Protein AF-0000000071015110 (afdb_homodimer)

pLDDT: mean 88.14, std 10.3, range [38.91, 97.88]

Structure (mmCIF, N/CA/C/O backbone):
data_AF-0000000071015110-model_v1
#
loop_
_entity.id
_entity.type
_entity.pdbx_description
1 polymer 'GntR family transcriptional regulator'
#
loop_
_atom_site.group_PDB
_atom_site.id
_atom_site.type_symbol
_atom_site.label_atom_id
_atom_site.label_alt_id
_atom_site.label_comp_id
_atom_site.label_asym_id
_atom_site.label_entity_id
_atom_site.label_seq_id
_atom_site.pdbx_PDB_ins_code
_atom_site.Cartn_x
_atom_site.Cartn_y
_atom_site.Cartn_z
_atom_site.occupancy
_atom_site.B_iso_or_equiv
_atom_site.auth_seq_id
_atom_site.auth_comp_id
_atom_site.auth_asym_id
_atom_site.auth_atom_id
_atom_site.pdbx_PDB_model_num
ATOM 1 N N . MET A 1 1 ? 12.945 -28.469 11.852 1 38.91 1 MET A N 1
ATOM 2 C CA . MET A 1 1 ? 13.219 -27.75 10.617 1 38.91 1 MET A CA 1
ATOM 3 C C . MET A 1 1 ? 13.867 -28.656 9.578 1 38.91 1 MET A C 1
ATOM 5 O O . MET A 1 1 ? 15.047 -28.5 9.258 1 38.91 1 MET A O 1
ATOM 9 N N . ARG A 1 2 ? 13.562 -29.953 9.586 1 48.22 2 ARG A N 1
ATOM 10 C CA . ARG A 1 2 ? 14.289 -31.062 8.977 1 48.22 2 ARG A CA 1
ATOM 11 C C . ARG A 1 2 ? 14.516 -30.812 7.488 1 48.22 2 ARG A C 1
ATOM 13 O O . ARG A 1 2 ? 15.531 -30.234 7.094 1 48.22 2 ARG A O 1
ATOM 20 N N . ASP A 1 3 ? 13.656 -31.344 6.605 1 48.19 3 ASP A N 1
ATOM 21 C CA . ASP A 1 3 ? 13.914 -31.672 5.207 1 48.19 3 ASP A CA 1
ATOM 22 C C . ASP A 1 3 ? 13.5 -30.516 4.285 1 48.19 3 ASP A C 1
ATOM 24 O O . ASP A 1 3 ? 12.312 -30.328 4.004 1 48.19 3 ASP A O 1
ATOM 28 N N . ILE A 1 4 ? 14.242 -29.422 4.445 1 54.09 4 ILE A N 1
ATOM 29 C CA . ILE A 1 4 ? 14.047 -28.469 3.357 1 54.09 4 ILE A CA 1
ATOM 30 C C . ILE A 1 4 ? 14.453 -29.125 2.033 1 54.09 4 ILE A C 1
ATOM 32 O O . ILE A 1 4 ? 15.641 -29.25 1.738 1 54.09 4 ILE A O 1
ATOM 36 N N . ALA A 1 5 ? 13.727 -30.172 1.65 1 52.06 5 ALA A N 1
ATOM 37 C CA . ALA A 1 5 ? 14.031 -30.828 0.384 1 52.06 5 ALA A CA 1
ATOM 38 C C . ALA A 1 5 ? 13.945 -29.859 -0.782 1 52.06 5 ALA A C 1
ATOM 40 O O . ALA A 1 5 ? 12.93 -29.188 -0.969 1 52.06 5 ALA A O 1
ATOM 41 N N . LEU A 1 6 ? 15.133 -29.453 -1.247 1 57.75 6 LEU A N 1
ATOM 42 C CA . LEU A 1 6 ? 15.195 -28.672 -2.477 1 57.75 6 LEU A CA 1
ATOM 43 C C . LEU A 1 6 ? 14.461 -29.391 -3.609 1 57.75 6 LEU A C 1
ATOM 45 O O . LEU A 1 6 ? 14.781 -30.531 -3.938 1 57.75 6 LEU A O 1
ATOM 49 N N . THR A 1 7 ? 13.219 -29.234 -3.744 1 50.69 7 THR A N 1
ATOM 50 C CA . THR A 1 7 ? 12.594 -29.797 -4.934 1 50.69 7 THR A CA 1
ATOM 51 C C . THR A 1 7 ? 13.219 -29.219 -6.199 1 50.69 7 THR A C 1
ATOM 53 O O . THR A 1 7 ? 13.156 -28.016 -6.438 1 50.69 7 THR A O 1
ATOM 56 N N . ARG A 1 8 ? 14.258 -29.906 -6.691 1 52.59 8 ARG A N 1
ATOM 57 C CA . ARG A 1 8 ? 14.906 -29.547 -7.953 1 52.59 8 ARG A CA 1
ATOM 58 C C . ARG A 1 8 ? 13.891 -29.5 -9.094 1 52.59 8 ARG A C 1
ATOM 60 O O . ARG A 1 8 ? 13.219 -30.5 -9.375 1 52.59 8 ARG A O 1
ATOM 67 N N . SER A 1 9 ? 13.125 -28.453 -9.031 1 51.59 9 SER A N 1
ATOM 68 C CA . SER A 1 9 ? 12.273 -28.438 -10.211 1 51.59 9 SER A CA 1
ATOM 69 C C . SER A 1 9 ? 13.102 -28.453 -11.492 1 51.59 9 SER A C 1
ATOM 71 O O . SER A 1 9 ? 14.328 -28.516 -11.445 1 51.59 9 SER A O 1
ATOM 73 N N . GLY A 1 10 ? 12.539 -27.828 -12.672 1 49.78 10 GLY A N 1
ATOM 74 C CA . GLY A 1 10 ? 13 -27.969 -14.047 1 49.78 10 GLY A CA 1
ATOM 75 C C . GLY A 1 10 ? 14.414 -27.438 -14.25 1 49.78 10 GLY A C 1
ATOM 76 O O . GLY A 1 10 ? 14.898 -26.609 -13.477 1 49.78 10 GLY A O 1
ATOM 77 N N . GLU A 1 11 ? 15.344 -28.094 -15.016 1 55.84 11 GLU A N 1
ATOM 78 C CA . GLU A 1 11 ? 16.719 -28 -15.492 1 55.84 11 GLU A CA 1
ATOM 79 C C . GLU A 1 11 ? 17.109 -26.547 -15.766 1 55.84 11 GLU A C 1
ATOM 81 O O . GLU A 1 11 ? 18.297 -26.219 -15.766 1 55.84 11 GLU A O 1
ATOM 86 N N . GLY A 1 12 ? 16.094 -25.5 -15.57 1 65.88 12 GLY A N 1
ATOM 87 C CA . GLY A 1 12 ? 16.484 -24.172 -16.031 1 65.88 12 GLY A CA 1
ATOM 88 C C . GLY A 1 12 ? 16.359 -23.109 -14.969 1 65.88 12 GLY A C 1
ATOM 89 O O . GLY A 1 12 ? 16.781 -21.969 -15.18 1 65.88 12 GLY A O 1
ATOM 90 N N . THR A 1 13 ? 15.969 -23.422 -13.805 1 72.38 13 THR A N 1
ATOM 91 C CA . THR A 1 13 ? 15.82 -22.359 -12.812 1 72.38 13 THR A CA 1
ATOM 92 C C . THR A 1 13 ? 17.047 -22.297 -11.914 1 72.38 13 THR A C 1
ATOM 94 O O . THR A 1 13 ? 17.5 -23.312 -11.383 1 72.38 13 THR A O 1
ATOM 97 N N . PRO A 1 14 ? 17.578 -21.141 -11.82 1 81.5 14 PRO A N 1
ATOM 98 C CA . PRO A 1 14 ? 18.75 -20.984 -10.938 1 81.5 14 PRO A CA 1
ATOM 99 C C . PRO A 1 14 ? 18.516 -21.562 -9.547 1 81.5 14 PRO A C 1
ATOM 101 O O . PRO A 1 14 ? 17.391 -21.484 -9.023 1 81.5 14 PRO A O 1
ATOM 104 N N . LEU A 1 15 ? 19.484 -22.141 -8.992 1 86.81 15 LEU A N 1
ATOM 105 C CA . LEU A 1 15 ? 19.406 -22.875 -7.734 1 86.81 15 LEU A CA 1
ATOM 106 C C . LEU A 1 15 ? 18.938 -21.969 -6.605 1 86.81 15 LEU A C 1
ATOM 108 O O . LEU A 1 15 ? 18.203 -22.406 -5.719 1 86.81 15 LEU A O 1
ATOM 112 N N . TYR A 1 16 ? 19.422 -20.703 -6.59 1 88.25 16 TYR A N 1
ATOM 113 C CA . TYR A 1 16 ? 19.031 -19.812 -5.504 1 88.25 16 TYR A CA 1
ATOM 114 C C . TYR A 1 16 ? 17.547 -19.516 -5.543 1 88.25 16 TYR A C 1
ATOM 116 O O . TYR A 1 16 ? 16.906 -19.359 -4.496 1 88.25 16 TYR A O 1
ATOM 124 N N . LEU A 1 17 ? 16.969 -19.484 -6.652 1 84.62 17 LEU A N 1
ATOM 125 C CA . LEU A 1 17 ? 15.531 -19.281 -6.789 1 84.62 17 LEU A CA 1
ATOM 126 C C . LEU A 1 17 ? 14.758 -20.516 -6.324 1 84.62 17 LEU A C 1
ATOM 128 O O . LEU A 1 17 ? 13.68 -20.391 -5.738 1 84.62 17 LEU A O 1
ATOM 132 N N . GLN A 1 18 ? 15.336 -21.609 -6.625 1 83.81 18 GLN A N 1
ATOM 133 C CA . GLN A 1 18 ? 14.727 -22.859 -6.152 1 83.81 18 GLN A CA 1
ATOM 134 C C . GLN A 1 18 ? 14.727 -22.922 -4.625 1 83.81 18 GLN A C 1
ATOM 136 O O . GLN A 1 18 ? 13.727 -23.312 -4.016 1 83.81 18 GLN A O 1
ATOM 141 N N . LEU A 1 19 ? 15.859 -22.594 -4.113 1 88.19 19 LEU A N 1
ATOM 142 C CA . LEU A 1 19 ? 15.93 -22.531 -2.656 1 88.19 19 LEU A CA 1
ATOM 143 C C . LEU A 1 19 ? 14.898 -21.578 -2.092 1 88.19 19 LEU A C 1
ATOM 145 O O . LEU A 1 19 ? 14.203 -21.891 -1.128 1 88.19 19 LEU A O 1
ATOM 149 N N . ALA A 1 20 ? 14.844 -20.391 -2.678 1 88 20 ALA A N 1
ATOM 150 C CA . ALA A 1 20 ? 13.898 -19.375 -2.221 1 88 20 ALA A CA 1
ATOM 151 C C . ALA A 1 20 ? 12.469 -19.906 -2.252 1 88 20 ALA A C 1
ATOM 153 O O . ALA A 1 20 ? 11.695 -19.703 -1.308 1 88 20 ALA A O 1
ATOM 154 N N . ARG A 1 21 ? 12.203 -20.562 -3.281 1 80.94 21 ARG A N 1
ATOM 155 C CA . ARG A 1 21 ? 10.875 -21.141 -3.412 1 80.94 21 ARG A CA 1
ATOM 156 C C . ARG A 1 21 ? 10.617 -22.188 -2.33 1 80.94 21 ARG A C 1
ATOM 158 O O . ARG A 1 21 ? 9.555 -22.188 -1.702 1 80.94 21 ARG A O 1
ATOM 165 N N . SER A 1 22 ? 11.586 -23 -2.199 1 84.06 22 SER A N 1
ATOM 166 C CA . SER A 1 22 ? 11.453 -24.062 -1.196 1 84.06 22 SER A CA 1
ATOM 167 C C . SER A 1 22 ? 11.266 -23.469 0.199 1 84.06 22 SER A C 1
ATOM 169 O O . SER A 1 22 ? 10.398 -23.922 0.955 1 84.06 22 SER A O 1
ATOM 171 N N . LEU A 1 23 ? 12.016 -22.516 0.515 1 87.25 23 LEU A N 1
ATOM 172 C CA . LEU A 1 23 ? 11.922 -21.875 1.82 1 87.25 23 LEU A CA 1
ATOM 173 C C . LEU A 1 23 ? 10.57 -21.188 1.989 1 87.25 23 LEU A C 1
ATOM 175 O O . LEU A 1 23 ? 9.953 -21.281 3.053 1 87.25 23 LEU A O 1
ATOM 179 N N . ARG A 1 24 ? 10.188 -20.531 0.953 1 85 24 ARG A N 1
ATOM 180 C CA . ARG A 1 24 ? 8.883 -19.875 0.972 1 85 24 ARG A CA 1
ATOM 181 C C . ARG A 1 24 ? 7.773 -20.891 1.271 1 85 24 ARG A C 1
ATOM 183 O O . ARG A 1 24 ? 6.902 -20.625 2.102 1 85 24 ARG A O 1
ATOM 190 N N . ASP A 1 25 ? 7.883 -21.984 0.575 1 80.94 25 ASP A N 1
ATOM 191 C CA . ASP A 1 25 ? 6.891 -23.031 0.755 1 80.94 25 ASP A CA 1
ATOM 192 C C . ASP A 1 25 ? 6.902 -23.562 2.189 1 80.94 25 ASP A C 1
ATOM 194 O O . ASP A 1 25 ? 5.844 -23.781 2.785 1 80.94 25 ASP A O 1
ATOM 198 N N . HIS A 1 26 ? 8.07 -23.703 2.646 1 82 26 HIS A N 1
ATOM 199 C CA . HIS A 1 26 ? 8.219 -24.188 4.012 1 82 26 HIS A CA 1
ATOM 200 C C . HIS A 1 26 ? 7.645 -23.203 5.02 1 82 26 HIS A C 1
ATOM 202 O O . HIS A 1 26 ? 6.965 -23.609 5.969 1 82 26 HIS A O 1
ATOM 208 N N . ILE A 1 27 ? 7.855 -22.031 4.82 1 83.12 27 ILE A N 1
ATOM 209 C CA . ILE A 1 27 ? 7.371 -20.969 5.707 1 83.12 27 ILE A CA 1
ATOM 210 C C . ILE A 1 27 ? 5.848 -20.875 5.617 1 83.12 27 ILE A C 1
ATOM 212 O O . ILE A 1 27 ? 5.16 -20.844 6.641 1 83.12 27 ILE A O 1
ATOM 216 N N . SER A 1 28 ? 5.418 -20.922 4.418 1 75.44 28 SER A N 1
ATOM 217 C CA . SER A 1 28 ? 3.984 -20.797 4.184 1 75.44 28 SER A CA 1
ATOM 218 C C . SER A 1 28 ? 3.227 -22 4.715 1 75.44 28 SER A C 1
ATOM 220 O O . SER A 1 28 ? 2.072 -21.891 5.133 1 75.44 28 SER A O 1
ATOM 222 N N . GLY A 1 29 ? 3.887 -23.125 4.656 1 70.44 29 GLY A N 1
ATOM 223 C CA . GLY A 1 29 ? 3.289 -24.359 5.145 1 70.44 29 GLY A CA 1
ATOM 224 C C . GLY A 1 29 ? 3.348 -24.5 6.656 1 70.44 29 GLY A C 1
ATOM 225 O O . GLY A 1 29 ? 2.9 -25.5 7.215 1 70.44 29 GLY A O 1
ATOM 226 N N . GLY A 1 30 ? 3.926 -23.484 7.293 1 74.75 30 GLY A N 1
ATOM 227 C CA . GLY A 1 30 ? 3.959 -23.453 8.75 1 74.75 30 GLY A CA 1
ATOM 228 C C . GLY A 1 30 ? 5.203 -24.094 9.328 1 74.75 30 GLY A C 1
ATOM 229 O O . GLY A 1 30 ? 5.277 -24.328 10.539 1 74.75 30 GLY A O 1
ATOM 230 N N . GLY A 1 31 ? 6.047 -24.5 8.539 1 75.5 31 GLY A N 1
ATOM 231 C CA . GLY A 1 31 ? 7.277 -25.109 9.031 1 75.5 31 GLY A CA 1
ATOM 232 C C . GLY A 1 31 ? 8.062 -24.188 9.945 1 75.5 31 GLY A C 1
ATOM 233 O O . GLY A 1 31 ? 8.766 -24.641 10.852 1 75.5 31 GLY A O 1
ATOM 234 N N . ILE A 1 32 ? 8.031 -22.906 9.633 1 80.19 32 ILE A N 1
ATOM 235 C CA . ILE A 1 32 ? 8.594 -21.875 10.492 1 80.19 32 ILE A CA 1
ATOM 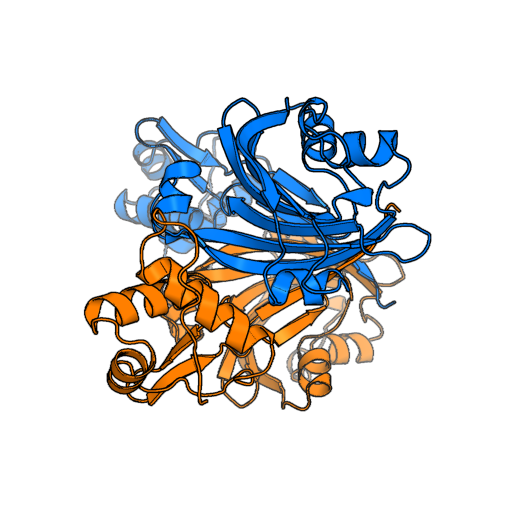236 C C . ILE A 1 32 ? 7.535 -20.797 10.758 1 80.19 32 ILE A C 1
ATOM 238 O O . ILE A 1 32 ? 6.941 -20.266 9.828 1 80.19 32 ILE A O 1
ATOM 242 N N . HIS A 1 33 ? 7.277 -20.594 11.961 1 80.25 33 HIS A N 1
ATOM 243 C CA . HIS A 1 33 ? 6.258 -19.609 12.305 1 80.25 33 HIS A CA 1
ATOM 244 C C . HIS A 1 33 ? 6.75 -18.188 12.062 1 80.25 33 HIS A C 1
ATOM 246 O O . HIS A 1 33 ? 7.957 -17.922 12.094 1 80.25 33 HIS A O 1
ATOM 252 N N . PRO A 1 34 ? 5.816 -17.266 11.797 1 78.12 34 PRO A N 1
ATOM 253 C CA . PRO A 1 34 ? 6.238 -15.859 11.703 1 78.12 34 PRO A CA 1
ATOM 254 C C . PRO A 1 34 ? 7.039 -15.398 12.914 1 78.12 34 PRO A C 1
ATOM 256 O O . PRO A 1 34 ? 6.68 -15.719 14.055 1 78.12 34 PRO A O 1
ATOM 259 N N . GLY A 1 35 ? 8.102 -14.797 12.625 1 79.56 35 GLY A N 1
ATOM 260 C CA . GLY A 1 35 ? 8.984 -14.383 13.703 1 79.56 35 GLY A CA 1
ATOM 261 C C . GLY A 1 35 ? 10.008 -15.438 14.078 1 79.56 35 GLY A C 1
ATOM 262 O O . GLY A 1 35 ? 10.961 -15.156 14.805 1 79.56 35 GLY A O 1
ATOM 263 N N . GLY A 1 36 ? 9.797 -16.562 13.531 1 84 36 GLY A N 1
ATOM 264 C CA . GLY A 1 36 ? 10.727 -17.656 13.812 1 84 36 GLY A CA 1
ATOM 265 C C . GLY A 1 36 ? 12.047 -17.5 13.086 1 84 36 GLY A C 1
ATOM 266 O O . GLY A 1 36 ? 12.117 -16.891 12.016 1 84 36 GLY A O 1
ATOM 267 N N . ALA A 1 37 ? 13.141 -18.062 13.68 1 88.75 37 ALA A N 1
ATOM 268 C CA . ALA A 1 37 ? 14.477 -17.969 13.102 1 88.75 37 ALA A CA 1
ATOM 269 C C . ALA A 1 37 ? 14.711 -19.078 12.07 1 88.75 37 ALA A C 1
ATOM 271 O O . ALA A 1 37 ? 14.281 -20.219 12.266 1 88.75 37 ALA A O 1
ATOM 272 N N . LEU A 1 38 ? 15.273 -18.656 11.008 1 90.25 38 LEU A N 1
ATOM 273 C CA . LEU A 1 38 ? 15.805 -19.656 10.086 1 90.25 38 LEU A CA 1
ATOM 274 C C . LEU A 1 38 ? 17.109 -20.234 10.609 1 90.25 38 LEU A C 1
ATOM 276 O O . LEU A 1 38 ? 17.828 -19.578 11.367 1 90.25 38 LEU A O 1
ATOM 280 N N . PRO A 1 39 ? 17.375 -21.469 10.148 1 88.38 39 PRO A N 1
ATOM 281 C CA . PRO A 1 39 ? 18.734 -21.953 10.391 1 88.38 39 PRO A CA 1
ATOM 282 C C . PRO A 1 39 ? 19.812 -21.031 9.812 1 88.38 39 PRO A C 1
ATOM 284 O O . PRO A 1 39 ? 19.516 -20.234 8.922 1 88.38 39 PRO A O 1
ATOM 287 N N . SER A 1 40 ? 21 -21.109 10.414 1 89.62 40 SER A N 1
ATOM 288 C CA . SER A 1 40 ? 22.094 -20.297 9.906 1 89.62 40 SER A CA 1
ATOM 289 C C . SER A 1 40 ? 22.359 -20.609 8.43 1 89.62 40 SER A C 1
ATOM 291 O O . SER A 1 40 ? 21.969 -21.672 7.934 1 89.62 40 SER A O 1
ATOM 293 N N . GLU A 1 41 ? 22.938 -19.594 7.777 1 90.81 41 GLU A N 1
ATOM 294 C CA . GLU A 1 41 ? 23.297 -19.812 6.379 1 90.81 41 GLU A CA 1
ATOM 295 C C . GLU A 1 41 ? 24.141 -21.078 6.215 1 90.81 41 GLU A C 1
ATOM 297 O O . GLU A 1 41 ? 23.984 -21.812 5.242 1 90.81 41 GLU A O 1
ATOM 302 N N . ARG A 1 42 ? 25.047 -21.328 7.172 1 90.38 42 ARG A N 1
ATOM 303 C CA . ARG A 1 42 ? 25.875 -22.531 7.16 1 90.38 42 ARG A CA 1
ATOM 304 C C . ARG A 1 42 ? 25.016 -23.781 7.258 1 90.38 42 ARG A C 1
ATOM 306 O O . ARG A 1 42 ? 25.172 -24.719 6.473 1 90.38 42 ARG A O 1
ATOM 313 N N . ASP A 1 43 ? 24.109 -23.781 8.188 1 92.5 43 ASP A N 1
ATOM 314 C CA . ASP A 1 43 ? 23.219 -24.938 8.383 1 92.5 43 ASP A CA 1
ATOM 315 C C . ASP A 1 43 ? 22.359 -25.172 7.148 1 92.5 43 ASP A C 1
ATOM 317 O O . ASP A 1 43 ? 22.172 -26.312 6.727 1 92.5 43 ASP A O 1
ATOM 321 N N . LEU A 1 44 ? 21.812 -24.078 6.59 1 91.75 44 LEU A N 1
ATOM 322 C CA . LEU A 1 44 ? 20.969 -24.203 5.402 1 91.75 44 LEU A CA 1
ATOM 323 C C . LEU A 1 44 ? 21.766 -24.766 4.227 1 91.75 44 LEU A C 1
ATOM 325 O O . LEU A 1 44 ? 21.234 -25.531 3.432 1 91.75 44 LEU A O 1
ATOM 329 N N . SER A 1 45 ? 23.016 -24.297 4.16 1 92.62 45 SER A N 1
ATOM 330 C CA . SER A 1 45 ? 23.906 -24.828 3.131 1 92.62 45 SER A CA 1
ATOM 331 C C . SER A 1 45 ? 24.062 -26.344 3.27 1 92.62 45 SER A C 1
ATOM 333 O O . SER A 1 45 ? 23.938 -27.078 2.289 1 92.62 45 SER A O 1
ATOM 335 N N . GLU A 1 46 ? 24.25 -26.797 4.418 1 91.44 46 GLU A N 1
ATOM 336 C CA . GLU A 1 46 ? 24.422 -28.219 4.691 1 91.44 46 GLU A CA 1
ATOM 337 C C . GLU A 1 46 ? 23.141 -29 4.434 1 91.44 46 GLU A C 1
ATOM 339 O O . GLU A 1 46 ? 23.156 -30.047 3.805 1 91.44 46 GLU A O 1
ATOM 344 N N . MET A 1 47 ? 22.078 -28.469 4.863 1 89.5 47 MET A N 1
ATOM 345 C CA . MET A 1 47 ? 20.781 -29.125 4.75 1 89.5 47 MET A CA 1
ATOM 346 C C . MET A 1 47 ? 20.344 -29.234 3.293 1 89.5 47 MET A C 1
ATOM 348 O O . MET A 1 47 ? 19.75 -30.234 2.887 1 89.5 47 MET A O 1
ATOM 352 N N . ALA A 1 48 ? 20.625 -28.172 2.523 1 88.06 48 ALA A N 1
ATOM 353 C CA . ALA A 1 48 ? 20.125 -28.109 1.15 1 88.06 48 ALA A CA 1
ATOM 354 C C . ALA A 1 48 ? 21.172 -28.625 0.165 1 88.06 48 ALA A C 1
ATOM 356 O O . ALA A 1 48 ? 20.859 -28.844 -1.01 1 88.06 48 ALA A O 1
ATOM 357 N N . GLY A 1 49 ? 22.391 -28.781 0.624 1 90.81 49 GLY A N 1
ATOM 358 C CA . GLY A 1 49 ? 23.469 -29.203 -0.266 1 90.81 49 GLY A CA 1
ATOM 359 C C . GLY A 1 49 ? 23.844 -28.125 -1.277 1 90.81 49 GLY A C 1
ATOM 360 O O . GLY A 1 49 ? 24.094 -28.438 -2.445 1 90.81 49 GLY A O 1
ATOM 361 N N . LEU A 1 50 ? 23.734 -26.938 -0.869 1 93 50 LEU A N 1
ATOM 362 C CA . LEU A 1 50 ? 24.047 -25.812 -1.732 1 93 50 LEU A CA 1
ATOM 363 C C . LEU A 1 50 ? 25.203 -25 -1.161 1 93 50 LEU A C 1
ATOM 365 O O . LEU A 1 50 ? 25.5 -25.094 0.03 1 93 50 LEU A O 1
ATOM 369 N N . SER A 1 51 ? 25.875 -24.25 -2.012 1 93.12 51 SER A N 1
ATOM 370 C CA . SER A 1 51 ? 26.938 -23.375 -1.538 1 93.12 51 SER A CA 1
ATOM 371 C C . SER A 1 51 ? 26.375 -22.25 -0.668 1 93.12 51 SER A C 1
ATOM 373 O O . SER A 1 51 ? 25.188 -21.906 -0.775 1 93.12 51 SER A O 1
ATOM 375 N N . ARG A 1 52 ? 27.234 -21.719 0.184 1 92.56 52 ARG A N 1
ATOM 376 C CA . ARG A 1 52 ? 26.828 -20.594 1.02 1 92.56 52 ARG A CA 1
ATOM 377 C C . ARG A 1 52 ? 26.453 -19.391 0.166 1 92.56 52 ARG A C 1
ATOM 379 O O . ARG A 1 52 ? 25.547 -18.641 0.523 1 92.56 52 ARG A O 1
ATOM 386 N N . VAL A 1 53 ? 27.109 -19.297 -0.915 1 93.25 53 VAL A N 1
ATOM 387 C CA . VAL A 1 53 ? 26.812 -18.188 -1.816 1 93.25 53 VAL A CA 1
ATOM 388 C C . VAL A 1 53 ? 25.391 -18.328 -2.371 1 93.25 53 VAL A C 1
ATOM 390 O O . VAL A 1 53 ? 24.641 -17.359 -2.42 1 93.25 53 VAL A O 1
ATOM 393 N N . THR A 1 54 ? 25.078 -19.5 -2.748 1 91.56 54 THR A N 1
ATOM 394 C CA . THR A 1 54 ? 23.75 -19.781 -3.283 1 91.56 54 THR A CA 1
ATOM 395 C C . THR A 1 54 ? 22.688 -19.562 -2.217 1 91.56 54 THR A C 1
ATOM 397 O O . THR A 1 54 ? 21.641 -18.969 -2.488 1 91.56 54 THR A O 1
ATOM 400 N N . VAL A 1 55 ? 22.922 -20 -1.012 1 93.31 55 VAL A N 1
ATOM 401 C CA . VAL A 1 55 ? 22 -19.859 0.1 1 93.31 55 VAL A CA 1
ATOM 402 C C . VAL A 1 55 ? 21.781 -18.375 0.401 1 93.31 55 VAL A C 1
ATOM 404 O O . VAL A 1 55 ? 20.641 -17.938 0.559 1 93.31 55 VAL A O 1
ATOM 407 N N . ARG A 1 56 ? 22.828 -17.641 0.382 1 91.88 56 ARG A N 1
ATOM 408 C CA . ARG A 1 56 ? 22.766 -16.219 0.662 1 91.88 56 ARG A CA 1
ATOM 409 C C . ARG A 1 56 ? 21.922 -15.492 -0.386 1 91.88 56 ARG A C 1
ATOM 411 O O . ARG A 1 56 ? 21.109 -14.625 -0.051 1 91.88 56 ARG A O 1
ATOM 418 N N . LYS A 1 57 ? 22.094 -15.906 -1.574 1 90.31 57 LYS A N 1
ATOM 419 C CA . LYS A 1 57 ? 21.312 -15.297 -2.65 1 90.31 57 LYS A CA 1
ATOM 420 C C . LYS A 1 57 ? 19.828 -15.625 -2.502 1 90.31 57 LYS A C 1
ATOM 422 O O . LYS A 1 57 ? 18.969 -14.758 -2.723 1 90.31 57 LYS A O 1
ATOM 427 N N . GLY A 1 58 ? 19.578 -16.844 -2.145 1 89.31 58 GLY A N 1
ATOM 428 C CA . GLY A 1 58 ? 18.203 -17.234 -1.917 1 89.31 58 GLY A CA 1
ATOM 429 C C . GLY A 1 58 ? 17.547 -16.5 -0.762 1 89.31 58 GLY A C 1
ATOM 430 O O . GLY A 1 58 ? 16.406 -16.062 -0.869 1 89.31 58 GLY A O 1
ATOM 431 N N . ILE A 1 59 ? 18.312 -16.391 0.274 1 89.69 59 ILE A N 1
ATOM 432 C CA . ILE A 1 59 ? 17.828 -15.672 1.452 1 89.69 59 ILE A CA 1
ATOM 433 C C . ILE A 1 59 ? 17.609 -14.203 1.113 1 89.69 59 ILE A C 1
ATOM 435 O O . ILE A 1 59 ? 16.594 -13.617 1.492 1 89.69 59 ILE A O 1
ATOM 439 N N . LYS A 1 60 ? 18.547 -13.641 0.399 1 86.69 60 LYS A N 1
ATOM 440 C CA . LYS A 1 60 ? 18.438 -12.242 -0.003 1 86.69 60 LYS A CA 1
ATOM 441 C C . LYS A 1 60 ? 17.172 -12.016 -0.825 1 86.69 60 LYS A C 1
ATOM 443 O O . LYS A 1 60 ? 16.484 -11.008 -0.641 1 86.69 60 LYS A O 1
ATOM 448 N N . GLN A 1 61 ? 16.938 -12.969 -1.687 1 82.31 61 GLN A N 1
ATOM 449 C CA . GLN A 1 61 ? 15.727 -12.875 -2.492 1 82.31 61 GLN A CA 1
ATOM 450 C C . GLN A 1 61 ? 14.484 -12.805 -1.61 1 82.31 61 GLN A C 1
ATOM 452 O O . GLN A 1 61 ? 13.586 -12 -1.851 1 82.31 61 GLN A O 1
ATOM 457 N N . LEU A 1 62 ? 14.406 -13.617 -0.62 1 86.31 62 LEU A N 1
ATOM 458 C CA . LEU A 1 62 ? 13.25 -13.688 0.267 1 86.31 62 LEU A CA 1
ATOM 459 C C . LEU A 1 62 ? 13.18 -12.453 1.165 1 86.31 62 LEU A C 1
ATOM 461 O O . LEU A 1 62 ? 12.094 -12.023 1.551 1 86.31 62 LEU A O 1
ATOM 465 N N . ILE A 1 63 ? 14.367 -11.914 1.461 1 80.38 63 ILE A N 1
ATOM 466 C CA . ILE A 1 63 ? 14.406 -10.672 2.219 1 80.38 63 ILE A CA 1
ATOM 467 C C . ILE A 1 63 ? 13.867 -9.531 1.361 1 80.38 63 ILE A C 1
ATOM 469 O O . ILE A 1 63 ? 13.016 -8.75 1.813 1 80.38 63 ILE A O 1
ATOM 473 N N . ASP A 1 64 ? 14.32 -9.539 0.152 1 73.12 64 ASP A N 1
ATOM 474 C CA . ASP A 1 64 ? 13.867 -8.508 -0.778 1 73.12 64 ASP A CA 1
ATOM 475 C C . ASP A 1 64 ? 12.359 -8.586 -0.993 1 73.12 64 ASP A C 1
ATOM 477 O O . ASP A 1 64 ? 11.703 -7.566 -1.22 1 73.12 64 ASP A O 1
ATOM 481 N N . GLU A 1 65 ? 11.859 -9.797 -0.854 1 72.69 65 GLU A N 1
ATOM 482 C CA . GLU A 1 65 ? 10.43 -10.016 -1.048 1 72.69 65 GLU A CA 1
ATOM 483 C C . GLU A 1 65 ? 9.656 -9.781 0.247 1 72.69 65 GLU A C 1
ATOM 485 O O . GLU A 1 65 ? 8.422 -9.867 0.265 1 72.69 65 GLU A O 1
ATOM 490 N N . GLY A 1 66 ? 10.43 -9.617 1.349 1 74.06 66 GLY A N 1
ATOM 491 C CA . GLY A 1 66 ? 9.805 -9.328 2.629 1 74.06 66 GLY A CA 1
ATOM 492 C C . GLY A 1 66 ? 9.383 -10.57 3.389 1 74.06 66 GLY A C 1
ATOM 493 O O . GLY A 1 66 ? 8.688 -10.477 4.398 1 74.06 66 GLY A O 1
ATOM 494 N N . VAL A 1 67 ? 9.68 -11.711 2.859 1 80.25 67 VAL A N 1
ATOM 495 C CA . VAL A 1 67 ? 9.336 -12.977 3.504 1 80.25 67 VAL A CA 1
ATOM 496 C C . VAL A 1 67 ? 10.234 -13.188 4.723 1 80.25 67 VAL A C 1
ATOM 498 O O . VAL A 1 67 ? 9.773 -13.68 5.758 1 80.25 67 VAL A O 1
ATOM 501 N N . LEU A 1 68 ? 11.477 -12.812 4.57 1 86.31 68 LEU A N 1
ATOM 502 C CA . LEU A 1 68 ? 12.461 -12.93 5.641 1 86.31 68 LEU A CA 1
ATOM 503 C C . LEU A 1 68 ? 12.984 -11.555 6.051 1 86.31 68 LEU A C 1
ATOM 505 O O . LEU A 1 68 ? 12.914 -10.602 5.27 1 86.31 68 LEU A O 1
ATOM 509 N N . VAL A 1 69 ? 13.445 -11.383 7.258 1 80.75 69 VAL A N 1
ATOM 510 C CA . VAL A 1 69 ? 14.102 -10.18 7.746 1 80.75 69 VAL A CA 1
ATOM 511 C C . VAL A 1 69 ? 15.406 -10.547 8.453 1 80.75 69 VAL A C 1
ATOM 513 O O . VAL A 1 69 ? 15.469 -11.547 9.172 1 80.75 69 VAL A O 1
ATOM 516 N N . ARG A 1 70 ? 16.359 -9.766 8.055 1 79.44 70 ARG A N 1
ATOM 517 C CA . ARG A 1 70 ? 17.656 -9.969 8.719 1 79.44 70 ARG A CA 1
ATOM 518 C C . ARG A 1 70 ? 17.797 -9.055 9.93 1 79.44 70 ARG A C 1
ATOM 520 O O . ARG A 1 70 ? 17.484 -7.863 9.859 1 79.44 70 ARG A O 1
ATOM 527 N N . LYS A 1 71 ? 18.047 -9.555 11.062 1 71.88 71 LYS A N 1
ATOM 528 C CA . LYS A 1 71 ? 18.375 -8.781 12.258 1 71.88 71 LYS A CA 1
ATOM 529 C C . LYS A 1 71 ? 19.875 -8.836 12.547 1 71.88 71 LYS A C 1
ATOM 531 O O . LYS A 1 71 ? 20.438 -9.914 12.734 1 71.88 71 LYS A O 1
ATOM 536 N N . GLN A 1 72 ? 20.391 -7.652 12.422 1 65.56 72 GLN A N 1
ATOM 537 C CA . GLN A 1 72 ? 21.828 -7.574 12.625 1 65.56 72 GLN A CA 1
ATOM 538 C C . GLN A 1 72 ? 22.25 -8.258 13.93 1 65.56 72 GLN A C 1
ATOM 540 O O . GLN A 1 72 ? 21.703 -7.953 14.992 1 65.56 72 GLN A O 1
ATOM 545 N N . GLY A 1 73 ? 23.156 -9.125 13.75 1 68.81 73 GLY A N 1
ATOM 546 C CA . GLY A 1 73 ? 23.75 -9.797 14.906 1 68.81 73 GLY A CA 1
ATOM 547 C C . GLY A 1 73 ? 22.891 -10.93 15.43 1 68.81 73 GLY A C 1
ATOM 548 O O . GLY A 1 73 ? 23.312 -11.656 16.344 1 68.81 73 GLY A O 1
ATOM 549 N N . SER A 1 74 ? 21.672 -11.164 14.984 1 75.62 74 SER A N 1
ATOM 550 C CA . SER A 1 74 ? 20.781 -12.164 15.547 1 75.62 74 SER A CA 1
ATOM 551 C C . SER A 1 74 ? 20.453 -13.258 14.531 1 75.62 74 SER A C 1
ATOM 553 O O . SER A 1 74 ? 20.203 -14.406 14.906 1 75.62 74 SER A O 1
ATOM 555 N N . GLY A 1 75 ? 20.516 -12.844 13.258 1 85.62 75 GLY A N 1
ATOM 556 C CA . GLY A 1 75 ? 20.234 -13.836 12.234 1 85.62 75 GLY A CA 1
ATOM 557 C C . GLY A 1 75 ? 19.078 -13.445 11.328 1 85.62 75 GLY A C 1
ATOM 558 O O . GLY A 1 75 ? 18.766 -12.266 11.195 1 85.62 75 GLY A O 1
ATOM 559 N N . THR A 1 76 ? 18.562 -14.461 10.539 1 87.94 76 THR A N 1
ATOM 560 C CA . THR A 1 76 ? 17.469 -14.266 9.578 1 87.94 76 THR A CA 1
ATOM 561 C C . THR A 1 76 ? 16.172 -14.867 10.102 1 87.94 76 THR A C 1
ATOM 563 O O . THR A 1 76 ? 16.156 -16 10.578 1 87.94 76 THR A O 1
ATOM 566 N N . PHE A 1 77 ? 15.086 -14.125 10.125 1 87.12 77 PHE A N 1
ATOM 567 C CA . PHE A 1 77 ? 13.805 -14.523 10.688 1 87.12 77 PHE A CA 1
ATOM 568 C C . PHE A 1 77 ? 12.703 -14.438 9.633 1 87.12 77 PHE A C 1
ATOM 570 O O . PHE A 1 77 ? 12.828 -13.688 8.664 1 87.12 77 PHE A O 1
ATOM 577 N N . VAL A 1 78 ? 11.695 -15.281 9.883 1 86.25 78 VAL A N 1
ATOM 578 C CA . VAL A 1 78 ? 10.484 -15.102 9.094 1 86.25 78 VAL A CA 1
ATOM 579 C C . VAL A 1 78 ? 9.789 -13.797 9.492 1 86.25 78 VAL A C 1
ATOM 581 O O . VAL A 1 78 ? 9.602 -13.531 10.68 1 86.25 78 VAL A O 1
ATOM 584 N N . ALA A 1 79 ? 9.57 -13.016 8.484 1 79.56 79 ALA A N 1
ATOM 585 C CA . ALA A 1 79 ? 8.969 -11.711 8.75 1 79.56 79 ALA A CA 1
ATOM 586 C C . ALA A 1 79 ? 7.629 -11.859 9.469 1 79.56 79 ALA A C 1
ATOM 588 O O . ALA A 1 79 ? 6.836 -12.742 9.141 1 79.56 79 ALA A O 1
ATOM 589 N N . ARG A 1 80 ? 7.484 -11.211 10.648 1 78.06 80 ARG A N 1
ATOM 590 C CA . ARG A 1 80 ? 6.191 -11.07 11.312 1 78.06 80 ARG A CA 1
ATOM 591 C C . ARG A 1 80 ? 5.434 -9.852 10.789 1 78.06 80 ARG A C 1
ATOM 593 O O . ARG A 1 80 ? 5.875 -8.719 10.961 1 78.06 80 ARG A O 1
ATOM 600 N N . ARG A 1 81 ? 4.465 -10.188 10.008 1 84.06 81 ARG A N 1
ATOM 601 C CA . ARG A 1 81 ? 3.734 -9.047 9.469 1 84.06 81 ARG A CA 1
ATOM 602 C C . ARG A 1 81 ? 2.434 -8.82 10.227 1 84.06 81 ARG A C 1
ATOM 604 O O . ARG A 1 81 ? 1.803 -9.773 10.688 1 84.06 81 ARG A O 1
ATOM 611 N N . ILE A 1 82 ? 2.236 -7.621 10.516 1 89.12 82 ILE A N 1
ATOM 612 C CA . ILE A 1 82 ? 0.968 -7.188 11.094 1 89.12 82 ILE A CA 1
ATOM 613 C C . ILE A 1 82 ? -0.072 -7.031 9.984 1 89.12 82 ILE A C 1
ATOM 615 O O . ILE A 1 82 ? 0.131 -6.266 9.039 1 89.12 82 ILE A O 1
ATOM 619 N N . GLU A 1 83 ? -1.094 -7.797 10.07 1 90.44 83 GLU A N 1
ATOM 620 C CA . GLU A 1 83 ? -2.217 -7.629 9.148 1 90.44 83 GLU A CA 1
ATOM 621 C C . GLU A 1 83 ? -3.191 -6.57 9.656 1 90.44 83 GLU A C 1
ATOM 623 O O . GLU A 1 83 ? -3.826 -6.754 10.703 1 90.44 83 GLU A O 1
ATOM 628 N N . ALA A 1 84 ? -3.236 -5.484 8.984 1 91.94 84 ALA A N 1
ATOM 629 C CA . ALA A 1 84 ? -4.176 -4.422 9.336 1 91.94 84 ALA A CA 1
ATOM 630 C C . ALA A 1 84 ? -5.344 -4.375 8.352 1 91.94 84 ALA A C 1
ATOM 632 O O . ALA A 1 84 ? -5.168 -4.648 7.16 1 91.94 84 ALA A O 1
ATOM 633 N N . PRO A 1 85 ? -6.531 -4.039 8.852 1 90.69 85 PRO A N 1
ATOM 634 C CA . PRO A 1 85 ? -7.668 -3.926 7.93 1 90.69 85 PRO A CA 1
ATOM 635 C C . PRO A 1 85 ? -7.551 -2.725 6.992 1 90.69 85 PRO A C 1
ATOM 637 O O . PRO A 1 85 ? -7.391 -1.592 7.453 1 90.69 85 PRO A O 1
ATOM 640 N N . GLY A 1 86 ? -7.754 -2.992 5.711 1 92.06 86 GLY A N 1
ATOM 641 C CA . GLY A 1 86 ? -7.566 -1.937 4.73 1 92.06 86 GLY A CA 1
ATOM 642 C C . GLY A 1 86 ? -8.844 -1.168 4.43 1 92.06 86 GLY A C 1
ATOM 643 O O . GLY A 1 86 ? -8.797 -0.086 3.842 1 92.06 86 GLY A O 1
ATOM 644 N N . ALA A 1 87 ? -9.953 -1.722 4.832 1 90.94 87 ALA A N 1
ATOM 645 C CA . ALA A 1 87 ? -11.211 -1.079 4.473 1 90.94 87 ALA A CA 1
ATOM 646 C C . ALA A 1 87 ? -12.055 -0.801 5.715 1 90.94 87 ALA A C 1
ATOM 648 O O . ALA A 1 87 ? -13.227 -0.427 5.605 1 90.94 87 ALA A O 1
ATOM 649 N N . LYS A 1 88 ? -11.531 -1.004 6.844 1 91 88 LYS A N 1
ATOM 650 C CA . LYS A 1 88 ? -12.234 -0.746 8.094 1 91 88 LYS A CA 1
ATOM 651 C C . LYS A 1 88 ? -11.695 0.502 8.789 1 91 88 LYS A C 1
ATOM 653 O O . LYS A 1 88 ? -10.477 0.692 8.875 1 91 88 LYS A O 1
ATOM 658 N N . LEU A 1 89 ? -12.656 1.248 9.156 1 92.69 89 LEU A N 1
ATOM 659 C CA . LEU A 1 89 ? -12.258 2.408 9.953 1 92.69 89 LEU A CA 1
ATOM 660 C C . LEU A 1 89 ? -11.969 2.006 11.391 1 92.69 89 LEU A C 1
ATOM 662 O O . LEU A 1 89 ? -12.891 1.874 12.203 1 92.69 89 LEU A O 1
ATOM 666 N N . SER A 1 90 ? -10.758 1.761 11.656 1 89.25 90 SER A N 1
ATOM 667 C CA . SER A 1 90 ? -10.305 1.425 13 1 89.25 90 SER A CA 1
ATOM 668 C C . SER A 1 90 ? -9.094 2.262 13.406 1 89.25 90 SER A C 1
ATOM 670 O O . SER A 1 90 ? -8.398 2.812 12.547 1 89.25 90 SER A O 1
ATOM 672 N N . SER A 1 91 ? -8.969 2.43 14.719 1 90.62 91 SER A N 1
ATOM 673 C CA . SER A 1 91 ? -7.82 3.195 15.195 1 90.62 91 SER A CA 1
ATOM 674 C C . SER A 1 91 ? -6.582 2.316 15.328 1 90.62 91 SER A C 1
ATOM 676 O O . SER A 1 91 ? -6.691 1.097 15.469 1 90.62 91 SER A O 1
ATOM 678 N N . PHE A 1 92 ? -5.426 2.881 15.227 1 92.56 92 PHE A N 1
ATOM 679 C CA . PHE A 1 92 ? -4.164 2.184 15.453 1 92.56 92 PHE A CA 1
ATOM 680 C C . PHE A 1 92 ? -4.191 1.443 16.781 1 92.56 92 PHE A C 1
ATOM 682 O O . PHE A 1 92 ? -3.775 0.286 16.875 1 92.56 92 PHE A O 1
ATOM 689 N N . SER A 1 93 ? -4.734 2.146 17.844 1 91.94 93 SER A N 1
ATOM 690 C CA . SER A 1 93 ? -4.742 1.583 19.188 1 91.94 93 SER A CA 1
ATOM 691 C C . SER A 1 93 ? -5.652 0.361 19.281 1 91.94 93 SER A C 1
ATOM 693 O O . SER A 1 93 ? -5.273 -0.663 19.844 1 91.94 93 SER A O 1
ATOM 695 N N . ASP A 1 94 ? -6.812 0.491 18.703 1 89.94 94 ASP A N 1
ATOM 696 C CA . ASP A 1 94 ? -7.734 -0.64 18.688 1 89.94 94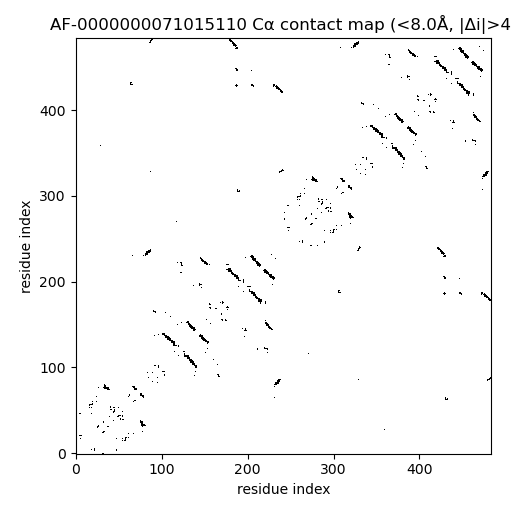 ASP A CA 1
ATOM 697 C C . ASP A 1 94 ? -7.141 -1.825 17.922 1 89.94 94 ASP A C 1
ATOM 699 O O . ASP A 1 94 ? -7.211 -2.965 18.391 1 89.94 94 ASP A O 1
ATOM 703 N N . ASP A 1 95 ? -6.566 -1.559 16.812 1 90.75 95 ASP A N 1
ATOM 704 C CA . ASP A 1 95 ? -5.953 -2.602 16 1 90.75 95 ASP A CA 1
ATOM 705 C C . ASP A 1 95 ? -4.828 -3.303 16.766 1 90.75 95 ASP A C 1
ATOM 707 O O . ASP A 1 95 ? -4.723 -4.531 16.734 1 90.75 95 ASP A O 1
ATOM 711 N N . THR A 1 96 ? -3.98 -2.543 17.406 1 91.44 96 THR A N 1
ATOM 712 C CA . THR A 1 96 ? -2.852 -3.078 18.156 1 91.44 96 THR A CA 1
ATOM 713 C C . THR A 1 96 ? -3.336 -3.951 19.312 1 91.44 96 THR A C 1
ATOM 715 O O . THR A 1 96 ? -2.826 -5.055 19.516 1 91.44 96 THR A O 1
ATOM 718 N N . ARG A 1 97 ? -4.348 -3.508 20.031 1 90.5 97 ARG A N 1
ATOM 719 C CA . ARG A 1 97 ? -4.902 -4.258 21.156 1 90.5 97 ARG A CA 1
ATOM 720 C C . ARG A 1 97 ? -5.543 -5.559 20.672 1 90.5 97 ARG A C 1
ATOM 722 O O . ARG A 1 97 ? -5.445 -6.586 21.359 1 90.5 97 ARG A O 1
ATOM 729 N N . SER A 1 98 ? -6.164 -5.504 19.547 1 89.81 98 SER A N 1
ATOM 730 C CA . SER A 1 98 ? -6.824 -6.688 19.016 1 89.81 98 SER A CA 1
ATOM 731 C C . SER A 1 98 ? -5.82 -7.797 18.719 1 89.81 98 SER A C 1
ATOM 733 O O . SER A 1 98 ? -6.18 -8.977 18.672 1 89.81 98 SER A O 1
ATOM 735 N N . ARG A 1 99 ? -4.609 -7.402 18.578 1 86.56 99 ARG A N 1
ATOM 736 C CA . ARG A 1 99 ? -3.557 -8.375 18.328 1 86.56 99 ARG A CA 1
ATOM 737 C C . ARG A 1 99 ? -2.84 -8.766 19.609 1 86.56 99 ARG A C 1
ATOM 739 O O . ARG A 1 99 ? -1.817 -9.453 19.578 1 86.56 99 ARG A O 1
ATOM 746 N N . GLY A 1 100 ? -3.309 -8.242 20.703 1 89 100 GLY A N 1
ATOM 747 C CA . GLY A 1 100 ? -2.744 -8.586 22 1 89 100 GLY A CA 1
ATOM 748 C C . GLY A 1 100 ? -1.486 -7.805 22.328 1 89 100 GLY A C 1
ATOM 749 O O . GLY A 1 100 ? -0.707 -8.203 23.188 1 89 100 GLY A O 1
ATOM 750 N N . GLU A 1 101 ? -1.235 -6.812 21.594 1 89 101 GLU A N 1
ATOM 751 C CA . GLU A 1 101 ? -0.068 -5.969 21.844 1 89 101 GLU A CA 1
ATOM 752 C C . GLU A 1 101 ? -0.459 -4.68 22.562 1 89 101 GLU A C 1
ATOM 754 O O . GLU A 1 101 ? -1.626 -4.285 22.547 1 89 101 GLU A O 1
ATOM 759 N N . ASP A 1 102 ? 0.517 -4.027 23.125 1 91 102 ASP A N 1
ATOM 760 C CA . ASP A 1 102 ? 0.281 -2.766 23.812 1 91 102 ASP A CA 1
ATOM 761 C C . ASP A 1 102 ? 0.588 -1.576 22.906 1 91 102 ASP A C 1
ATOM 763 O O . ASP A 1 102 ? 1.732 -1.386 22.5 1 91 102 ASP A O 1
ATOM 767 N N . PRO A 1 103 ? -0.369 -0.798 22.656 1 94.38 103 PRO A N 1
ATOM 768 C CA . PRO A 1 103 ? -0.09 0.392 21.859 1 94.38 103 PRO A CA 1
ATOM 769 C C . PRO A 1 103 ? 0.671 1.465 22.625 1 94.38 103 PRO A C 1
ATOM 771 O O . PRO A 1 103 ? 0.436 1.649 23.828 1 94.38 103 PRO A O 1
ATOM 774 N N . GLY A 1 104 ? 1.616 2.055 22.016 1 94.44 104 GLY A N 1
ATOM 775 C CA . GLY A 1 104 ? 2.359 3.17 22.578 1 94.44 104 GLY A CA 1
ATOM 776 C C . GLY A 1 104 ? 2.412 4.379 21.672 1 94.44 104 GLY A C 1
ATOM 777 O O . GLY A 1 104 ? 2.004 4.301 20.5 1 94.44 104 GLY A O 1
ATOM 778 N N . VAL A 1 105 ? 2.865 5.496 22.266 1 95.5 105 VAL A N 1
ATOM 779 C CA . VAL A 1 105 ? 2.959 6.734 21.5 1 95.5 105 VAL A CA 1
ATOM 780 C C . VAL A 1 105 ? 4.156 7.551 21.984 1 95.5 105 VAL A C 1
ATOM 782 O O . VAL A 1 105 ? 4.469 7.559 23.188 1 95.5 105 VAL A O 1
ATOM 785 N N . VAL A 1 106 ? 4.895 8.07 21.141 1 96.19 106 VAL A N 1
ATOM 786 C CA . VAL A 1 106 ? 5.805 9.18 21.406 1 96.19 106 VAL A CA 1
ATOM 787 C C . VAL A 1 106 ? 5.328 10.43 20.672 1 96.19 106 VAL A C 1
ATOM 789 O O . VAL A 1 106 ? 5.367 10.484 19.438 1 96.19 106 VAL A O 1
ATOM 792 N N . TRP A 1 107 ? 4.918 11.414 21.375 1 95.69 107 TRP A N 1
ATOM 793 C CA . TRP A 1 107 ? 4.402 12.641 20.781 1 95.69 107 TRP A CA 1
ATOM 794 C C . TRP A 1 107 ? 5.539 13.516 20.266 1 95.69 107 TRP A C 1
ATOM 796 O O . TRP A 1 107 ? 6.5 13.789 20.984 1 95.69 107 TRP A O 1
ATOM 806 N N . ILE A 1 108 ? 5.344 13.867 19.062 1 93.44 108 ILE A N 1
ATOM 807 C CA . ILE A 1 108 ? 6.285 14.805 18.453 1 93.44 108 ILE A CA 1
ATOM 808 C C . ILE A 1 108 ? 5.805 16.234 18.688 1 93.44 108 ILE A C 1
ATOM 810 O O . ILE A 1 108 ? 6.586 17.109 19.094 1 93.44 108 ILE A O 1
ATOM 814 N N . TYR A 1 109 ? 4.543 16.516 18.5 1 91.44 109 TYR A N 1
ATOM 815 C CA . TYR A 1 109 ? 3.943 17.812 18.781 1 91.44 109 TYR A CA 1
ATOM 816 C C . TYR A 1 109 ? 2.432 17.688 18.938 1 91.44 109 TYR A C 1
ATOM 818 O O . TYR A 1 109 ? 1.817 16.766 18.391 1 91.44 109 TYR A O 1
ATOM 826 N N . LYS A 1 110 ? 1.9 18.516 19.75 1 94.19 110 LYS A N 1
ATOM 827 C CA . LYS A 1 110 ? 0.483 18.828 19.922 1 94.19 110 LYS A CA 1
ATOM 828 C C . LYS A 1 110 ? 0.249 20.328 19.984 1 94.19 110 LYS A C 1
ATOM 830 O O . LYS A 1 110 ? 0.7 21 20.922 1 94.19 110 LYS A O 1
ATOM 835 N N . SER A 1 111 ? -0.443 20.844 18.953 1 95.56 111 SER A N 1
ATOM 836 C CA . SER A 1 111 ? -0.628 22.281 19 1 95.56 111 SER A CA 1
ATOM 837 C C . SER A 1 111 ? -1.804 22.719 18.125 1 95.56 111 SER A C 1
ATOM 839 O O . SER A 1 111 ? -2.254 21.969 17.266 1 95.56 111 SER A O 1
ATOM 841 N N . TYR A 1 112 ? -2.303 23.844 18.484 1 96.31 112 TYR A N 1
ATOM 842 C CA . TYR A 1 112 ? -3.242 24.484 17.578 1 96.31 112 TYR A CA 1
ATOM 843 C C . TYR A 1 112 ? -2.508 25.344 16.547 1 96.31 112 TYR A C 1
ATOM 845 O O . TYR A 1 112 ? -1.432 25.875 16.844 1 96.31 112 TYR A O 1
ATOM 853 N N . ALA A 1 113 ? -3.111 25.469 15.406 1 94.88 113 ALA A N 1
ATOM 854 C CA . ALA A 1 113 ? -2.506 26.25 14.336 1 94.88 113 ALA A CA 1
ATOM 855 C C . ALA A 1 113 ? -3.525 26.578 13.242 1 94.88 113 ALA A C 1
ATOM 857 O O . ALA A 1 113 ? -4.695 26.188 13.344 1 94.88 113 ALA A O 1
ATOM 858 N N . LEU A 1 114 ? -3.078 27.391 12.32 1 93.69 114 LEU A N 1
ATOM 859 C CA . LEU A 1 114 ? -3.84 27.547 11.086 1 93.69 114 LEU A CA 1
ATOM 860 C C . LEU A 1 114 ? -3.508 26.438 10.102 1 93.69 114 LEU A C 1
ATOM 862 O O . LEU A 1 114 ? -2.365 25.984 10.031 1 93.69 114 LEU A O 1
ATOM 866 N N . PRO A 1 115 ? -4.461 26 9.344 1 91.62 115 PRO A N 1
ATOM 867 C CA . PRO A 1 115 ? -4.191 24.953 8.352 1 91.62 115 PRO A CA 1
ATOM 868 C C . PRO A 1 115 ? -3.424 25.469 7.141 1 91.62 115 PRO A C 1
ATOM 870 O O . PRO A 1 115 ? -3.479 26.656 6.832 1 91.62 115 PRO A O 1
ATOM 873 N N . THR A 1 116 ? -2.656 24.578 6.531 1 84.75 116 THR A N 1
ATOM 874 C CA . THR A 1 116 ? -2.141 24.891 5.203 1 84.75 116 THR A CA 1
ATOM 875 C C . THR A 1 116 ? -3.273 24.938 4.18 1 84.75 116 THR A C 1
ATOM 877 O O . THR A 1 116 ? -4.406 24.562 4.484 1 84.75 116 THR A O 1
ATOM 880 N N . GLU A 1 117 ? -3.008 25.359 3.027 1 82.5 117 GLU A N 1
ATOM 881 C CA . GLU A 1 117 ? -4.023 25.391 1.979 1 82.5 117 GLU A CA 1
ATOM 882 C C . GLU A 1 117 ? -4.543 23.984 1.68 1 82.5 117 GLU A C 1
ATOM 884 O O . GLU A 1 117 ? -5.75 23.781 1.532 1 82.5 117 GLU A O 1
ATOM 889 N N . GLU A 1 118 ? -3.646 23.078 1.622 1 82.44 118 GLU A N 1
ATOM 890 C CA . GLU A 1 118 ? -4.023 21.688 1.353 1 82.44 118 GLU A CA 1
ATOM 891 C C . GLU A 1 118 ? -4.91 21.125 2.463 1 82.44 118 GLU A C 1
ATOM 893 O O . GLU A 1 118 ? -5.91 20.469 2.191 1 82.44 118 GLU A O 1
ATOM 898 N N . GLU A 1 119 ? -4.512 21.406 3.625 1 89.69 119 GLU A N 1
ATOM 899 C CA . GLU A 1 119 ? -5.266 20.922 4.777 1 89.69 119 GLU A CA 1
ATOM 900 C C . GLU A 1 119 ? -6.664 21.531 4.82 1 89.69 119 GLU A C 1
ATOM 902 O O . GLU A 1 119 ? -7.648 20.828 5.07 1 89.69 119 GLU A O 1
ATOM 907 N N . ALA A 1 120 ? -6.703 22.828 4.59 1 91.56 120 ALA A N 1
ATOM 908 C CA . ALA A 1 120 ? -7.988 23.531 4.559 1 91.56 120 ALA A CA 1
ATOM 909 C C . ALA A 1 120 ? -8.898 22.938 3.486 1 91.56 120 ALA A C 1
ATOM 911 O O . ALA A 1 120 ? -10.086 22.688 3.736 1 91.56 120 ALA A O 1
ATOM 912 N N . ALA A 1 121 ? -8.336 22.734 2.357 1 87.75 121 ALA A N 1
ATOM 913 C CA . ALA A 1 121 ? -9.102 22.156 1.257 1 87.75 121 ALA A CA 1
ATOM 914 C C . ALA A 1 121 ? -9.57 20.734 1.603 1 87.75 121 ALA A C 1
ATOM 916 O O . ALA A 1 121 ? -10.734 20.391 1.367 1 87.75 121 ALA A O 1
ATOM 917 N N . ALA A 1 122 ? -8.711 19.938 2.195 1 90.12 122 ALA A N 1
ATOM 918 C CA . ALA A 1 122 ? -9.023 18.547 2.537 1 90.12 122 ALA A CA 1
ATOM 919 C C . ALA A 1 122 ? -10.141 18.484 3.576 1 90.12 122 ALA A C 1
ATOM 921 O O . ALA A 1 122 ? -10.977 17.578 3.543 1 90.12 122 ALA A O 1
ATOM 922 N N . LEU A 1 123 ? -10.148 19.5 4.434 1 95.69 123 LEU A N 1
ATOM 923 C CA . LEU A 1 123 ? -11.086 19.469 5.547 1 95.69 123 LEU A CA 1
ATOM 924 C C . LEU A 1 123 ? -12.305 20.344 5.258 1 95.69 123 LEU A C 1
ATOM 926 O O . LEU A 1 123 ? -13.25 20.375 6.047 1 95.69 123 LEU A O 1
ATOM 930 N N . GLY A 1 124 ? -12.281 21.016 4.148 1 92.94 124 GLY A N 1
ATOM 931 C CA . GLY A 1 124 ? -13.375 21.906 3.812 1 92.94 124 GLY A CA 1
ATOM 932 C C . GLY A 1 124 ? -13.492 23.078 4.766 1 92.94 124 GLY A C 1
ATOM 933 O O . GLY A 1 124 ? -14.594 23.453 5.172 1 92.94 124 GLY A O 1
ATOM 934 N N . LEU A 1 125 ? -12.383 23.594 5.156 1 94.38 125 LEU A N 1
ATOM 935 C CA . LEU A 1 125 ? -12.352 24.688 6.113 1 94.38 125 LEU A CA 1
ATOM 936 C C . LEU A 1 125 ? -11.922 25.984 5.438 1 94.38 125 LEU A C 1
ATOM 938 O O . LEU A 1 125 ? -11.18 25.969 4.457 1 94.38 125 LEU A O 1
ATOM 942 N N . PRO A 1 126 ? -12.422 27.109 5.984 1 93.5 126 PRO A N 1
ATOM 943 C CA . PRO A 1 126 ? -11.781 28.375 5.578 1 93.5 126 PRO A CA 1
ATOM 944 C C . PRO A 1 126 ? -10.336 28.484 6.059 1 93.5 126 PRO A C 1
ATOM 946 O O . PRO A 1 126 ? -9.977 27.891 7.078 1 93.5 126 PRO A O 1
ATOM 949 N N . PRO A 1 127 ? -9.562 29.156 5.371 1 88.06 127 PRO A N 1
ATOM 950 C CA . PRO A 1 127 ? -8.148 29.266 5.723 1 88.06 127 PRO A CA 1
ATOM 951 C C . PRO A 1 127 ? -7.926 29.875 7.105 1 88.06 127 PRO A C 1
ATOM 953 O O . PRO A 1 127 ? -6.844 29.719 7.68 1 88.06 127 PRO A O 1
ATOM 956 N N . THR A 1 128 ? -8.875 30.531 7.633 1 93.12 128 THR A N 1
ATOM 957 C CA . THR A 1 128 ? -8.727 31.203 8.914 1 93.12 128 THR A CA 1
ATOM 958 C C . THR A 1 128 ? -9.148 30.297 10.062 1 93.12 128 THR A C 1
ATOM 960 O O . THR A 1 128 ? -8.953 30.641 11.234 1 93.12 128 THR A O 1
ATOM 963 N N . ALA A 1 129 ? -9.672 29.203 9.758 1 94.69 129 ALA A N 1
ATOM 964 C CA . ALA A 1 129 ? -10.133 28.297 10.805 1 94.69 129 ALA A CA 1
ATOM 965 C C . ALA A 1 129 ? -8.953 27.688 11.555 1 94.69 129 ALA A C 1
ATOM 967 O O . ALA A 1 129 ? -7.93 27.359 10.961 1 94.69 129 ALA A O 1
ATOM 968 N N . ARG A 1 130 ? -9.133 27.484 12.836 1 96.25 130 ARG A N 1
ATOM 969 C CA . ARG A 1 130 ? -8.094 26.859 13.633 1 96.25 130 ARG A CA 1
ATOM 970 C C . ARG A 1 130 ? -8.18 25.344 13.57 1 96.25 130 ARG A C 1
ATOM 972 O O . ARG A 1 130 ? -9.281 24.781 13.531 1 96.25 130 ARG A O 1
ATOM 979 N N . VAL A 1 131 ? -6.977 24.719 13.594 1 97.31 131 VAL A N 1
ATOM 980 C CA . VAL A 1 131 ? -6.93 23.266 13.602 1 97.31 131 VAL A CA 1
ATOM 981 C C . VAL A 1 131 ? -5.992 22.781 14.711 1 97.31 131 VAL A C 1
ATOM 983 O O . VAL A 1 131 ? -5.125 23.531 15.164 1 97.31 131 VAL A O 1
ATOM 986 N N . ALA A 1 132 ? -6.297 21.625 15.242 1 97.19 132 ALA A N 1
ATOM 987 C CA . ALA A 1 132 ? -5.34 20.906 16.062 1 97.19 132 ALA A CA 1
ATOM 988 C C . ALA A 1 132 ? -4.387 20.078 15.203 1 97.19 132 ALA A C 1
ATOM 990 O O . ALA A 1 132 ? -4.828 19.297 14.359 1 97.19 132 ALA A O 1
ATOM 991 N N . ARG A 1 133 ? -3.119 20.25 15.375 1 95.94 133 ARG A N 1
ATOM 992 C CA . ARG A 1 133 ? -2.076 19.5 14.688 1 95.94 133 ARG A CA 1
ATOM 993 C C . ARG A 1 133 ? -1.4 18.516 15.633 1 95.94 133 ARG A C 1
ATOM 995 O O . ARG A 1 133 ? -0.877 18.906 16.672 1 95.94 133 ARG A O 1
ATOM 1002 N N . LEU A 1 134 ? -1.466 17.312 15.195 1 96.75 134 LEU A N 1
ATOM 1003 C CA . LEU A 1 134 ? -0.916 16.25 16.031 1 96.75 134 LEU A CA 1
ATOM 1004 C C . LEU A 1 134 ? 0.159 15.477 15.281 1 96.75 134 LEU A C 1
ATOM 1006 O O . LEU A 1 134 ? -0.065 15.039 14.148 1 96.75 134 LEU A O 1
ATOM 1010 N N . GLY A 1 135 ? 1.312 15.352 15.781 1 96.38 135 GLY A N 1
ATOM 1011 C CA . GLY A 1 135 ? 2.385 14.5 15.289 1 96.38 135 GLY A CA 1
ATOM 1012 C C . GLY A 1 135 ? 2.848 13.477 16.312 1 96.38 135 GLY A C 1
ATOM 1013 O O . GLY A 1 135 ? 3.125 13.82 17.469 1 96.38 135 GLY A O 1
ATOM 1014 N N . ARG A 1 136 ? 2.945 12.211 15.898 1 97.5 136 ARG A N 1
ATOM 1015 C CA . ARG A 1 136 ? 3.314 11.195 16.875 1 97.5 136 ARG A CA 1
ATOM 1016 C C . ARG A 1 136 ? 3.932 9.977 16.203 1 97.5 136 ARG A C 1
ATOM 1018 O O . ARG A 1 136 ? 3.684 9.727 15.016 1 97.5 136 ARG A O 1
ATOM 1025 N N . VAL A 1 137 ? 4.762 9.289 16.906 1 97.88 137 VAL A N 1
ATOM 1026 C CA . VAL A 1 137 ? 5.27 7.973 16.531 1 97.88 137 VAL A CA 1
ATOM 1027 C C . VAL A 1 137 ? 4.445 6.891 17.219 1 97.88 137 VAL A C 1
ATOM 1029 O O . VAL A 1 137 ? 4.227 6.941 18.438 1 97.88 137 VAL A O 1
ATOM 1032 N N . ARG A 1 138 ? 3.943 6.062 16.484 1 97.62 138 ARG A N 1
ATOM 1033 C CA . ARG A 1 138 ? 3.154 4.961 17.016 1 97.62 138 ARG A CA 1
ATOM 1034 C C . ARG A 1 138 ? 4.031 3.746 17.312 1 97.62 138 ARG A C 1
ATOM 1036 O O . ARG A 1 138 ? 4.832 3.342 16.469 1 97.62 138 ARG A O 1
ATOM 1043 N N . LEU A 1 139 ? 3.801 3.188 18.469 1 95.25 139 LEU A N 1
ATOM 1044 C CA . LEU A 1 139 ? 4.617 2.064 18.906 1 95.25 139 LEU A CA 1
ATOM 1045 C C . LEU A 1 139 ? 3.75 0.845 19.203 1 95.25 139 LEU A C 1
ATOM 1047 O O . LEU A 1 139 ? 2.574 0.983 19.547 1 95.25 139 LEU A O 1
ATOM 1051 N N . ALA A 1 140 ? 4.289 -0.277 19.031 1 90.5 140 ALA A N 1
ATOM 1052 C CA . ALA A 1 140 ? 3.777 -1.535 19.562 1 90.5 140 ALA A CA 1
ATOM 1053 C C . ALA A 1 140 ? 4.895 -2.352 20.219 1 90.5 140 ALA A C 1
ATOM 1055 O O . ALA A 1 140 ? 5.918 -2.621 19.578 1 90.5 140 ALA A O 1
ATOM 1056 N N . GLY A 1 141 ? 4.703 -2.699 21.516 1 86.12 141 GLY A N 1
ATOM 1057 C CA . GLY A 1 141 ? 5.77 -3.385 22.234 1 86.12 141 GLY A CA 1
ATOM 1058 C C . GLY A 1 141 ? 7.066 -2.596 22.266 1 86.12 141 GLY A C 1
ATOM 1059 O O . GLY A 1 141 ? 8.148 -3.166 22.125 1 86.12 141 GLY A O 1
ATOM 1060 N N . GLY A 1 142 ? 6.895 -1.339 22.172 1 89.62 142 GLY A N 1
ATOM 1061 C CA . GLY A 1 142 ? 8.062 -0.474 22.25 1 89.62 142 GLY A CA 1
ATOM 1062 C C . GLY A 1 142 ? 8.727 -0.242 20.906 1 89.62 142 GLY A C 1
ATOM 1063 O O . GLY A 1 142 ? 9.633 0.581 20.781 1 89.62 142 GLY A O 1
ATOM 1064 N N . GLU A 1 143 ? 8.328 -0.957 19.938 1 90.5 143 GLU A N 1
ATOM 1065 C CA . GLU A 1 143 ? 8.898 -0.819 18.594 1 90.5 143 GLU A CA 1
ATOM 1066 C C . GLU A 1 143 ? 8.164 0.249 17.797 1 90.5 143 GLU A C 1
ATOM 1068 O O . GLU A 1 143 ? 6.934 0.228 17.703 1 90.5 143 GLU A O 1
ATOM 1073 N N . PRO A 1 144 ? 8.906 1.23 17.219 1 96.25 144 PRO A N 1
ATOM 1074 C CA . PRO A 1 144 ? 8.234 2.176 16.328 1 96.25 144 PRO A CA 1
ATOM 1075 C C . PRO A 1 144 ? 7.684 1.508 15.062 1 96.25 144 PRO A C 1
ATOM 1077 O O . PRO A 1 144 ? 8.398 0.764 14.391 1 96.25 144 PRO A O 1
ATOM 1080 N N . LEU A 1 145 ? 6.461 1.816 14.758 1 95.81 145 LEU A N 1
ATOM 1081 C CA . LEU A 1 145 ? 5.816 1.135 13.641 1 95.81 145 LEU A CA 1
ATOM 1082 C C . LEU A 1 145 ? 5.324 2.139 12.602 1 95.81 145 LEU A C 1
ATOM 1084 O O . LEU A 1 145 ? 5.203 1.807 11.422 1 95.81 145 LEU A O 1
ATOM 1088 N N . ALA A 1 146 ? 5.035 3.365 13.055 1 97.88 146 ALA A N 1
ATOM 1089 C CA . ALA A 1 146 ? 4.465 4.352 12.141 1 97.88 146 ALA A CA 1
ATOM 1090 C C . ALA A 1 146 ? 4.672 5.77 12.664 1 97.88 146 ALA A C 1
ATOM 1092 O O . ALA A 1 146 ? 4.891 5.973 13.859 1 97.88 146 ALA A O 1
ATOM 1093 N N . ILE A 1 147 ? 4.676 6.68 11.789 1 97.5 147 ILE A N 1
ATOM 1094 C CA . ILE A 1 147 ? 4.613 8.109 12.07 1 97.5 147 ILE A CA 1
ATOM 1095 C C . ILE A 1 147 ? 3.285 8.68 11.578 1 97.5 147 ILE A C 1
ATOM 1097 O O . ILE A 1 147 ? 2.877 8.43 10.445 1 97.5 147 ILE A O 1
ATOM 1101 N N . GLU A 1 148 ? 2.662 9.445 12.406 1 97.38 148 GLU A N 1
ATOM 1102 C CA . GLU A 1 148 ? 1.348 9.977 12.055 1 97.38 148 GLU A CA 1
ATOM 1103 C C . GLU A 1 148 ? 1.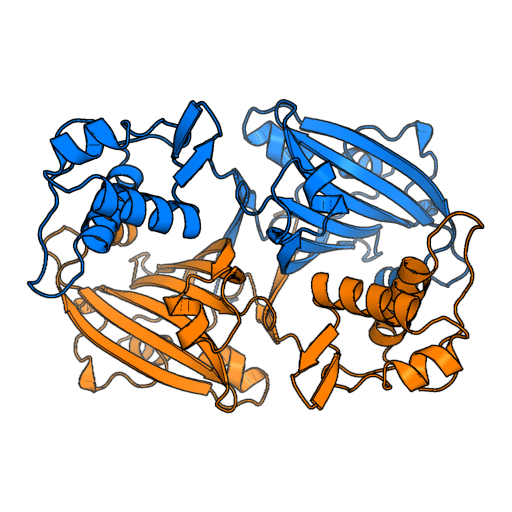295 11.492 12.234 1 97.38 148 GLU A C 1
ATOM 1105 O O . GLU A 1 148 ? 1.761 12.016 13.242 1 97.38 148 GLU A O 1
ATOM 1110 N N . HIS A 1 149 ? 0.788 12.133 11.25 1 95.31 149 HIS A N 1
ATOM 1111 C CA . HIS A 1 149 ? 0.45 13.547 11.297 1 95.31 149 HIS A CA 1
ATOM 1112 C C . HIS A 1 149 ? -1.04 13.773 11.055 1 95.31 149 HIS A C 1
ATOM 1114 O O . HIS A 1 149 ? -1.528 13.594 9.938 1 95.31 149 HIS A O 1
ATOM 1120 N N . ALA A 1 150 ? -1.689 14.188 12.078 1 97.25 150 ALA A N 1
ATOM 1121 C CA . ALA A 1 150 ? -3.135 14.375 11.977 1 97.25 150 ALA A CA 1
ATOM 1122 C C . ALA A 1 150 ? -3.506 15.844 12.133 1 97.25 150 ALA A C 1
ATOM 1124 O O . ALA A 1 150 ? -2.922 16.562 12.953 1 97.25 150 ALA A O 1
ATOM 1125 N N . VAL A 1 151 ? -4.414 16.25 11.359 1 97.12 151 VAL A N 1
ATOM 1126 C CA . VAL A 1 151 ? -5 17.594 11.445 1 97.12 151 VAL A CA 1
ATOM 1127 C C . VAL A 1 151 ? -6.504 17.484 11.688 1 97.12 151 VAL A C 1
ATOM 1129 O O . VAL A 1 151 ? -7.215 16.812 10.938 1 97.12 151 VAL A O 1
ATOM 1132 N N . ILE A 1 152 ? -6.926 18.141 12.773 1 97.38 152 ILE A N 1
ATOM 1133 C CA . ILE A 1 152 ? -8.312 18.078 13.211 1 97.38 152 ILE A CA 1
ATOM 1134 C C . ILE A 1 152 ? -8.859 19.5 13.391 1 97.38 152 ILE A C 1
ATOM 1136 O O . ILE A 1 152 ? -8.219 20.344 14.031 1 97.38 152 ILE A O 1
ATOM 1140 N N . PRO A 1 153 ? -10.062 19.719 12.789 1 97.31 153 PRO A N 1
ATOM 1141 C CA . PRO A 1 153 ? -10.648 21 13.172 1 97.31 153 PRO A CA 1
ATOM 1142 C C . PRO A 1 153 ? -10.695 21.203 14.688 1 97.31 153 PRO A C 1
ATOM 1144 O O . PRO A 1 153 ? -11.133 20.312 15.422 1 97.31 153 PRO A O 1
ATOM 1147 N N . ALA A 1 154 ? -10.281 22.391 15.078 1 96.38 154 ALA A N 1
ATOM 1148 C CA . ALA A 1 154 ? -10.117 22.641 16.5 1 96.38 154 ALA A CA 1
ATOM 1149 C C . ALA A 1 154 ? -11.445 22.453 17.25 1 96.38 154 ALA A C 1
ATOM 1151 O O . ALA A 1 154 ? -11.461 22.047 18.406 1 96.38 154 ALA A O 1
ATOM 1152 N N . GLU A 1 155 ? -12.508 22.75 16.625 1 94.69 155 GLU A N 1
ATOM 1153 C CA . GLU A 1 155 ? -13.828 22.656 17.25 1 94.69 155 GLU A CA 1
ATOM 1154 C C . GLU A 1 155 ? -14.117 21.234 17.719 1 94.69 155 GLU A C 1
ATOM 1156 O O . GLU A 1 155 ? -14.891 21.031 18.656 1 94.69 155 GLU A O 1
ATOM 1161 N N . PHE A 1 156 ? -13.5 20.25 17.125 1 95 156 PHE A N 1
ATOM 1162 C CA . PHE A 1 156 ? -13.742 18.859 17.5 1 95 156 PHE A CA 1
ATOM 1163 C C . PHE A 1 156 ? -12.797 18.422 18.594 1 95 156 PHE A C 1
ATOM 1165 O O . PHE A 1 156 ? -12.969 17.344 19.188 1 95 156 PHE A O 1
ATOM 1172 N N . MET A 1 157 ? -11.781 19.156 18.781 1 92.88 157 MET A N 1
ATOM 1173 C CA . MET A 1 157 ? -10.773 18.844 19.797 1 92.88 157 MET A CA 1
ATOM 1174 C C . MET A 1 157 ? -10.406 20.094 20.594 1 92.88 157 MET A C 1
ATOM 1176 O O . MET A 1 157 ? -9.273 20.562 20.531 1 92.88 157 MET A O 1
ATOM 1180 N N . PRO A 1 158 ? -11.227 20.547 21.438 1 89.94 158 PRO A N 1
ATOM 1181 C CA . PRO A 1 158 ? -11.023 21.844 22.094 1 89.94 158 PRO A CA 1
ATOM 1182 C C . PRO A 1 158 ? -9.961 21.781 23.188 1 89.94 158 PRO A C 1
ATOM 1184 O O . PRO A 1 158 ? -9.469 22.828 23.625 1 89.94 158 PRO A O 1
ATOM 1187 N N . ASP A 1 159 ? -9.641 20.562 23.719 1 90.5 159 ASP A N 1
ATOM 1188 C CA . ASP A 1 159 ? -8.648 20.453 24.781 1 90.5 159 ASP A CA 1
ATOM 1189 C C . ASP A 1 159 ? -7.57 19.438 24.406 1 90.5 159 ASP A C 1
ATOM 1191 O O . ASP A 1 159 ? -7.73 18.234 24.656 1 90.5 159 ASP A O 1
ATOM 1195 N N . LEU A 1 160 ? -6.438 19.922 23.984 1 91.62 160 LEU A N 1
ATOM 1196 C CA . LEU A 1 160 ? -5.352 19.047 23.547 1 91.62 160 LEU A CA 1
ATOM 1197 C C . LEU A 1 160 ? -4.664 18.391 24.75 1 91.62 160 LEU A C 1
ATOM 1199 O O . LEU A 1 160 ? -4.07 17.312 24.625 1 91.62 160 LEU A O 1
ATOM 1203 N N . GLU A 1 161 ? -4.719 19.016 25.891 1 88.06 161 GLU A N 1
ATOM 1204 C CA . GLU A 1 161 ? -4.051 18.516 27.078 1 88.06 161 GLU A CA 1
ATOM 1205 C C . GLU A 1 161 ? -4.676 17.203 27.562 1 88.06 161 GLU A C 1
ATOM 1207 O O . GLU A 1 161 ? -3.992 16.344 28.125 1 88.06 161 GLU A O 1
ATOM 1212 N N . SER A 1 162 ? -5.895 17.094 27.266 1 87 162 SER A N 1
ATOM 1213 C CA . SER A 1 162 ? -6.602 15.898 27.734 1 87 162 SER A CA 1
ATOM 1214 C C . SER A 1 162 ? -6.52 14.773 26.703 1 87 162 SER A C 1
ATOM 1216 O O . SER A 1 162 ? -7.016 13.672 26.953 1 87 162 SER A O 1
ATOM 1218 N N . LEU A 1 163 ? -5.891 15.062 25.625 1 91 163 LEU A N 1
ATOM 1219 C CA . LEU A 1 163 ? -5.77 14.047 24.578 1 91 163 LEU A CA 1
ATOM 1220 C C . LEU A 1 163 ? -4.844 12.922 25.031 1 91 163 LEU A C 1
ATOM 1222 O O . LEU A 1 163 ? -3.668 13.156 25.312 1 91 163 LEU A O 1
ATOM 1226 N N . GLY A 1 164 ? -5.383 11.758 25.172 1 90.25 164 GLY A N 1
ATOM 1227 C CA . GLY A 1 164 ? -4.582 10.562 25.406 1 90.25 164 GLY A CA 1
ATOM 1228 C C . GLY A 1 164 ? -3.912 10.031 24.172 1 90.25 164 GLY A C 1
ATOM 1229 O O . GLY A 1 164 ? -3.574 10.789 23.25 1 90.25 164 GLY A O 1
ATOM 1230 N N . ASP A 1 165 ? -3.754 8.688 24.109 1 90.38 165 ASP A N 1
ATOM 1231 C CA . ASP A 1 165 ? -2.969 8.07 23.047 1 90.38 165 ASP A CA 1
ATOM 1232 C C . ASP A 1 165 ? -3.84 7.777 21.828 1 90.38 165 ASP A C 1
ATOM 1234 O O . ASP A 1 165 ? -3.332 7.656 20.703 1 90.38 165 ASP A O 1
ATOM 1238 N N . SER A 1 166 ? -5.09 7.684 22.109 1 92.19 166 SER A N 1
ATOM 1239 C CA . SER A 1 166 ? -5.992 7.328 21.031 1 92.19 166 SER A CA 1
ATOM 1240 C C . SER A 1 166 ? -6.777 8.539 20.531 1 92.19 166 SER A C 1
ATOM 1242 O O . SER A 1 166 ? -7.609 9.086 21.266 1 92.19 166 SER A O 1
ATOM 1244 N N . LEU A 1 167 ? -6.59 8.891 19.297 1 93.88 167 LEU A N 1
ATOM 1245 C CA . LEU A 1 167 ? -7.316 10 18.688 1 93.88 167 LEU A CA 1
ATOM 1246 C C . LEU A 1 167 ? -8.812 9.695 18.609 1 93.88 167 LEU A C 1
ATOM 1248 O O . LEU A 1 167 ? -9.641 10.539 18.969 1 93.88 167 LEU A O 1
ATOM 1252 N N . TYR A 1 168 ? -9.141 8.523 18.25 1 93.12 168 TYR A N 1
ATOM 1253 C CA . TYR A 1 168 ? -10.547 8.188 18.031 1 93.12 168 TYR A CA 1
ATOM 1254 C C . TYR A 1 168 ? -11.297 8.133 19.359 1 93.12 168 TYR A C 1
ATOM 1256 O O . TYR A 1 168 ? -12.469 8.516 19.438 1 93.12 168 TYR A O 1
ATOM 1264 N N . GLN A 1 169 ? -10.648 7.645 20.375 1 91.94 169 GLN A N 1
ATOM 1265 C CA . GLN A 1 169 ? -11.266 7.699 21.688 1 91.94 169 GLN A CA 1
ATOM 1266 C C . GLN A 1 169 ? -11.5 9.141 22.141 1 91.94 169 GLN A C 1
ATOM 1268 O O . GLN A 1 169 ? -12.531 9.461 22.719 1 91.94 169 GLN A O 1
ATOM 1273 N N . ALA A 1 170 ? -10.539 9.961 21.891 1 93.5 170 ALA A N 1
ATOM 1274 C CA . ALA A 1 170 ? -10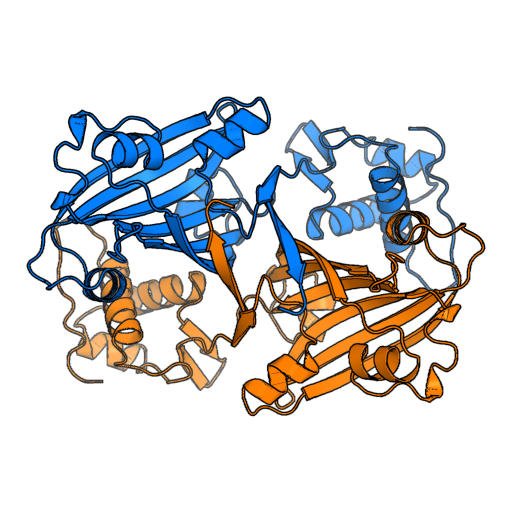.672 11.375 22.266 1 93.5 170 ALA A CA 1
ATOM 1275 C C . ALA A 1 170 ? -11.812 12.031 21.5 1 93.5 170 ALA A C 1
ATOM 1277 O O . ALA A 1 170 ? -12.602 12.781 22.078 1 93.5 170 ALA A O 1
ATOM 1278 N N . LEU A 1 171 ? -11.883 11.742 20.203 1 93.81 171 LEU A N 1
ATOM 1279 C CA . LEU A 1 171 ? -12.961 12.297 19.391 1 93.81 171 LEU A CA 1
ATOM 1280 C C . LEU A 1 171 ? -14.312 11.781 19.859 1 93.81 171 LEU A C 1
ATOM 1282 O O . LEU A 1 171 ? -15.297 12.523 19.859 1 93.81 171 LEU A O 1
ATOM 1286 N N . GLU A 1 172 ? -14.32 10.562 20.25 1 92 172 GLU A N 1
ATOM 1287 C CA . GLU A 1 172 ? -15.547 9.953 20.734 1 92 172 GLU A CA 1
ATOM 1288 C C . GLU A 1 172 ? -16.062 10.656 21.984 1 92 172 GLU A C 1
ATOM 1290 O O . GLU A 1 172 ? -17.266 10.852 22.141 1 92 172 GLU A O 1
ATOM 1295 N N . ARG A 1 173 ? -15.172 11.047 22.828 1 91.31 173 ARG A N 1
ATOM 1296 C CA . ARG A 1 173 ? -15.523 11.727 24.078 1 91.31 173 ARG A CA 1
ATOM 1297 C C . ARG A 1 173 ? -16.266 13.031 23.797 1 91.31 173 ARG A C 1
ATOM 1299 O O . ARG A 1 173 ? -17.094 13.469 24.594 1 91.31 173 ARG A O 1
ATOM 1306 N N . HIS A 1 174 ? -16.016 13.57 22.688 1 89.62 174 HIS A N 1
ATOM 1307 C CA . HIS A 1 174 ? -16.641 14.836 22.328 1 89.62 174 HIS A CA 1
ATOM 1308 C C . HIS A 1 174 ? -17.766 14.625 21.312 1 89.62 174 HIS A C 1
ATOM 1310 O O . HIS A 1 174 ? -18.281 15.586 20.75 1 89.62 174 HIS A O 1
ATOM 1316 N N . GLY A 1 175 ? -18.078 13.32 21 1 90.69 175 GLY A N 1
ATOM 1317 C CA . GLY A 1 175 ? -19.188 12.984 20.109 1 90.69 175 GLY A CA 1
ATOM 1318 C C . GLY A 1 175 ? -18.844 13.133 18.641 1 90.69 175 GLY A C 1
ATOM 1319 O O . GLY A 1 175 ? -19.734 13.289 17.797 1 90.69 175 GLY A O 1
ATOM 1320 N N . ASN A 1 176 ? -17.562 13.109 18.312 1 93.19 176 ASN A N 1
ATOM 1321 C CA . ASN A 1 176 ? -17.125 13.375 16.953 1 93.19 176 ASN A CA 1
ATOM 1322 C C . ASN A 1 176 ? -16.344 12.203 16.375 1 93.19 176 ASN A C 1
ATOM 1324 O O . ASN A 1 176 ? -15.445 12.398 15.555 1 93.19 176 ASN A O 1
ATOM 1328 N N . ARG A 1 177 ? -16.562 11.008 16.844 1 93.38 177 ARG A N 1
ATOM 1329 C CA . ARG A 1 177 ? -15.898 9.844 16.266 1 93.38 177 ARG A CA 1
ATOM 1330 C C . ARG A 1 177 ? -16.281 9.664 14.797 1 93.38 177 ARG A C 1
ATOM 1332 O O . ARG A 1 177 ? -17.453 9.68 14.453 1 93.38 177 ARG A O 1
ATOM 1339 N N . PRO A 1 178 ? -15.273 9.539 13.961 1 95.56 178 PRO A N 1
ATOM 1340 C CA . PRO A 1 178 ? -15.609 9.352 12.547 1 95.56 178 PRO A CA 1
ATOM 1341 C C . PRO A 1 178 ? -16.328 8.031 12.273 1 95.56 178 PRO A C 1
ATOM 1343 O O . PRO A 1 178 ? -16.094 7.043 12.977 1 95.56 178 PRO A O 1
ATOM 1346 N N . THR A 1 179 ? -17.188 8.047 11.227 1 94.75 179 THR A N 1
ATOM 1347 C CA . THR A 1 179 ? -17.922 6.836 10.883 1 94.75 179 THR A CA 1
ATOM 1348 C C . THR A 1 179 ? -17.641 6.422 9.445 1 94.75 179 THR A C 1
ATOM 1350 O O . THR A 1 179 ? -18 5.32 9.023 1 94.75 179 THR A O 1
ATOM 1353 N N . SER A 1 180 ? -17.094 7.254 8.695 1 95.88 180 SER A N 1
ATOM 1354 C CA . SER A 1 180 ? -16.734 6.957 7.316 1 95.88 180 SER A CA 1
ATOM 1355 C C . SER A 1 180 ? -15.516 7.77 6.879 1 95.88 180 SER A C 1
ATOM 1357 O O . SER A 1 180 ? -15.062 8.656 7.605 1 95.88 180 SER A O 1
ATOM 1359 N N . GLY A 1 181 ? -15.016 7.418 5.707 1 96.25 181 GLY A N 1
ATOM 1360 C CA . GLY A 1 181 ? -13.883 8.156 5.18 1 96.25 181 GLY A CA 1
ATOM 1361 C C . GLY A 1 181 ? -13.289 7.527 3.936 1 96.25 181 GLY A C 1
ATOM 1362 O O . GLY A 1 181 ? -13.859 6.594 3.371 1 96.25 181 GLY A O 1
ATOM 1363 N N . THR A 1 182 ? -12.273 8.156 3.49 1 95.56 182 THR A N 1
ATOM 1364 C CA . THR A 1 182 ? -11.484 7.656 2.365 1 95.56 182 THR A CA 1
ATOM 1365 C C . THR A 1 182 ? -10.023 7.484 2.758 1 95.56 182 THR A C 1
ATOM 1367 O O . THR A 1 182 ? -9.484 8.281 3.529 1 95.56 182 THR A O 1
ATOM 1370 N N . GLN A 1 183 ? -9.469 6.445 2.252 1 95.94 183 GLN A N 1
ATOM 1371 C CA . GLN A 1 183 ? -8.062 6.16 2.514 1 95.94 183 GLN A CA 1
ATOM 1372 C C . GLN A 1 183 ? -7.297 5.91 1.215 1 95.94 183 GLN A C 1
ATOM 1374 O O . GLN A 1 183 ? -7.777 5.191 0.337 1 95.94 183 GLN A O 1
ATOM 1379 N N . ARG A 1 184 ? -6.188 6.586 1.088 1 93.88 184 ARG A N 1
ATOM 1380 C CA . ARG A 1 184 ? -5.266 6.379 -0.023 1 93.88 184 ARG A CA 1
ATOM 1381 C C . ARG A 1 184 ? -3.975 5.723 0.452 1 93.88 184 ARG A C 1
ATOM 1383 O O . ARG A 1 184 ? -3.373 6.164 1.435 1 93.88 184 ARG A O 1
ATOM 1390 N N . VAL A 1 185 ? -3.543 4.664 -0.222 1 95.38 185 VAL A N 1
ATOM 1391 C CA . VAL A 1 185 ? -2.348 3.918 0.155 1 95.38 185 VAL A CA 1
ATOM 1392 C C . VAL A 1 185 ? -1.366 3.889 -1.015 1 95.38 185 VAL A C 1
ATOM 1394 O O . VAL A 1 185 ? -1.746 3.568 -2.145 1 95.38 185 VAL A O 1
ATOM 1397 N N . ARG A 1 186 ? -0.209 4.211 -0.777 1 93.62 186 ARG A N 1
ATOM 1398 C CA . ARG A 1 186 ? 0.831 4.117 -1.796 1 93.62 186 ARG A CA 1
ATOM 1399 C C . ARG A 1 186 ? 2.141 3.619 -1.197 1 93.62 186 ARG A C 1
ATOM 1401 O O . ARG A 1 186 ? 2.363 3.734 0.01 1 93.62 186 ARG A O 1
ATOM 1408 N N . ALA A 1 187 ? 2.969 3.045 -2.088 1 93.25 187 ALA A N 1
ATOM 1409 C CA . ALA A 1 187 ? 4.32 2.668 -1.684 1 93.25 187 ALA A CA 1
ATOM 1410 C C . ALA A 1 187 ? 5.281 3.85 -1.803 1 93.25 187 ALA A C 1
ATOM 1412 O O . ALA A 1 187 ? 5.137 4.688 -2.697 1 93.25 187 ALA A O 1
ATOM 1413 N N . SER A 1 188 ? 6.199 3.881 -0.89 1 91.25 188 SER A N 1
ATOM 1414 C CA . SER A 1 188 ? 7.23 4.914 -0.902 1 91.25 188 SER A CA 1
ATOM 1415 C C . SER A 1 188 ? 8.516 4.418 -0.245 1 91.25 188 SER A C 1
ATOM 1417 O O . SER A 1 188 ? 8.625 3.24 0.103 1 91.25 188 SER A O 1
ATOM 1419 N N . LEU A 1 189 ? 9.516 5.312 -0.321 1 88.5 189 LEU A N 1
ATOM 1420 C CA . LEU A 1 189 ? 10.781 5.086 0.372 1 88.5 189 LEU A CA 1
ATOM 1421 C C . LEU A 1 189 ? 10.93 6.031 1.562 1 88.5 189 LEU A C 1
ATOM 1423 O O . LEU A 1 189 ? 10.578 7.207 1.471 1 88.5 189 LEU A O 1
ATOM 1427 N N . ALA A 1 190 ? 11.453 5.465 2.697 1 90.12 190 ALA A N 1
ATOM 1428 C CA . ALA A 1 190 ? 11.633 6.277 3.896 1 90.12 190 ALA A CA 1
ATOM 1429 C C . ALA A 1 190 ? 12.664 7.375 3.666 1 90.12 190 ALA A C 1
ATOM 1431 O O . ALA A 1 190 ? 13.766 7.105 3.184 1 90.12 190 ALA A O 1
ATOM 1432 N N . THR A 1 191 ? 12.25 8.602 4.043 1 84.62 191 THR A N 1
ATOM 1433 C CA . THR A 1 191 ? 13.234 9.68 4.078 1 84.62 191 THR A CA 1
ATOM 1434 C C . THR A 1 191 ? 14.25 9.445 5.195 1 84.62 191 THR A C 1
ATOM 1436 O O . THR A 1 191 ? 14.023 8.625 6.082 1 84.62 191 THR A O 1
ATOM 1439 N N . PRO A 1 192 ? 15.352 10.156 5.117 1 86.38 192 PRO A N 1
ATOM 1440 C CA . PRO A 1 192 ? 16.328 9.984 6.195 1 86.38 192 PRO A CA 1
ATOM 1441 C C . PRO A 1 192 ? 15.727 10.227 7.578 1 86.38 192 PRO A C 1
ATOM 1443 O O . PRO A 1 192 ? 16 9.461 8.508 1 86.38 192 PRO A O 1
ATOM 1446 N N . THR A 1 193 ? 14.914 11.25 7.691 1 87.62 193 THR A N 1
ATOM 1447 C CA . THR A 1 193 ? 14.281 11.555 8.969 1 87.62 193 THR A CA 1
ATOM 1448 C C . THR A 1 193 ? 13.336 10.438 9.391 1 87.62 193 THR A C 1
ATOM 1450 O O . THR A 1 193 ? 13.375 9.977 10.531 1 87.62 193 THR A O 1
ATOM 1453 N N . GLU A 1 194 ? 12.539 9.977 8.516 1 91.69 194 GLU A N 1
ATOM 1454 C CA . GLU A 1 194 ? 11.609 8.891 8.805 1 91.69 194 GLU A CA 1
ATOM 1455 C C . GLU A 1 194 ? 12.352 7.617 9.188 1 91.69 194 GLU A C 1
ATOM 1457 O O . GLU A 1 194 ? 11.961 6.926 10.133 1 91.69 194 GLU A O 1
ATOM 1462 N N . ALA A 1 195 ? 13.383 7.32 8.445 1 91.81 195 ALA A N 1
ATOM 1463 C CA . ALA A 1 195 ? 14.188 6.133 8.711 1 91.81 195 ALA A CA 1
ATOM 1464 C C . ALA A 1 195 ? 14.766 6.164 10.125 1 91.81 195 ALA A C 1
ATOM 1466 O O . ALA A 1 195 ? 14.758 5.152 10.828 1 91.81 195 ALA A O 1
ATOM 1467 N N . GLY A 1 196 ? 15.258 7.305 10.477 1 92.31 196 GLY A N 1
ATOM 1468 C CA . GLY A 1 196 ? 15.766 7.461 11.828 1 92.31 196 GLY A CA 1
ATOM 1469 C C . GLY A 1 196 ? 14.711 7.238 12.898 1 92.31 196 GLY A C 1
ATOM 1470 O O . GLY A 1 196 ? 14.945 6.5 13.859 1 92.31 196 GLY A O 1
ATOM 1471 N N . ILE A 1 197 ? 13.555 7.832 12.688 1 94.5 197 ILE A N 1
ATOM 1472 C CA . ILE A 1 197 ? 12.469 7.754 13.656 1 94.5 197 ILE A CA 1
ATOM 1473 C C . ILE A 1 197 ? 11.977 6.312 13.758 1 94.5 197 ILE A C 1
ATOM 1475 O O . ILE A 1 197 ? 11.703 5.816 14.859 1 94.5 197 ILE A O 1
ATOM 1479 N N . LEU A 1 198 ? 11.891 5.625 12.664 1 95 198 LEU A N 1
ATOM 1480 C CA . LEU A 1 198 ? 11.328 4.281 12.609 1 95 198 LEU A CA 1
ATOM 1481 C C . LEU A 1 198 ? 12.398 3.229 12.859 1 95 198 LEU A C 1
ATOM 1483 O O . LEU A 1 198 ? 12.102 2.035 12.914 1 95 198 LEU A O 1
ATOM 1487 N N . SER A 1 199 ? 13.664 3.682 12.984 1 92.25 199 SER A N 1
ATOM 1488 C CA . SER A 1 199 ? 14.805 2.805 13.211 1 92.25 199 SER A CA 1
ATOM 1489 C C . SER A 1 199 ? 14.945 1.772 12.094 1 92.25 199 SER A C 1
ATOM 1491 O O . SER A 1 199 ? 15.086 0.577 12.367 1 92.25 199 SER A O 1
ATOM 1493 N N . VAL A 1 200 ? 14.828 2.23 10.891 1 88.25 200 VAL A N 1
ATOM 1494 C CA . VAL A 1 200 ? 15.055 1.406 9.711 1 88.25 200 VAL A CA 1
ATOM 1495 C C . VAL A 1 200 ? 16.141 2.043 8.836 1 88.25 200 VAL A C 1
ATOM 1497 O O . VAL A 1 200 ? 16.547 3.176 9.078 1 88.25 200 VAL A O 1
ATOM 1500 N N . GLN A 1 201 ? 16.578 1.309 7.848 1 86.56 201 GLN A N 1
ATOM 1501 C CA . GLN A 1 201 ? 17.578 1.844 6.93 1 86.56 201 GLN A CA 1
ATOM 1502 C C . GLN A 1 201 ? 16.984 2.936 6.043 1 86.56 201 GLN A C 1
ATOM 1504 O O . GLN A 1 201 ? 15.805 2.881 5.691 1 86.56 201 GLN A O 1
ATOM 1509 N N . GLN A 1 202 ? 17.797 3.828 5.703 1 87.44 202 GLN A N 1
ATOM 1510 C CA . GLN A 1 202 ? 17.375 4.82 4.723 1 87.44 202 GLN A CA 1
ATOM 1511 C C . GLN A 1 202 ? 16.906 4.156 3.432 1 87.44 202 GLN A C 1
ATOM 1513 O O . GLN A 1 202 ? 17.5 3.178 2.979 1 87.44 202 GLN A O 1
ATOM 1518 N N . ASN A 1 203 ? 15.805 4.691 2.914 1 86.44 203 ASN A N 1
ATOM 1519 C CA . ASN A 1 203 ? 15.227 4.223 1.658 1 86.44 203 ASN A CA 1
ATOM 1520 C C . ASN A 1 203 ? 14.57 2.854 1.818 1 86.44 203 ASN A C 1
ATOM 1522 O O . ASN A 1 203 ? 14.352 2.148 0.833 1 86.44 203 ASN A O 1
ATOM 1526 N N . SER A 1 204 ? 14.281 2.5 3.059 1 87.94 204 SER A N 1
ATOM 1527 C CA . SER A 1 204 ? 13.461 1.313 3.273 1 87.94 204 SER A CA 1
ATOM 1528 C C . SER A 1 204 ? 12.047 1.523 2.756 1 87.94 204 SER A C 1
ATOM 1530 O O . SER A 1 204 ? 11.57 2.658 2.662 1 87.94 204 SER A O 1
ATOM 1532 N N . GLU A 1 205 ? 11.43 0.44 2.389 1 90.12 205 GLU A N 1
ATOM 1533 C CA . GLU A 1 205 ? 10.047 0.498 1.912 1 90.12 205 GLU A CA 1
ATOM 1534 C C . GLU A 1 205 ? 9.102 0.938 3.023 1 90.12 205 GLU A C 1
ATOM 1536 O O . GLU A 1 205 ? 9.227 0.496 4.168 1 90.12 205 GLU A O 1
ATOM 1541 N N . VAL A 1 206 ? 8.18 1.816 2.67 1 94.19 206 VAL A N 1
ATOM 1542 C CA . VAL A 1 206 ? 7.137 2.23 3.602 1 94.19 206 VAL A CA 1
ATOM 1543 C C . VAL A 1 206 ? 5.805 2.348 2.867 1 94.19 206 VAL A C 1
ATOM 1545 O O . VAL A 1 206 ? 5.773 2.445 1.638 1 94.19 206 VAL A O 1
ATOM 1548 N N . LEU A 1 207 ? 4.742 2.248 3.588 1 95.94 207 LEU A N 1
ATOM 1549 C CA . LEU A 1 207 ? 3.41 2.596 3.104 1 95.94 207 LEU A CA 1
ATOM 1550 C C . LEU A 1 207 ? 3.025 4.008 3.537 1 95.94 207 LEU A C 1
ATOM 1552 O O . LEU A 1 207 ? 3.047 4.32 4.73 1 95.94 207 LEU A O 1
ATOM 1556 N N . ARG A 1 208 ? 2.787 4.82 2.561 1 94.25 208 ARG A N 1
ATOM 1557 C CA . ARG A 1 208 ? 2.236 6.145 2.846 1 94.25 208 ARG A CA 1
ATOM 1558 C C . ARG A 1 208 ? 0.717 6.141 2.73 1 94.25 208 ARG A C 1
ATOM 1560 O O . ARG A 1 208 ? 0.168 5.766 1.693 1 94.25 208 ARG A O 1
ATOM 1567 N N . ILE A 1 209 ? 0.09 6.574 3.799 1 95.81 209 ILE A N 1
ATOM 1568 C CA . ILE A 1 209 ? -1.365 6.508 3.873 1 95.81 209 ILE A CA 1
ATOM 1569 C C . ILE A 1 209 ? -1.932 7.895 4.164 1 95.81 209 ILE A C 1
ATOM 1571 O O . ILE A 1 209 ? -1.418 8.609 5.027 1 95.81 209 ILE A O 1
ATOM 1575 N N . GLU A 1 210 ? -2.85 8.297 3.402 1 93.75 210 GLU A N 1
ATOM 1576 C CA . GLU A 1 210 ? -3.65 9.492 3.664 1 93.75 210 GLU A CA 1
ATOM 1577 C C . GLU A 1 210 ? -5.102 9.125 3.969 1 93.75 210 GLU A C 1
ATOM 1579 O O . GLU A 1 210 ? -5.738 8.406 3.201 1 93.75 210 GLU A O 1
ATOM 1584 N N . ARG A 1 211 ? -5.539 9.57 5.074 1 96.31 211 ARG A N 1
ATOM 1585 C CA . ARG A 1 211 ? -6.902 9.273 5.5 1 96.31 211 ARG A CA 1
ATOM 1586 C C . ARG A 1 211 ? -7.699 10.562 5.723 1 96.31 211 ARG A C 1
ATOM 1588 O O . ARG A 1 211 ? -7.188 11.516 6.305 1 96.31 211 ARG A O 1
ATOM 1595 N N . ARG A 1 212 ? -8.852 10.609 5.18 1 96.5 212 ARG A N 1
ATOM 1596 C CA . ARG A 1 212 ? -9.852 11.641 5.434 1 96.5 212 ARG A CA 1
ATOM 1597 C C . ARG A 1 212 ? -11.148 11.031 5.945 1 96.5 212 ARG A C 1
ATOM 1599 O O . ARG A 1 212 ? -11.734 10.172 5.285 1 96.5 212 ARG A O 1
ATOM 1606 N N . THR A 1 213 ? -11.539 11.516 7.098 1 97.19 213 THR A N 1
ATOM 1607 C CA . THR A 1 213 ? -12.703 10.859 7.688 1 97.19 213 THR A CA 1
ATOM 1608 C C . THR A 1 213 ? -13.797 11.875 7.98 1 97.19 213 THR A C 1
ATOM 1610 O O . THR A 1 213 ? -13.547 13.086 8 1 97.19 213 THR A O 1
ATOM 1613 N N . ARG A 1 214 ? -14.977 11.297 8.188 1 96.69 214 ARG A N 1
ATOM 1614 C CA . ARG A 1 214 ? -16.156 12.125 8.391 1 96.69 214 ARG A CA 1
ATOM 1615 C C . ARG A 1 214 ? -17 11.602 9.547 1 96.69 214 ARG A C 1
ATOM 1617 O O . ARG A 1 214 ? -17.016 10.406 9.828 1 96.69 214 ARG A O 1
ATOM 1624 N N . THR A 1 215 ? -17.672 12.602 10.172 1 94.25 215 THR A N 1
ATOM 1625 C CA . THR A 1 215 ? -18.703 12.258 11.141 1 94.25 215 THR A CA 1
ATOM 1626 C C . THR A 1 215 ? -19.984 11.797 10.438 1 94.25 215 THR A C 1
ATOM 1628 O O . THR A 1 215 ? -20.109 11.922 9.219 1 94.25 215 THR A O 1
ATOM 1631 N N . PRO A 1 216 ? -20.906 11.242 11.219 1 91.19 216 PRO A N 1
ATOM 1632 C CA . PRO A 1 216 ? -22.156 10.797 10.609 1 91.19 216 PRO A CA 1
ATOM 1633 C C . PRO A 1 216 ? -22.906 11.922 9.891 1 91.19 216 PRO A C 1
ATOM 1635 O O . PRO A 1 216 ? -23.609 11.68 8.906 1 91.19 216 PRO A O 1
ATOM 1638 N N . ASP A 1 217 ? -22.719 13.109 10.336 1 91.81 217 ASP A N 1
ATOM 1639 C CA . ASP A 1 217 ? -23.422 14.242 9.727 1 91.81 217 ASP A CA 1
ATOM 1640 C C . ASP A 1 217 ? -22.672 14.758 8.5 1 91.81 217 ASP A C 1
ATOM 1642 O O . ASP A 1 217 ? -23.062 15.758 7.898 1 91.81 217 ASP A O 1
ATOM 1646 N N . GLY A 1 218 ? -21.578 14.172 8.156 1 92.88 218 GLY A N 1
ATOM 1647 C CA . GLY A 1 218 ? -20.906 14.438 6.895 1 92.88 218 GLY A CA 1
ATOM 1648 C C . GLY A 1 218 ? -19.781 15.453 7.016 1 92.88 218 GLY A C 1
ATOM 1649 O O . GLY A 1 218 ? -19.172 15.82 6.016 1 92.88 218 GLY A O 1
ATOM 1650 N N . ARG A 1 219 ? -19.5 15.898 8.211 1 94.12 219 ARG A N 1
ATOM 1651 C CA . ARG A 1 219 ? -18.422 16.844 8.406 1 94.12 219 ARG A CA 1
ATOM 1652 C C . ARG A 1 219 ? -17.078 16.141 8.484 1 94.12 219 ARG A C 1
ATOM 1654 O O . ARG A 1 219 ? -16.953 15.094 9.125 1 94.12 219 ARG A O 1
ATOM 1661 N N . PHE A 1 220 ? -16.109 16.75 7.805 1 96.88 220 PHE A N 1
ATOM 1662 C CA . PHE A 1 220 ? -14.773 16.188 7.891 1 96.88 220 PHE A CA 1
ATOM 1663 C C . PHE A 1 220 ? -14.18 16.406 9.281 1 96.88 220 PHE A C 1
ATOM 1665 O O . PHE A 1 220 ? -14.195 17.516 9.805 1 96.88 220 PHE A O 1
ATOM 1672 N N . VAL A 1 221 ? -13.656 15.375 9.852 1 96.19 221 VAL A N 1
ATOM 1673 C CA . VAL A 1 221 ? -13.234 15.469 11.242 1 96.19 221 VAL A CA 1
ATOM 1674 C C . VAL A 1 221 ? -11.719 15.289 11.328 1 96.19 221 VAL A C 1
ATOM 1676 O O . VAL A 1 221 ? -11.086 15.766 12.273 1 96.19 221 VAL A O 1
ATOM 1679 N N . GLU A 1 222 ? -11.172 14.641 10.281 1 96 222 GLU A N 1
ATOM 1680 C CA . GLU A 1 222 ? -9.742 14.359 10.367 1 96 222 GLU A CA 1
ATOM 1681 C C . GLU A 1 222 ? -9.109 14.281 8.977 1 96 222 GLU A C 1
ATOM 1683 O O . GLU A 1 222 ? -9.719 13.75 8.047 1 96 222 GLU A O 1
ATOM 1688 N N . PHE A 1 223 ? -7.984 14.852 8.875 1 96.94 223 PHE A N 1
ATOM 1689 C CA . PHE A 1 223 ? -7.055 14.617 7.77 1 96.94 223 PHE A CA 1
ATOM 1690 C C . PHE A 1 223 ? -5.711 14.125 8.289 1 96.94 223 PHE A C 1
ATOM 1692 O O . PHE A 1 223 ? -4.961 14.891 8.906 1 96.94 223 PHE A O 1
ATOM 1699 N N . THR A 1 224 ? -5.422 12.867 8.031 1 96.75 224 THR A N 1
ATOM 1700 C CA . THR A 1 224 ? -4.238 12.25 8.617 1 96.75 224 THR A CA 1
ATOM 1701 C C . THR A 1 224 ? -3.32 11.695 7.527 1 96.75 224 THR A C 1
ATOM 1703 O O . THR A 1 224 ? -3.783 11.039 6.598 1 96.75 224 THR A O 1
ATOM 1706 N N . ARG A 1 225 ? -2.094 11.977 7.605 1 94.5 225 ARG A N 1
ATOM 1707 C CA . ARG A 1 225 ? -1.038 11.375 6.797 1 94.5 225 ARG A CA 1
ATOM 1708 C C . ARG A 1 225 ? -0.104 10.531 7.66 1 94.5 225 ARG A C 1
ATOM 1710 O O . ARG A 1 225 ? 0.387 10.992 8.688 1 94.5 225 ARG A O 1
ATOM 1717 N N . SER A 1 226 ? 0.097 9.344 7.195 1 96.62 226 SER A N 1
ATOM 1718 C CA . SER A 1 226 ? 0.908 8.422 7.98 1 96.62 226 SER A CA 1
ATOM 1719 C C . SER A 1 226 ? 1.94 7.715 7.113 1 96.62 226 SER A C 1
ATOM 1721 O O . SER A 1 226 ? 1.74 7.555 5.906 1 96.62 226 SER A O 1
ATOM 1723 N N . VAL A 1 227 ? 2.971 7.332 7.777 1 96.25 227 VAL A N 1
ATOM 1724 C CA . VAL A 1 227 ? 3.988 6.457 7.203 1 96.25 227 VAL A CA 1
ATOM 1725 C C . VAL A 1 227 ? 4.125 5.199 8.055 1 96.25 227 VAL A C 1
ATOM 1727 O O . VAL A 1 227 ? 4.457 5.273 9.242 1 96.25 227 VAL A O 1
ATOM 1730 N N . TYR A 1 228 ? 3.879 4.062 7.488 1 96.69 228 TYR A N 1
ATOM 1731 C CA . TYR A 1 228 ? 3.98 2.775 8.164 1 96.69 228 TYR A CA 1
ATOM 1732 C C . TYR A 1 228 ? 5.203 2.002 7.688 1 96.69 228 TYR A C 1
ATOM 1734 O O . TYR A 1 228 ? 5.512 1.993 6.496 1 96.69 228 TYR A O 1
ATOM 1742 N N . ARG A 1 229 ? 5.781 1.347 8.641 1 94.12 229 ARG A N 1
ATOM 1743 C CA . ARG A 1 229 ? 6.867 0.444 8.266 1 94.12 229 ARG A CA 1
ATOM 1744 C C . ARG A 1 229 ? 6.379 -0.619 7.289 1 94.12 229 ARG A C 1
ATOM 1746 O O . ARG A 1 229 ? 5.484 -1.402 7.605 1 94.12 229 ARG A O 1
ATOM 1753 N N . GLY A 1 230 ? 7.09 -0.604 6.16 1 91.31 230 GLY A N 1
ATOM 1754 C CA . GLY A 1 230 ? 6.691 -1.544 5.121 1 91.31 230 GLY A CA 1
ATOM 1755 C C . GLY A 1 230 ? 7.078 -2.977 5.438 1 91.31 230 GLY A C 1
ATOM 1756 O O . GLY A 1 230 ? 6.438 -3.916 4.961 1 91.31 230 GLY A O 1
ATOM 1757 N N . ASP A 1 231 ? 8.102 -3.176 6.18 1 85.25 231 ASP A N 1
ATOM 1758 C CA . ASP A 1 231 ? 8.562 -4.516 6.516 1 85.25 231 ASP A CA 1
ATOM 1759 C C . ASP A 1 231 ? 7.711 -5.133 7.625 1 85.25 231 ASP A C 1
ATOM 1761 O O . ASP A 1 231 ? 7.855 -6.316 7.941 1 85.25 231 ASP A O 1
ATOM 1765 N N . ARG A 1 232 ? 6.77 -4.379 8.156 1 88.94 232 ARG A N 1
ATOM 1766 C CA . ARG A 1 232 ? 6 -4.859 9.297 1 88.94 232 ARG A CA 1
ATOM 1767 C C . ARG A 1 232 ? 4.516 -4.953 8.953 1 88.94 232 ARG A C 1
ATOM 1769 O O . ARG A 1 232 ? 3.805 -5.805 9.492 1 88.94 232 ARG A O 1
ATOM 1776 N N . TYR A 1 233 ? 4.109 -4.125 8.016 1 92.44 233 TYR A N 1
ATOM 1777 C CA . TYR A 1 233 ? 2.664 -4.023 7.848 1 92.44 233 TYR A CA 1
ATOM 1778 C C . TYR A 1 233 ? 2.232 -4.582 6.5 1 92.44 233 TYR A C 1
ATOM 1780 O O . TYR A 1 233 ? 2.908 -4.379 5.488 1 92.44 233 TYR A O 1
ATOM 1788 N N . GLU A 1 234 ? 1.115 -5.164 6.496 1 92.44 234 GLU A N 1
ATOM 1789 C CA . GLU A 1 234 ? 0.307 -5.469 5.32 1 92.44 234 GLU A CA 1
ATOM 1790 C C . GLU A 1 234 ? -1.16 -5.117 5.551 1 92.44 234 GLU A C 1
ATOM 1792 O O . GLU A 1 234 ? -1.695 -5.344 6.637 1 92.44 234 GLU A O 1
ATOM 1797 N N . PHE A 1 235 ? -1.785 -4.551 4.562 1 93.56 235 PHE A N 1
ATOM 1798 C CA . PHE A 1 235 ? -3.195 -4.191 4.66 1 93.56 235 PHE A CA 1
ATOM 1799 C C . PHE A 1 235 ? -4.062 -5.191 3.906 1 93.56 235 PHE A C 1
ATOM 1801 O O . PHE A 1 235 ? -3.824 -5.461 2.727 1 93.56 235 PHE A O 1
ATOM 1808 N N . VAL A 1 236 ? -5.051 -5.715 4.582 1 93.88 236 VAL A N 1
ATOM 1809 C CA . VAL A 1 236 ? -5.918 -6.754 4.035 1 93.88 236 VAL A CA 1
ATOM 1810 C C . VAL A 1 236 ? -7.316 -6.188 3.807 1 93.88 236 VAL A C 1
ATOM 1812 O O . VAL A 1 236 ? -7.906 -5.59 4.711 1 93.88 236 VAL A O 1
ATOM 1815 N N . THR A 1 237 ? -7.82 -6.348 2.639 1 94.88 237 THR A N 1
ATOM 1816 C CA . THR A 1 237 ? -9.141 -5.844 2.275 1 94.88 237 THR A CA 1
ATOM 1817 C C . THR A 1 237 ? -9.984 -6.945 1.638 1 94.88 237 THR A C 1
ATOM 1819 O O . THR A 1 237 ? -9.484 -7.719 0.818 1 94.88 237 THR A O 1
ATOM 1822 N N . ASP A 1 238 ? -11.195 -7.027 2.025 1 93.06 238 ASP A N 1
ATOM 1823 C CA . ASP A 1 238 ? -12.148 -7.863 1.306 1 93.06 238 ASP A CA 1
ATOM 1824 C C . ASP A 1 238 ? -12.617 -7.18 0.022 1 93.06 238 ASP A C 1
ATOM 1826 O O . ASP A 1 238 ? -12.883 -5.977 0.014 1 93.06 238 ASP A O 1
ATOM 1830 N N . LEU A 1 239 ? -12.625 -7.957 -1.03 1 92.12 239 LEU A N 1
ATOM 1831 C CA . LEU A 1 239 ? -13.031 -7.434 -2.332 1 92.12 239 LEU A CA 1
ATOM 1832 C C . LEU A 1 239 ? -14.438 -7.895 -2.689 1 92.12 239 LEU A C 1
ATOM 1834 O O . LEU A 1 239 ? -14.812 -9.031 -2.406 1 92.12 239 LEU A O 1
ATOM 1838 N N . ASP A 1 240 ? -15.164 -6.953 -3.297 1 90.5 240 ASP A N 1
ATOM 1839 C CA . ASP A 1 240 ? -16.484 -7.277 -3.84 1 90.5 240 ASP A CA 1
ATOM 1840 C C . ASP A 1 240 ? -16.734 -6.52 -5.137 1 90.5 240 ASP A C 1
ATOM 1842 O O . ASP A 1 240 ? -16.016 -5.578 -5.469 1 90.5 240 ASP A O 1
ATOM 1846 N N . VAL A 1 241 ? -17.656 -7.082 -6.012 1 83.88 241 VAL A N 1
ATOM 1847 C CA . VAL A 1 241 ? -17.984 -6.469 -7.297 1 83.88 241 VAL A CA 1
ATOM 1848 C C . VAL A 1 241 ? -18.734 -5.164 -7.074 1 83.88 241 VAL A C 1
ATOM 1850 O O . VAL A 1 241 ? -18.891 -4.359 -7.996 1 83.88 241 VAL A O 1
ATOM 1853 N N . VAL A 1 242 ? -19.266 -4.988 -5.785 1 68.38 242 VAL A N 1
ATOM 1854 C CA . VAL A 1 242 ? -20.078 -3.797 -5.543 1 68.38 242 VAL A CA 1
ATOM 1855 C C . VAL A 1 242 ? -19.219 -2.721 -4.879 1 68.38 242 VAL A C 1
ATOM 1857 O O . VAL A 1 242 ? -18.281 -3.031 -4.156 1 68.38 242 VAL A O 1
ATOM 1860 N N . MET B 1 1 ? 2.543 29.875 -13.633 1 39.38 1 MET B N 1
ATOM 1861 C CA . MET B 1 1 ? 3.211 29.297 -12.469 1 39.38 1 MET B CA 1
ATOM 1862 C C . MET B 1 1 ? 3.791 30.406 -11.586 1 39.38 1 MET B C 1
ATOM 1864 O O . MET B 1 1 ? 5.004 30.625 -11.578 1 39.38 1 MET B O 1
ATOM 1868 N N . ARG B 1 2 ? 3.17 31.578 -11.508 1 48.5 2 ARG B N 1
ATOM 1869 C CA . ARG B 1 2 ? 3.697 32.844 -11.039 1 48.5 2 ARG B CA 1
ATOM 1870 C C . ARG B 1 2 ? 4.285 32.719 -9.641 1 48.5 2 ARG B C 1
ATOM 1872 O O . ARG B 1 2 ? 5.477 32.438 -9.484 1 48.5 2 ARG B O 1
ATOM 1879 N N . ASP B 1 3 ? 3.514 33 -8.555 1 48.56 3 ASP B N 1
ATOM 1880 C CA . ASP B 1 3 ? 3.967 33.406 -7.23 1 48.56 3 ASP B CA 1
ATOM 1881 C C . ASP B 1 3 ? 4.074 32.219 -6.285 1 48.56 3 ASP B C 1
ATOM 1883 O O . ASP B 1 3 ? 3.062 31.75 -5.762 1 48.56 3 ASP B O 1
ATOM 1887 N N . ILE B 1 4 ? 5.039 31.359 -6.621 1 54.84 4 ILE B N 1
ATOM 1888 C CA . ILE B 1 4 ? 5.34 30.422 -5.547 1 54.84 4 ILE B CA 1
ATOM 1889 C C . ILE B 1 4 ? 5.859 31.188 -4.328 1 54.84 4 ILE B C 1
ATOM 1891 O O . ILE B 1 4 ? 7.016 31.609 -4.301 1 54.84 4 ILE B O 1
ATOM 1895 N N . ALA B 1 5 ? 4.98 32 -3.77 1 52.66 5 ALA B N 1
ATOM 1896 C CA . ALA B 1 5 ? 5.379 32.75 -2.58 1 52.66 5 ALA B CA 1
ATOM 1897 C C . ALA B 1 5 ? 5.789 31.828 -1.451 1 52.66 5 ALA B C 1
ATOM 1899 O O . ALA B 1 5 ? 5.02 30.938 -1.062 1 52.66 5 ALA B O 1
ATOM 1900 N N . LEU B 1 6 ? 7.102 31.734 -1.255 1 57.91 6 LEU B N 1
ATOM 1901 C CA . LEU B 1 6 ? 7.605 31.016 -0.09 1 57.91 6 LEU B CA 1
ATOM 1902 C C . LEU B 1 6 ? 6.988 31.562 1.194 1 57.91 6 LEU B C 1
ATOM 1904 O O . LEU B 1 6 ? 7.09 32.75 1.478 1 57.91 6 LEU B O 1
ATOM 1908 N N . THR B 1 7 ? 5.867 31.109 1.573 1 50.88 7 THR B N 1
ATOM 1909 C CA . THR B 1 7 ? 5.406 31.547 2.885 1 50.88 7 THR B CA 1
ATOM 1910 C C . THR B 1 7 ? 6.41 31.156 3.969 1 50.88 7 THR B C 1
ATOM 1912 O O . THR B 1 7 ? 6.684 29.984 4.176 1 50.88 7 THR B O 1
ATOM 1915 N N . ARG B 1 8 ? 7.332 32.062 4.242 1 52.75 8 ARG B N 1
ATOM 1916 C CA . ARG B 1 8 ? 8.297 31.922 5.324 1 52.75 8 ARG B CA 1
ATOM 1917 C C . ARG B 1 8 ? 7.602 31.625 6.645 1 52.75 8 ARG B C 1
ATOM 1919 O O . ARG B 1 8 ? 6.777 32.406 7.109 1 52.75 8 ARG B O 1
ATOM 1926 N N . SER B 1 9 ? 7.129 30.422 6.707 1 51.72 9 SER B N 1
ATOM 1927 C CA . SER B 1 9 ? 6.574 30.219 8.039 1 51.72 9 SER B CA 1
ATOM 1928 C C . SER B 1 9 ? 7.625 30.453 9.117 1 51.72 9 SER B C 1
ATOM 1930 O O . SER B 1 9 ? 8.758 30.828 8.812 1 51.72 9 SER B O 1
ATOM 1932 N N . GLY B 1 10 ? 7.488 29.719 10.359 1 49.84 10 GLY B N 1
ATOM 1933 C CA . GLY B 1 10 ? 8.18 29.984 11.609 1 49.84 10 GLY B CA 1
ATOM 1934 C C . GLY B 1 10 ? 9.688 29.844 11.5 1 49.84 10 GLY B C 1
ATOM 1935 O O . GLY B 1 10 ? 10.188 29.141 10.609 1 49.84 10 GLY B O 1
ATOM 1936 N N . GLU B 1 11 ? 10.555 30.734 12.062 1 55.97 11 GLU B N 1
ATOM 1937 C CA . GLU B 1 11 ? 11.984 31 12.234 1 55.97 11 GLU B CA 1
ATOM 1938 C C . GLU B 1 11 ? 12.773 29.703 12.375 1 55.97 11 GLU B C 1
ATOM 1940 O O . GLU B 1 11 ? 13.977 29.672 12.102 1 55.97 11 GLU B O 1
ATOM 1945 N N . GLY B 1 12 ? 12.039 28.438 12.383 1 66.25 12 GLY B N 1
ATOM 1946 C CA . GLY B 1 12 ? 12.852 27.266 12.711 1 66.25 12 GLY B CA 1
ATOM 1947 C C . GLY B 1 12 ? 12.781 26.172 11.664 1 66.25 12 GLY B C 1
ATOM 1948 O O . GLY B 1 12 ? 13.516 25.188 11.742 1 66.25 12 GLY B O 1
ATOM 1949 N N . THR B 1 13 ? 12.094 26.359 10.617 1 73 13 THR B N 1
ATOM 1950 C CA . THR B 1 13 ? 12.016 25.266 9.641 1 73 13 THR B CA 1
ATOM 1951 C C . THR B 1 13 ? 13 25.5 8.5 1 73 13 THR B C 1
ATOM 1953 O O . THR B 1 13 ? 13.047 26.594 7.922 1 73 13 THR B O 1
ATOM 1956 N N . PRO B 1 14 ? 13.797 24.516 8.25 1 81.88 14 PRO B N 1
ATOM 1957 C CA . PRO B 1 14 ? 14.734 24.656 7.141 1 81.88 14 PRO B CA 1
ATOM 1958 C C . PRO B 1 14 ? 14.062 25.125 5.848 1 81.88 14 PRO B C 1
ATOM 1960 O O . PRO B 1 14 ? 12.922 24.75 5.578 1 81.88 14 PRO B O 1
ATOM 1963 N N . LEU B 1 15 ? 14.727 25.922 5.117 1 86.94 15 LEU B N 1
ATOM 1964 C CA . LEU B 1 15 ? 14.195 26.594 3.93 1 86.94 15 LEU B CA 1
ATOM 1965 C C . LEU B 1 15 ? 13.742 25.562 2.896 1 86.94 15 LEU B C 1
ATOM 1967 O O . LEU B 1 15 ? 12.742 25.781 2.203 1 86.94 15 LEU B O 1
ATOM 1971 N N . TYR B 1 16 ? 14.531 24.469 2.738 1 88.25 16 TYR B N 1
ATOM 1972 C CA . TYR B 1 16 ? 14.164 23.484 1.728 1 88.25 16 TYR B CA 1
ATOM 1973 C C . TYR B 1 16 ? 12.836 22.812 2.072 1 88.25 16 TYR B C 1
ATOM 1975 O O . TYR B 1 16 ? 12.055 22.484 1.181 1 88.25 16 TYR B O 1
ATOM 1983 N N . LEU B 1 17 ? 12.539 22.641 3.268 1 85.12 17 LEU B N 1
ATOM 1984 C CA . LEU B 1 17 ? 11.266 22.078 3.699 1 85.12 17 LEU B CA 1
ATOM 1985 C C . LEU B 1 17 ? 10.125 23.062 3.453 1 85.12 17 LEU B C 1
ATOM 1987 O O . LEU B 1 17 ? 9.008 22.656 3.104 1 85.12 17 LEU B O 1
ATOM 1991 N N . GLN B 1 18 ? 10.445 24.297 3.672 1 84.12 18 GLN B N 1
ATOM 1992 C CA . GLN B 1 18 ? 9.445 25.312 3.383 1 84.12 18 GLN B CA 1
ATOM 1993 C C . GLN B 1 18 ? 9.102 25.344 1.896 1 84.12 18 GLN B C 1
ATOM 1995 O O . GLN B 1 18 ? 7.934 25.469 1.525 1 84.12 18 GLN B O 1
ATOM 2000 N N . LEU B 1 19 ? 10.156 25.312 1.139 1 88.38 19 LEU B N 1
ATOM 2001 C CA . LEU B 1 19 ? 9.922 25.266 -0.3 1 88.38 19 LEU B CA 1
ATOM 2002 C C . LEU B 1 19 ? 9.078 24.047 -0.667 1 88.38 19 LEU B C 1
ATOM 2004 O O . LEU B 1 19 ? 8.125 24.156 -1.448 1 88.38 19 LEU B O 1
ATOM 2008 N N . ALA B 1 20 ? 9.453 22.891 -0.124 1 88.19 20 ALA B N 1
ATOM 2009 C CA . ALA B 1 20 ? 8.719 21.672 -0.406 1 88.19 20 ALA B CA 1
ATOM 2010 C C . ALA B 1 20 ? 7.246 21.812 -0.053 1 88.19 20 ALA B C 1
ATOM 2012 O O . ALA B 1 20 ? 6.375 21.391 -0.821 1 88.19 20 ALA B O 1
ATOM 2013 N N . ARG B 1 21 ? 7.047 22.391 1.031 1 81.25 21 ARG B N 1
ATOM 2014 C CA . ARG B 1 21 ? 5.668 22.609 1.463 1 81.25 21 ARG B CA 1
ATOM 2015 C C . ARG B 1 21 ? 4.93 23.531 0.498 1 81.25 21 ARG B C 1
ATOM 2017 O O . ARG B 1 21 ? 3.793 23.234 0.109 1 81.25 21 ARG B O 1
ATOM 2024 N N . SER B 1 22 ? 5.598 24.562 0.184 1 84.44 22 SER B N 1
ATOM 2025 C CA . SER B 1 22 ? 4.992 25.531 -0.73 1 84.44 22 SER B CA 1
ATOM 2026 C C . SER B 1 22 ? 4.664 24.875 -2.072 1 84.44 22 SER B C 1
ATOM 2028 O O . SER B 1 22 ? 3.572 25.078 -2.611 1 84.44 22 SER B O 1
ATOM 2030 N N . LEU B 1 23 ? 5.559 24.156 -2.57 1 87.5 23 LEU B N 1
ATOM 2031 C CA . LEU B 1 23 ? 5.352 23.484 -3.848 1 87.5 23 LEU B CA 1
ATOM 2032 C C . LEU B 1 23 ? 4.223 22.469 -3.752 1 87.5 23 LEU B C 1
ATOM 2034 O O . LEU B 1 23 ? 3.389 22.375 -4.656 1 87.5 23 LEU B O 1
ATOM 2038 N N . ARG B 1 24 ? 4.254 21.75 -2.684 1 85.25 24 ARG B N 1
ATOM 2039 C CA . ARG B 1 24 ? 3.184 20.797 -2.447 1 85.25 24 ARG B CA 1
ATOM 2040 C C . ARG B 1 24 ? 1.818 21.469 -2.469 1 85.25 24 ARG B C 1
ATOM 2042 O O . ARG B 1 24 ? 0.883 20.969 -3.104 1 85.25 24 ARG B O 1
ATOM 2049 N N . ASP B 1 25 ? 1.79 22.562 -1.768 1 81.25 25 ASP B N 1
ATOM 2050 C CA . ASP B 1 25 ? 0.542 23.328 -1.694 1 81.25 25 ASP B CA 1
ATOM 2051 C C . ASP B 1 25 ? 0.11 23.797 -3.076 1 81.25 25 ASP B C 1
ATOM 2053 O O . ASP B 1 25 ? -1.069 23.719 -3.428 1 81.25 25 ASP B O 1
ATOM 2057 N N . HIS B 1 26 ? 1.069 24.234 -3.775 1 82.31 26 HIS B N 1
ATOM 2058 C CA . HIS B 1 26 ? 0.786 24.719 -5.121 1 82.31 26 HIS B CA 1
ATOM 2059 C C . HIS B 1 26 ? 0.286 23.594 -6.02 1 82.31 26 HIS B C 1
ATOM 2061 O O . HIS B 1 26 ? -0.66 23.781 -6.789 1 82.31 26 HIS B O 1
ATOM 2067 N N . ILE B 1 27 ? 0.824 22.516 -5.914 1 83.94 27 ILE B N 1
ATOM 2068 C CA . ILE B 1 27 ? 0.454 21.344 -6.719 1 83.94 27 ILE B CA 1
ATOM 2069 C C . ILE B 1 27 ? -0.934 20.859 -6.309 1 83.94 27 ILE B C 1
ATOM 2071 O O . ILE B 1 27 ? -1.794 20.625 -7.164 1 83.94 27 ILE B O 1
ATOM 2075 N N . SER B 1 28 ? -1.087 20.797 -5.047 1 75.81 28 SER B N 1
ATOM 2076 C CA . SER B 1 28 ? -2.354 20.297 -4.52 1 75.81 28 SER B CA 1
ATOM 2077 C C . SER B 1 28 ? -3.496 21.266 -4.828 1 75.81 28 SER B C 1
ATOM 2079 O O . SER B 1 28 ? -4.645 20.844 -4.992 1 75.81 28 SER B O 1
ATOM 2081 N N . GLY B 1 29 ? -3.156 22.531 -4.859 1 71.44 29 GLY B N 1
ATOM 2082 C CA . GLY B 1 29 ? -4.145 23.547 -5.16 1 71.44 29 GLY B CA 1
ATOM 2083 C C . GLY B 1 29 ? -4.449 23.672 -6.645 1 71.44 29 GLY B C 1
ATOM 2084 O O . GLY B 1 29 ? -5.25 24.516 -7.055 1 71.44 29 GLY B O 1
ATOM 2085 N N . GLY B 1 30 ? -3.785 22.828 -7.43 1 75.38 30 GLY B N 1
ATOM 2086 C CA . GLY B 1 30 ? -4.062 22.781 -8.859 1 75.38 30 GLY B CA 1
ATOM 2087 C C . GLY B 1 30 ? -3.186 23.719 -9.664 1 75.38 30 GLY B C 1
ATOM 2088 O O . GLY B 1 30 ? -3.443 23.953 -10.852 1 75.38 30 GLY B O 1
ATOM 2089 N N . GLY B 1 31 ? -2.309 24.359 -9.062 1 76 31 GLY B N 1
ATOM 2090 C CA . GLY B 1 31 ? -1.411 25.234 -9.789 1 76 31 GLY B CA 1
ATOM 2091 C C . GLY B 1 31 ? -0.629 24.531 -10.875 1 76 31 GLY B C 1
ATOM 2092 O O . GLY B 1 31 ? -0.286 25.141 -11.891 1 76 31 GLY B O 1
ATOM 2093 N N . ILE B 1 32 ? -0.271 23.297 -10.617 1 80.5 32 ILE B N 1
ATOM 2094 C CA . ILE B 1 32 ? 0.34 22.422 -11.609 1 80.5 32 ILE B CA 1
ATOM 2095 C C . ILE B 1 32 ? -0.434 21.109 -11.688 1 80.5 32 ILE B C 1
ATOM 2097 O O . ILE B 1 32 ? -0.657 20.453 -10.672 1 80.5 32 ILE B O 1
ATOM 2101 N N . HIS B 1 33 ? -0.866 20.812 -12.82 1 80.94 33 HIS B N 1
ATOM 2102 C CA . HIS B 1 33 ? -1.65 19.578 -12.977 1 80.94 33 HIS B CA 1
ATOM 2103 C C . HIS B 1 33 ? -0.765 18.344 -12.898 1 80.94 33 HIS B C 1
ATOM 2105 O O . HIS B 1 33 ? 0.431 18.406 -13.188 1 80.94 33 HIS B O 1
ATOM 2111 N N . PRO B 1 34 ? -1.356 17.203 -12.469 1 78.5 34 PRO B N 1
ATOM 2112 C CA . PRO B 1 34 ? -0.579 15.969 -12.516 1 78.5 34 PRO B CA 1
ATOM 2113 C C . PRO B 1 34 ? 0.038 15.711 -13.891 1 78.5 34 PRO B C 1
ATOM 2115 O O . PRO B 1 34 ? -0.623 15.906 -14.914 1 78.5 34 PRO B O 1
ATOM 2118 N N . GLY B 1 35 ? 1.264 15.414 -13.852 1 79.88 35 GLY B N 1
ATOM 2119 C CA . GLY B 1 35 ? 1.977 15.219 -15.102 1 79.88 35 GLY B CA 1
ATOM 2120 C C . GLY B 1 35 ? 2.586 16.5 -15.648 1 79.88 35 GLY B C 1
ATOM 2121 O O . GLY B 1 35 ? 3.396 16.453 -16.578 1 79.88 35 GLY B O 1
ATOM 2122 N N . GLY B 1 36 ? 2.209 17.531 -15.023 1 84.38 36 GLY B N 1
ATOM 2123 C CA . GLY B 1 36 ? 2.74 18.812 -15.461 1 84.38 36 GLY B CA 1
ATOM 2124 C C . GLY B 1 36 ? 4.18 19.047 -15.039 1 84.38 36 GLY B C 1
ATOM 2125 O O . GLY B 1 36 ? 4.633 18.484 -14.039 1 84.38 36 GLY B O 1
ATOM 2126 N N . ALA B 1 37 ? 4.93 19.875 -15.82 1 88.94 37 ALA B N 1
ATOM 2127 C CA . ALA B 1 37 ? 6.34 20.141 -15.547 1 88.94 37 ALA B CA 1
ATOM 2128 C C . ALA B 1 37 ? 6.492 21.297 -14.547 1 88.94 37 ALA B C 1
ATOM 2130 O O . ALA B 1 37 ? 5.754 22.281 -14.609 1 88.94 37 ALA B O 1
ATOM 2131 N N . LEU B 1 38 ? 7.375 21.047 -13.648 1 90.44 38 LEU B N 1
ATOM 2132 C CA . LEU B 1 38 ? 7.816 22.172 -12.828 1 90.44 38 LEU B CA 1
ATOM 2133 C C . LEU B 1 38 ? 8.781 23.062 -13.594 1 90.44 38 LEU B C 1
ATOM 2135 O O . LEU B 1 38 ? 9.469 22.594 -14.516 1 90.44 38 LEU B O 1
ATOM 2139 N N . PRO B 1 39 ? 8.812 24.328 -13.156 1 88.62 39 PRO B N 1
ATOM 2140 C CA . PRO B 1 39 ? 9.914 25.141 -13.664 1 88.62 39 PRO B CA 1
ATOM 2141 C C . PRO B 1 39 ? 11.281 24.547 -13.359 1 88.62 39 PRO B C 1
ATOM 2143 O O . PRO B 1 39 ? 11.406 23.719 -12.453 1 88.62 39 PRO B O 1
ATOM 2146 N N . SER B 1 40 ? 12.25 24.906 -14.203 1 89.62 40 SER B N 1
ATOM 2147 C CA . SER B 1 40 ? 13.609 24.422 -13.961 1 89.62 40 SER B CA 1
ATOM 2148 C C . SER B 1 40 ? 14.094 24.828 -12.57 1 89.62 40 SER B C 1
ATOM 2150 O O . SER B 1 40 ? 13.562 25.75 -11.961 1 89.62 40 SER B O 1
ATOM 2152 N N . GLU B 1 41 ? 15.039 24.016 -12.086 1 90.75 41 GLU B N 1
ATOM 2153 C CA . GLU B 1 41 ? 15.625 24.344 -10.797 1 90.75 41 GLU B CA 1
ATOM 2154 C C . GLU B 1 41 ? 16.125 25.781 -10.766 1 90.75 41 GLU B C 1
ATOM 2156 O O . GLU B 1 41 ? 15.992 26.469 -9.758 1 90.75 41 GLU B O 1
ATOM 2161 N N . ARG B 1 42 ? 16.703 26.25 -11.875 1 90.31 42 ARG B N 1
ATOM 2162 C CA . ARG B 1 42 ? 17.172 27.625 -12 1 90.31 42 ARG B CA 1
ATOM 2163 C C . ARG B 1 42 ? 16.016 28.609 -11.859 1 90.31 42 ARG B C 1
ATOM 2165 O O . ARG B 1 42 ? 16.094 29.578 -11.102 1 90.31 42 ARG B O 1
ATOM 2172 N N . ASP B 1 43 ? 14.969 28.359 -12.586 1 92.5 43 ASP B N 1
ATOM 2173 C CA . ASP B 1 43 ? 13.805 29.234 -12.547 1 92.5 43 ASP B CA 1
ATOM 2174 C C . ASP B 1 43 ? 13.188 29.266 -11.148 1 92.5 43 ASP B C 1
ATOM 2176 O O . ASP B 1 43 ? 12.797 30.328 -10.656 1 92.5 43 ASP B O 1
ATOM 2180 N N . LEU B 1 44 ? 13.07 28.078 -10.531 1 91.81 44 LEU B N 1
ATOM 2181 C CA . LEU B 1 44 ? 12.508 27.984 -9.188 1 91.81 44 LEU B CA 1
ATOM 2182 C C . LEU B 1 44 ? 13.359 28.766 -8.188 1 91.81 44 LEU B C 1
ATOM 2184 O O . LEU B 1 44 ? 12.828 29.391 -7.266 1 91.81 44 LEU B O 1
ATOM 2188 N N . SER B 1 45 ? 14.672 28.656 -8.398 1 92.62 45 SER B N 1
ATOM 2189 C CA . SER B 1 45 ? 15.586 29.422 -7.559 1 92.62 45 SER B CA 1
ATOM 2190 C C . SER B 1 45 ? 15.32 30.922 -7.676 1 92.62 45 SER B C 1
ATOM 2192 O O . SER B 1 45 ? 15.219 31.609 -6.664 1 92.62 45 SER B O 1
ATOM 2194 N N . GLU B 1 46 ? 15.141 31.391 -8.828 1 91.38 46 GLU B N 1
ATOM 2195 C CA . GLU B 1 46 ? 14.883 32.812 -9.078 1 91.38 46 GLU B CA 1
ATOM 2196 C C . GLU B 1 46 ? 13.516 33.219 -8.523 1 91.38 46 GLU B C 1
ATOM 2198 O O . GLU B 1 46 ? 13.398 34.25 -7.879 1 91.38 46 GLU B O 1
ATOM 2203 N N . MET B 1 47 ? 12.57 32.406 -8.742 1 89.69 47 MET B N 1
ATOM 2204 C CA . MET B 1 47 ? 11.195 32.719 -8.328 1 89.69 47 MET B CA 1
ATOM 2205 C C . MET B 1 47 ? 11.078 32.75 -6.809 1 89.69 47 MET B C 1
ATOM 2207 O O . MET B 1 47 ? 10.352 33.562 -6.254 1 89.69 47 MET B O 1
ATOM 2211 N N . ALA B 1 48 ? 11.781 31.812 -6.156 1 88.25 48 ALA B N 1
ATOM 2212 C CA . ALA B 1 48 ? 11.625 31.641 -4.715 1 88.25 48 ALA B CA 1
ATOM 2213 C C . ALA B 1 48 ? 12.68 32.438 -3.951 1 88.25 48 ALA B C 1
ATOM 2215 O O . ALA B 1 48 ? 12.586 32.594 -2.732 1 88.25 48 ALA B O 1
ATOM 2216 N N . GLY B 1 49 ? 13.688 32.906 -4.656 1 90.88 49 GLY B N 1
ATOM 2217 C CA . GLY B 1 49 ? 14.789 33.594 -4 1 90.88 49 GLY B CA 1
ATOM 2218 C C . GLY B 1 49 ? 15.633 32.656 -3.135 1 90.88 49 GLY B C 1
ATOM 2219 O O . GLY B 1 49 ? 16.047 33.062 -2.037 1 90.88 49 GLY B O 1
ATOM 2220 N N . LEU B 1 50 ? 15.742 31.484 -3.549 1 93.12 50 LEU B N 1
ATOM 2221 C CA . LEU B 1 50 ? 16.516 30.484 -2.814 1 93.12 50 LEU B CA 1
ATOM 2222 C C . LEU B 1 50 ? 17.688 29.984 -3.646 1 93.12 50 LEU B C 1
ATOM 2224 O O . LEU B 1 50 ? 17.688 30.141 -4.871 1 93.12 50 LEU B O 1
ATOM 2228 N N . SER B 1 51 ? 18.703 29.469 -2.994 1 93.19 51 SER B N 1
ATOM 2229 C CA . SER B 1 51 ? 19.828 28.875 -3.713 1 93.19 51 SER B CA 1
ATOM 2230 C C . SER B 1 51 ? 19.391 27.641 -4.484 1 93.19 51 SER B C 1
ATOM 2232 O O . SER B 1 51 ? 18.391 27 -4.145 1 93.19 51 SER B O 1
ATOM 2234 N N . ARG B 1 52 ? 20.188 27.328 -5.508 1 92.56 52 ARG B N 1
ATOM 2235 C CA . ARG B 1 52 ? 19.906 26.109 -6.277 1 92.56 52 ARG B CA 1
ATOM 2236 C C . ARG B 1 52 ? 20.031 24.875 -5.406 1 92.56 52 ARG B C 1
ATOM 2238 O O . ARG B 1 52 ? 19.297 23.891 -5.59 1 92.56 52 ARG B O 1
ATOM 2245 N N . VAL B 1 53 ? 20.906 24.969 -4.492 1 93.38 53 VAL B N 1
ATOM 2246 C CA . VAL B 1 53 ? 21.109 23.844 -3.588 1 93.38 53 VAL B CA 1
ATOM 2247 C C . VAL B 1 53 ? 19.859 23.625 -2.742 1 93.38 53 VAL B C 1
ATOM 2249 O O . VAL B 1 53 ? 19.406 22.5 -2.57 1 93.38 53 VAL B O 1
ATOM 2252 N N . THR B 1 54 ? 19.344 24.672 -2.266 1 91.69 54 THR B N 1
ATOM 2253 C CA . THR B 1 54 ? 18.125 24.625 -1.454 1 91.69 54 THR B CA 1
ATOM 2254 C C . THR B 1 54 ? 16.938 24.125 -2.277 1 91.69 54 THR B C 1
ATOM 2256 O O . THR B 1 54 ? 16.172 23.281 -1.812 1 91.69 54 THR B O 1
ATOM 2259 N N . VAL B 1 55 ? 16.812 24.578 -3.486 1 93.38 55 VAL B N 1
ATOM 2260 C CA . VAL B 1 55 ? 15.734 24.172 -4.383 1 93.38 55 VAL B CA 1
ATOM 2261 C C . VAL B 1 55 ? 15.852 22.688 -4.684 1 93.38 55 VAL B C 1
ATOM 2263 O O . VAL B 1 55 ? 14.859 21.953 -4.609 1 93.38 55 VAL B O 1
ATOM 2266 N N . ARG B 1 56 ? 17.031 22.25 -4.918 1 91.94 56 ARG B N 1
ATOM 2267 C CA . ARG B 1 56 ? 17.266 20.844 -5.227 1 91.94 56 ARG B CA 1
ATOM 2268 C C . ARG B 1 56 ? 16.891 19.953 -4.051 1 91.94 56 ARG B C 1
ATOM 2270 O O . ARG B 1 56 ? 16.281 18.906 -4.238 1 91.94 56 ARG B O 1
ATOM 2277 N N . LYS B 1 57 ? 17.203 20.422 -2.914 1 90.5 57 LYS B N 1
ATOM 2278 C CA . LYS B 1 57 ? 16.859 19.656 -1.718 1 90.5 57 LYS B CA 1
ATOM 2279 C C . LYS B 1 57 ? 15.336 19.578 -1.54 1 90.5 57 LYS B C 1
ATOM 2281 O O . LYS B 1 57 ? 14.805 18.531 -1.173 1 90.5 57 LYS B O 1
ATOM 2286 N N . GLY B 1 58 ? 14.703 20.688 -1.791 1 89.5 58 GLY B N 1
ATOM 2287 C CA . GLY B 1 58 ? 13.258 20.719 -1.706 1 89.5 58 GLY B CA 1
ATOM 2288 C C . GLY B 1 58 ? 12.586 19.812 -2.721 1 89.5 58 GLY B C 1
ATOM 2289 O O . GLY B 1 58 ? 11.648 19.078 -2.389 1 89.5 58 GLY B O 1
ATOM 2290 N N . ILE B 1 59 ? 13.125 19.859 -3.896 1 89.81 59 ILE B N 1
ATOM 2291 C CA . ILE B 1 59 ? 12.594 19.031 -4.969 1 89.81 59 ILE B CA 1
ATOM 2292 C C . ILE B 1 59 ? 12.836 17.547 -4.641 1 89.81 59 ILE B C 1
ATOM 2294 O O . ILE B 1 59 ? 11.945 16.719 -4.812 1 89.81 59 ILE B O 1
ATOM 2298 N N . LYS B 1 60 ? 14.023 17.266 -4.164 1 86.69 60 LYS B N 1
ATOM 2299 C CA . LYS B 1 60 ? 14.359 15.898 -3.793 1 86.69 60 LYS B CA 1
ATOM 2300 C C . LYS B 1 60 ? 13.398 15.367 -2.729 1 86.69 60 LYS B C 1
ATOM 2302 O O . LYS B 1 60 ? 12.969 14.211 -2.793 1 86.69 60 LYS B O 1
ATOM 2307 N N . GLN B 1 61 ? 13.125 16.25 -1.807 1 82.5 61 GLN B N 1
ATOM 2308 C CA . GLN B 1 61 ? 12.18 15.859 -0.765 1 82.5 61 GLN B CA 1
ATOM 2309 C C . GLN B 1 61 ? 10.836 15.453 -1.364 1 82.5 61 GLN B C 1
ATOM 2311 O O . GLN B 1 61 ? 10.25 14.445 -0.965 1 82.5 61 GLN B O 1
ATOM 2316 N N . LEU B 1 62 ? 10.352 16.188 -2.291 1 86.56 62 LEU B N 1
ATOM 2317 C CA . LEU B 1 62 ? 9.047 15.938 -2.908 1 86.56 62 LEU B CA 1
ATOM 2318 C C . LEU B 1 62 ? 9.109 14.711 -3.811 1 86.56 62 LEU B C 1
ATOM 2320 O O . LEU B 1 62 ? 8.109 14.008 -3.971 1 86.56 62 LEU B O 1
ATOM 2324 N N . ILE B 1 63 ? 10.297 14.508 -4.367 1 80.44 63 ILE B N 1
ATOM 2325 C CA . ILE B 1 63 ? 10.492 13.297 -5.156 1 80.44 63 ILE B CA 1
ATOM 2326 C C . ILE B 1 63 ? 10.453 12.07 -4.242 1 80.44 63 ILE B C 1
ATOM 2328 O O . ILE B 1 63 ? 9.758 11.094 -4.531 1 80.44 63 ILE B O 1
ATOM 2332 N N . ASP B 1 64 ? 11.141 12.234 -3.16 1 73.25 64 ASP B N 1
ATOM 2333 C CA . ASP B 1 64 ? 11.18 11.141 -2.191 1 73.25 64 ASP B CA 1
ATOM 2334 C C . ASP B 1 64 ? 9.781 10.828 -1.658 1 73.25 64 ASP B C 1
ATOM 2336 O O . ASP B 1 64 ? 9.477 9.68 -1.33 1 73.25 64 ASP B O 1
ATOM 2340 N N . GLU B 1 65 ? 8.969 11.859 -1.65 1 73.12 65 GLU B N 1
ATOM 2341 C CA . GLU B 1 65 ? 7.605 11.711 -1.155 1 73.12 65 GLU B CA 1
ATOM 2342 C C . GLU B 1 65 ? 6.66 11.25 -2.266 1 73.12 65 GLU B C 1
ATOM 2344 O O . GLU B 1 65 ? 5.477 11.008 -2.021 1 73.12 65 GLU B O 1
ATOM 2349 N N . GLY B 1 66 ? 7.195 11.266 -3.502 1 74.19 66 GLY B N 1
ATOM 2350 C CA . GLY B 1 66 ? 6.414 10.789 -4.633 1 74.19 66 GLY B CA 1
ATOM 2351 C C . GLY B 1 66 ? 5.535 11.867 -5.246 1 74.19 66 GLY B C 1
ATOM 2352 O O . GLY B 1 66 ? 4.688 11.57 -6.09 1 74.19 66 GLY B O 1
ATOM 2353 N N . VAL B 1 67 ? 5.637 13.055 -4.754 1 80.62 67 VAL B N 1
ATOM 2354 C CA . VAL B 1 67 ? 4.848 14.172 -5.27 1 80.62 67 VAL B CA 1
ATOM 2355 C C . VAL B 1 67 ? 5.379 14.586 -6.641 1 80.62 67 VAL B C 1
ATOM 2357 O O . VAL B 1 67 ? 4.602 14.922 -7.539 1 80.62 67 VAL B O 1
ATOM 2360 N N . LEU B 1 68 ? 6.68 14.547 -6.77 1 86.44 68 LEU B N 1
ATOM 2361 C CA . LEU B 1 68 ? 7.352 14.891 -8.016 1 86.44 68 LEU B CA 1
ATOM 2362 C C . LEU B 1 68 ? 8.109 13.695 -8.578 1 86.44 68 LEU B C 1
ATOM 2364 O O . LEU B 1 68 ? 8.453 12.773 -7.832 1 86.44 68 LEU B O 1
ATOM 2368 N N . VAL B 1 69 ? 8.328 13.625 -9.859 1 80.88 69 VAL B N 1
ATOM 2369 C CA . VAL B 1 69 ? 9.156 12.625 -10.523 1 80.88 69 VAL B CA 1
ATOM 2370 C C . VAL B 1 69 ? 10.133 13.305 -11.477 1 80.88 69 VAL B C 1
ATOM 2372 O O . VAL B 1 69 ? 9.781 14.273 -12.156 1 80.88 69 VAL B O 1
ATOM 2375 N N . ARG B 1 70 ? 11.328 12.805 -11.328 1 79.38 70 ARG B N 1
ATOM 2376 C CA . ARG B 1 70 ? 12.336 13.328 -12.242 1 79.38 70 ARG B CA 1
ATOM 2377 C C . ARG B 1 70 ? 12.453 12.453 -13.492 1 79.38 70 ARG B C 1
ATOM 2379 O O . ARG B 1 70 ? 12.477 11.227 -13.398 1 79.38 70 ARG B O 1
ATOM 2386 N N . LYS B 1 71 ? 12.32 12.984 -14.633 1 71.81 71 LYS B N 1
ATOM 2387 C CA . LYS B 1 71 ? 12.578 12.312 -15.898 1 71.81 71 LYS B CA 1
ATOM 2388 C C . LYS B 1 71 ? 13.914 12.75 -16.5 1 71.81 71 LYS B C 1
ATOM 2390 O O . LYS B 1 71 ? 14.117 13.938 -16.766 1 71.81 71 LYS B O 1
ATOM 2395 N N . GLN B 1 72 ? 14.734 11.734 -16.516 1 65.31 72 GLN B N 1
ATOM 2396 C CA . GLN B 1 72 ? 16.078 12.039 -17.016 1 65.31 72 GLN B CA 1
ATOM 2397 C C . GLN B 1 72 ? 16 12.773 -18.359 1 65.31 72 GLN B C 1
ATOM 2399 O O . GLN B 1 72 ? 15.344 12.32 -19.281 1 65.31 72 GLN B O 1
ATOM 2404 N N . GLY B 1 73 ? 16.688 13.859 -18.328 1 68.75 73 GLY B N 1
ATOM 2405 C CA . GLY B 1 73 ? 16.828 14.633 -19.562 1 68.75 73 GLY B CA 1
ATOM 2406 C C . GLY B 1 73 ? 15.609 15.492 -19.844 1 68.75 73 GLY B C 1
ATOM 2407 O O . GLY B 1 73 ? 15.617 16.281 -20.797 1 68.75 73 GLY B O 1
ATOM 2408 N N . SER B 1 74 ? 14.5 15.398 -19.172 1 75.56 74 SER B N 1
ATOM 2409 C CA . SER B 1 74 ? 13.273 16.109 -19.5 1 75.56 74 SER B CA 1
ATOM 2410 C C . SER B 1 74 ? 12.906 17.109 -18.406 1 75.56 74 SER B C 1
ATOM 2412 O O . SER B 1 74 ? 12.289 18.141 -18.688 1 75.56 74 SER B O 1
ATOM 2414 N N . GLY B 1 75 ? 13.328 16.766 -17.172 1 85.81 75 GLY B N 1
ATOM 2415 C CA . GLY B 1 75 ? 13.016 17.672 -16.078 1 85.81 75 GLY B CA 1
ATOM 2416 C C . GLY B 1 75 ? 12.227 17.016 -14.969 1 85.81 75 GLY B C 1
ATOM 2417 O O . GLY B 1 75 ? 12.266 15.789 -14.812 1 85.81 75 GLY B O 1
ATOM 2418 N N . THR B 1 76 ? 11.648 17.859 -14.039 1 88.12 76 THR B N 1
ATOM 2419 C CA . THR B 1 76 ? 10.883 17.406 -12.883 1 88.12 76 THR B CA 1
ATOM 2420 C C . THR B 1 76 ? 9.391 17.641 -13.094 1 88.12 76 THR B C 1
ATOM 2422 O O . THR B 1 76 ? 8.977 18.719 -13.516 1 88.12 76 THR B O 1
ATOM 2425 N N . PHE B 1 77 ? 8.562 16.641 -12.906 1 87.25 77 PHE B N 1
ATOM 2426 C CA . PHE B 1 77 ? 7.129 16.672 -13.172 1 87.25 77 PHE B CA 1
ATOM 2427 C C . PHE B 1 77 ? 6.344 16.328 -11.914 1 87.25 77 PHE B C 1
ATOM 2429 O O . PHE B 1 77 ? 6.859 15.648 -11.016 1 87.25 77 PHE B O 1
ATOM 2436 N N . VAL B 1 78 ? 5.117 16.859 -11.914 1 86.44 78 VAL B N 1
ATOM 2437 C CA . VAL B 1 78 ? 4.188 16.391 -10.898 1 86.44 78 VAL B CA 1
ATOM 2438 C C . VAL B 1 78 ? 3.791 14.945 -11.188 1 86.44 78 VAL B C 1
ATOM 2440 O O . VAL B 1 78 ? 3.426 14.617 -12.32 1 86.44 78 VAL B O 1
ATOM 2443 N N . ALA B 1 79 ? 3.998 14.148 -10.188 1 79.81 79 ALA B N 1
ATOM 2444 C CA . ALA B 1 79 ? 3.709 12.727 -10.367 1 79.81 79 ALA B CA 1
ATOM 2445 C C . ALA B 1 79 ? 2.258 12.508 -10.789 1 79.81 79 ALA B C 1
ATOM 2447 O O . ALA B 1 79 ? 1.35 13.148 -10.25 1 79.81 79 ALA B O 1
ATOM 2448 N N . ARG B 1 80 ? 2.039 11.828 -11.938 1 78.19 80 ARG B N 1
ATOM 2449 C CA . ARG B 1 80 ? 0.713 11.352 -12.32 1 78.19 80 ARG B CA 1
ATOM 2450 C C . ARG B 1 80 ? 0.412 10 -11.688 1 78.19 80 ARG B C 1
ATOM 2452 O O . ARG B 1 80 ? 1.072 9 -11.992 1 78.19 80 ARG B O 1
ATOM 2459 N N . ARG B 1 81 ? -0.422 10.086 -10.711 1 84.25 81 ARG B N 1
ATOM 2460 C CA . ARG B 1 81 ? -0.711 8.812 -10.062 1 84.25 81 ARG B CA 1
ATOM 2461 C C . ARG B 1 81 ? -2.045 8.25 -10.531 1 84.25 81 ARG B C 1
ATOM 2463 O O . ARG B 1 81 ? -2.98 9 -10.812 1 84.25 81 ARG B O 1
ATOM 2470 N N . ILE B 1 82 ? -1.991 7.027 -10.82 1 89.25 82 ILE B N 1
ATOM 2471 C CA . ILE B 1 82 ? -3.199 6.273 -11.125 1 89.25 82 ILE B CA 1
ATOM 2472 C C . ILE B 1 82 ? -3.908 5.883 -9.828 1 89.25 82 ILE B C 1
ATOM 2474 O O . ILE B 1 82 ? -3.318 5.227 -8.969 1 89.25 82 ILE B O 1
ATOM 2478 N N . GLU B 1 83 ? -5.086 6.355 -9.688 1 90.5 83 GLU B N 1
ATOM 2479 C CA . GLU B 1 83 ? -5.91 5.926 -8.562 1 90.5 83 GLU B CA 1
ATOM 2480 C C . GLU B 1 83 ? -6.664 4.641 -8.883 1 90.5 83 GLU B C 1
ATOM 2482 O O . GLU B 1 83 ? -7.516 4.621 -9.773 1 90.5 83 GLU B O 1
ATOM 2487 N N . ALA B 1 84 ? -6.301 3.598 -8.234 1 91.88 84 ALA B N 1
ATOM 2488 C CA . ALA B 1 84 ? -6.992 2.322 -8.406 1 91.88 84 ALA B CA 1
ATOM 2489 C C . ALA B 1 84 ? -7.867 2 -7.203 1 91.88 84 ALA B C 1
ATOM 2491 O O . ALA B 1 84 ? -7.527 2.342 -6.07 1 91.88 84 ALA B O 1
ATOM 2492 N N . PRO B 1 85 ? -9 1.35 -7.449 1 90.75 85 PRO B N 1
ATOM 2493 C CA . PRO B 1 85 ? -9.844 0.973 -6.316 1 90.75 85 PRO B CA 1
ATOM 2494 C C . PRO B 1 85 ? -9.227 -0.129 -5.457 1 90.75 85 PRO B C 1
ATOM 2496 O O . PRO B 1 85 ? -8.875 -1.191 -5.973 1 90.75 85 PRO B O 1
ATOM 2499 N N . GLY B 1 86 ? -9.227 0.114 -4.16 1 92.12 86 GLY B N 1
ATOM 2500 C CA . GLY B 1 86 ? -8.57 -0.831 -3.266 1 92.12 86 GLY B CA 1
ATOM 2501 C C . GLY B 1 86 ? -9.516 -1.89 -2.727 1 92.12 86 GLY B C 1
ATOM 2502 O O . GLY B 1 86 ? -9.07 -2.906 -2.186 1 92.12 86 GLY B O 1
ATOM 2503 N N . ALA B 1 87 ? -10.789 -1.65 -2.867 1 90.94 87 ALA B N 1
ATOM 2504 C CA . ALA B 1 87 ? -11.742 -2.582 -2.271 1 90.94 87 ALA B CA 1
ATOM 2505 C C . ALA B 1 87 ? -12.727 -3.104 -3.314 1 90.94 87 ALA B C 1
ATOM 2507 O O . ALA B 1 87 ? -13.711 -3.758 -2.973 1 90.94 87 ALA B O 1
ATOM 2508 N N . LYS B 1 88 ? -12.516 -2.801 -4.527 1 90.94 88 LYS B N 1
ATOM 2509 C CA . LYS B 1 88 ? -13.383 -3.27 -5.609 1 90.94 88 LYS B CA 1
ATOM 2510 C C . LYS B 1 88 ? -12.695 -4.359 -6.43 1 90.94 88 LYS B C 1
ATOM 2512 O O . LYS B 1 88 ? -11.516 -4.234 -6.77 1 90.94 88 LYS B O 1
ATOM 2517 N N . LEU B 1 89 ? -13.484 -5.34 -6.617 1 92.62 89 LEU B N 1
ATOM 2518 C CA . LEU B 1 89 ? -12.984 -6.379 -7.508 1 92.62 89 LEU B CA 1
ATOM 2519 C C . LEU B 1 89 ? -13.109 -5.957 -8.969 1 92.62 89 LEU B C 1
ATOM 2521 O O . LEU B 1 89 ? -14.172 -6.098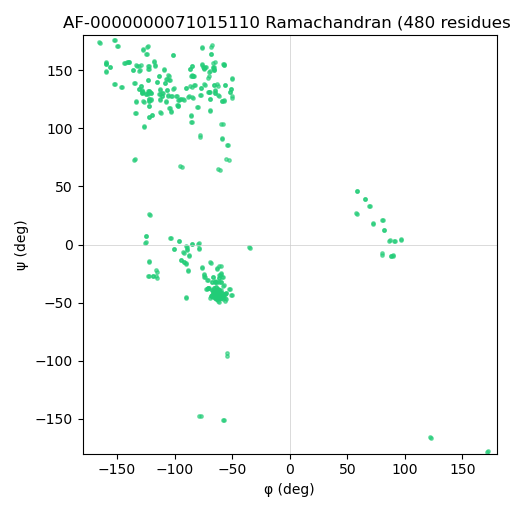 -9.57 1 92.62 89 LEU B O 1
ATOM 2525 N N . SER B 1 90 ? -12.078 -5.391 -9.461 1 89.12 90 SER B N 1
ATOM 2526 C CA . SER B 1 90 ? -12.023 -4.988 -10.859 1 89.12 90 SER B CA 1
ATOM 2527 C C . SER B 1 90 ? -10.75 -5.5 -11.531 1 89.12 90 SER B C 1
ATOM 2529 O O . SER B 1 90 ? -9.773 -5.832 -10.852 1 89.12 90 SER B O 1
ATOM 2531 N N . SER B 1 91 ? -10.852 -5.664 -12.844 1 90.44 91 SER B N 1
ATOM 2532 C CA . SER B 1 91 ? -9.672 -6.125 -13.578 1 90.44 91 SER B CA 1
ATOM 2533 C C . SER B 1 91 ? -8.758 -4.961 -13.938 1 90.44 91 SER B C 1
ATOM 2535 O O . SER B 1 91 ? -9.203 -3.816 -14.023 1 90.44 91 SER B O 1
ATOM 2537 N N . PHE B 1 92 ? -7.504 -5.211 -14.094 1 92.31 92 PHE B N 1
ATOM 2538 C CA . PHE B 1 92 ? -6.543 -4.223 -14.57 1 92.31 92 PHE B CA 1
ATOM 2539 C C . PHE B 1 92 ? -7.039 -3.555 -15.844 1 92.31 92 PHE B C 1
ATOM 2541 O O . PHE B 1 92 ? -6.961 -2.334 -15.984 1 92.31 92 PHE B O 1
ATOM 2548 N N . SER B 1 93 ? -7.598 -4.398 -16.781 1 91.75 93 SER B N 1
ATOM 2549 C CA . SER B 1 93 ? -8.031 -3.898 -18.078 1 91.75 93 SER B CA 1
ATOM 2550 C C . SER B 1 93 ? -9.219 -2.953 -17.938 1 91.75 93 SER B C 1
ATOM 2552 O O . SER B 1 93 ? -9.25 -1.885 -18.547 1 91.75 93 SER B O 1
ATOM 2554 N N . ASP B 1 94 ? -10.164 -3.354 -17.141 1 89.88 94 ASP B N 1
ATOM 2555 C CA . ASP B 1 94 ? -11.32 -2.498 -16.891 1 89.88 94 ASP B CA 1
ATOM 2556 C C . ASP B 1 94 ? -10.906 -1.178 -16.25 1 89.88 94 ASP B C 1
ATOM 2558 O O . ASP B 1 94 ? -11.359 -0.11 -16.656 1 89.88 94 ASP B O 1
ATOM 2562 N N . ASP B 1 95 ? -10.062 -1.272 -15.297 1 90.75 95 ASP B N 1
ATOM 2563 C CA . ASP B 1 95 ? -9.578 -0.084 -14.594 1 90.75 95 ASP B CA 1
ATOM 2564 C C . ASP B 1 95 ? -8.859 0.86 -15.555 1 90.75 95 ASP B C 1
ATOM 2566 O O . ASP B 1 95 ? -9.07 2.074 -15.516 1 90.75 95 ASP B O 1
ATOM 2570 N N . THR B 1 96 ? -8.008 0.335 -16.391 1 91.38 96 THR B N 1
ATOM 2571 C CA . THR B 1 96 ? -7.238 1.12 -17.344 1 91.38 96 THR B CA 1
ATOM 2572 C C . THR B 1 96 ? -8.164 1.806 -18.344 1 91.38 96 THR B C 1
ATOM 2574 O O . THR B 1 96 ? -8.008 2.996 -18.625 1 91.38 96 THR B O 1
ATOM 2577 N N . ARG B 1 97 ? -9.148 1.102 -18.844 1 90.44 97 ARG B N 1
ATOM 2578 C CA . ARG B 1 97 ? -10.102 1.65 -19.812 1 90.44 97 ARG B CA 1
ATOM 2579 C C . ARG B 1 97 ? -10.938 2.756 -19.172 1 90.44 97 ARG B C 1
ATOM 2581 O O . ARG B 1 97 ? -11.258 3.754 -19.828 1 90.44 97 ARG B O 1
ATOM 2588 N N . SER B 1 98 ? -11.266 2.564 -17.953 1 89.88 98 SER B N 1
ATOM 2589 C CA . SER B 1 98 ? -12.078 3.555 -17.25 1 89.88 98 SER B CA 1
ATOM 2590 C C . SER B 1 98 ? -11.352 4.891 -17.141 1 89.88 98 SER B C 1
ATOM 2592 O O . SER B 1 98 ? -11.984 5.938 -16.984 1 89.88 98 SER B O 1
ATOM 2594 N N . ARG B 1 99 ? -10.086 4.824 -17.266 1 86.62 99 ARG B N 1
ATOM 2595 C CA . ARG B 1 99 ? -9.281 6.043 -17.203 1 86.62 99 ARG B CA 1
ATOM 2596 C C . ARG B 1 99 ? -8.977 6.566 -18.609 1 86.62 99 ARG B C 1
ATOM 2598 O O . ARG B 1 99 ? -8.188 7.5 -18.766 1 86.62 99 ARG B O 1
ATOM 2605 N N . GLY B 1 100 ? -9.516 5.906 -19.594 1 89.06 100 GLY B N 1
ATOM 2606 C CA . GLY B 1 100 ? -9.344 6.344 -20.969 1 89.06 100 GLY B CA 1
ATOM 2607 C C . GLY B 1 100 ? -8.023 5.902 -21.578 1 89.06 100 GLY B C 1
ATOM 2608 O O . GLY B 1 100 ? -7.57 6.465 -22.578 1 89.06 100 GLY B O 1
ATOM 2609 N N . GLU B 1 101 ? -7.375 5.027 -20.938 1 88.94 101 GLU B N 1
ATOM 2610 C CA . GLU B 1 101 ? -6.113 4.508 -21.453 1 88.94 101 GLU B CA 1
ATOM 2611 C C . GLU B 1 101 ? -6.301 3.139 -22.109 1 88.94 101 GLU B C 1
ATOM 2613 O O . GLU B 1 101 ? -7.297 2.457 -21.859 1 88.94 101 GLU B O 1
ATOM 2618 N N . ASP B 1 102 ? -5.336 2.752 -22.875 1 90.88 102 ASP B N 1
ATOM 2619 C CA . ASP B 1 102 ? -5.379 1.452 -23.531 1 90.88 102 ASP B CA 1
ATOM 2620 C C . ASP B 1 102 ? -4.594 0.407 -22.75 1 90.88 102 ASP B C 1
ATOM 2622 O O . ASP B 1 102 ? -3.375 0.526 -22.594 1 90.88 102 ASP B O 1
ATOM 2626 N N . PRO B 1 103 ? -5.25 -0.582 -22.328 1 94.25 103 PRO B N 1
ATOM 2627 C CA . PRO B 1 103 ? -4.508 -1.636 -21.625 1 94.25 103 PRO B CA 1
ATOM 2628 C C . PRO B 1 103 ? -3.678 -2.496 -22.578 1 94.25 103 PRO B C 1
ATOM 2630 O O . PRO B 1 103 ? -4.102 -2.768 -23.703 1 94.25 103 PRO B O 1
ATOM 2633 N N . GLY B 1 104 ? -2.5 -2.803 -22.188 1 94.31 104 GLY B N 1
ATOM 2634 C CA . GLY B 1 104 ? -1.631 -3.705 -22.922 1 94.31 104 GLY B CA 1
ATOM 2635 C C . GLY B 1 104 ? -1.078 -4.832 -22.078 1 94.31 104 GLY B C 1
ATOM 2636 O O . GLY B 1 104 ? -1.233 -4.828 -20.859 1 94.31 104 GLY B O 1
ATOM 2637 N N . VAL B 1 105 ? -0.49 -5.812 -22.797 1 95.44 105 VAL B N 1
ATOM 2638 C CA . VAL B 1 105 ? 0.076 -6.965 -22.109 1 95.44 105 VAL B CA 1
ATOM 2639 C C . VAL B 1 105 ? 1.316 -7.457 -22.844 1 95.44 105 VAL B C 1
ATOM 2641 O O . VAL B 1 105 ? 1.366 -7.418 -24.078 1 95.44 105 VAL B O 1
ATOM 2644 N N . VAL B 1 106 ? 2.316 -7.75 -22.172 1 96.12 106 VAL B N 1
ATOM 2645 C CA . VAL B 1 106 ? 3.402 -8.602 -22.656 1 96.12 106 VAL B CA 1
ATOM 2646 C C . VAL B 1 106 ? 3.424 -9.906 -21.875 1 96.12 106 VAL B C 1
ATOM 2648 O O . VAL B 1 106 ? 3.734 -9.922 -20.688 1 96.12 106 VAL B O 1
ATOM 2651 N N . TRP B 1 107 ? 3.148 -10.992 -22.5 1 95.62 107 TRP B N 1
ATOM 2652 C CA . TRP B 1 107 ? 3.104 -12.297 -21.844 1 95.62 107 TRP B CA 1
ATOM 2653 C C . TRP B 1 107 ? 4.508 -12.836 -21.609 1 95.62 107 TRP B C 1
ATOM 2655 O O . TRP B 1 107 ? 5.332 -12.867 -22.516 1 95.62 107 TRP B O 1
ATOM 2665 N N . ILE B 1 108 ? 4.66 -13.188 -20.406 1 93.31 108 ILE B N 1
ATOM 2666 C CA . ILE B 1 108 ? 5.91 -13.836 -20.031 1 93.31 108 ILE B CA 1
ATOM 2667 C C . ILE B 1 108 ? 5.773 -15.352 -20.203 1 93.31 108 ILE B C 1
ATOM 2669 O O . ILE B 1 108 ? 6.652 -16 -20.766 1 93.31 108 ILE B O 1
ATOM 2673 N N . TYR B 1 109 ? 4.699 -15.922 -19.75 1 91.44 109 TYR B N 1
ATOM 2674 C CA . TYR B 1 109 ? 4.402 -17.344 -19.938 1 91.44 109 TYR B CA 1
ATOM 2675 C C . TYR B 1 109 ? 2.912 -17.609 -19.766 1 91.44 109 TYR B C 1
ATOM 2677 O O . TYR B 1 109 ? 2.213 -16.875 -19.078 1 91.44 109 TYR B O 1
ATOM 2685 N N . LYS B 1 110 ? 2.465 -18.578 -20.469 1 94.06 110 LYS B N 1
ATOM 2686 C CA . LYS B 1 110 ? 1.169 -19.25 -20.359 1 94.06 110 LYS B CA 1
ATOM 2687 C C . LYS B 1 110 ? 1.319 -20.766 -20.422 1 94.06 110 LYS B C 1
ATOM 2689 O O . LYS B 1 110 ? 1.721 -21.312 -21.438 1 94.06 110 LYS B O 1
ATOM 2694 N N . SER B 1 111 ? 1.016 -21.391 -19.281 1 95.44 111 SER B N 1
ATOM 2695 C CA . SER B 1 111 ? 1.204 -22.844 -19.328 1 95.44 111 SER B CA 1
ATOM 2696 C C . SER B 1 111 ? 0.389 -23.531 -18.234 1 95.44 111 SER B C 1
ATOM 2698 O O . SER B 1 111 ? -0.049 -22.906 -17.281 1 95.44 111 SER B O 1
ATOM 2700 N N . TYR B 1 112 ? 0.139 -24.766 -18.516 1 96.19 112 TYR B N 1
ATOM 2701 C CA . TYR B 1 112 ? -0.392 -25.609 -17.453 1 96.19 112 TYR B CA 1
ATOM 2702 C C . TYR B 1 112 ? 0.735 -26.219 -16.625 1 96.19 112 TYR B C 1
ATOM 2704 O O . TYR B 1 112 ? 1.831 -26.453 -17.141 1 96.19 112 TYR B O 1
ATOM 2712 N N . ALA B 1 113 ? 0.43 -26.469 -15.391 1 94.81 113 ALA B N 1
ATOM 2713 C CA . ALA B 1 113 ? 1.425 -27.047 -14.484 1 94.81 113 ALA B CA 1
ATOM 2714 C C . ALA B 1 113 ? 0.768 -27.578 -13.219 1 94.81 113 ALA B C 1
ATOM 2716 O O . ALA B 1 113 ? -0.457 -27.547 -13.078 1 94.81 113 ALA B O 1
ATOM 2717 N N . LEU B 1 114 ? 1.592 -28.219 -12.422 1 93.69 114 LEU B N 1
ATOM 2718 C CA . LEU B 1 114 ? 1.168 -28.547 -11.062 1 93.69 114 LEU B CA 1
ATOM 2719 C C . LEU B 1 114 ? 1.399 -27.359 -10.133 1 93.69 114 LEU B C 1
ATOM 2721 O O . LEU B 1 114 ? 2.373 -26.625 -10.289 1 93.69 114 LEU B O 1
ATOM 2725 N N . PRO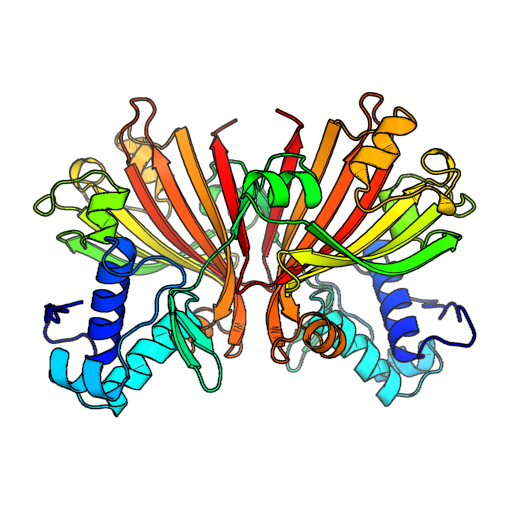 B 1 115 ? 0.545 -27.156 -9.188 1 91.56 115 PRO B N 1
ATOM 2726 C CA . PRO B 1 115 ? 0.734 -26.047 -8.25 1 91.56 115 PRO B CA 1
ATOM 2727 C C . PRO B 1 115 ? 1.843 -26.328 -7.234 1 91.56 115 PRO B C 1
ATOM 2729 O O . PRO B 1 115 ? 2.16 -27.484 -6.957 1 91.56 115 PRO B O 1
ATOM 2732 N N . THR B 1 116 ? 2.469 -25.25 -6.762 1 84.5 116 THR B N 1
ATOM 2733 C CA . THR B 1 116 ? 3.309 -25.391 -5.574 1 84.5 116 THR B CA 1
ATOM 2734 C C . THR B 1 116 ? 2.459 -25.688 -4.344 1 84.5 116 THR B C 1
ATOM 2736 O O . THR B 1 116 ? 1.23 -25.625 -4.398 1 84.5 116 THR B O 1
ATOM 2739 N N . GLU B 1 117 ? 3.059 -26.016 -3.291 1 82.38 117 GLU B N 1
ATOM 2740 C CA . GLU B 1 117 ? 2.324 -26.281 -2.057 1 82.38 117 GLU B CA 1
ATOM 2741 C C . GLU B 1 117 ? 1.538 -25.047 -1.614 1 82.38 117 GLU B C 1
ATOM 2743 O O . GLU B 1 117 ? 0.376 -25.156 -1.214 1 82.38 117 GLU B O 1
ATOM 2748 N N . GLU B 1 118 ? 2.17 -23.922 -1.717 1 82.12 118 GLU B N 1
ATOM 2749 C CA . GLU B 1 118 ? 1.519 -22.672 -1.338 1 82.12 118 GLU B CA 1
ATOM 2750 C C . GLU B 1 118 ? 0.308 -22.391 -2.223 1 82.12 118 GLU B C 1
ATOM 2752 O O . GLU B 1 118 ? -0.75 -22 -1.73 1 82.12 118 GLU B O 1
ATOM 2757 N N . GLU B 1 119 ? 0.502 -22.578 -3.449 1 89.56 119 GLU B N 1
ATOM 2758 C CA . GLU B 1 119 ? -0.573 -22.328 -4.406 1 89.56 119 GLU B CA 1
ATOM 2759 C C . GLU B 1 119 ? -1.744 -23.281 -4.176 1 89.56 119 GLU B C 1
ATOM 2761 O O . GLU B 1 119 ? -2.904 -22.875 -4.191 1 89.56 119 GLU B O 1
ATOM 2766 N N . ALA B 1 120 ? -1.396 -24.547 -3.979 1 91.5 120 ALA B N 1
ATOM 2767 C CA . ALA B 1 120 ? -2.426 -25.547 -3.703 1 91.5 120 ALA B CA 1
ATOM 2768 C C . ALA B 1 120 ? -3.215 -25.188 -2.447 1 91.5 120 ALA B C 1
ATOM 2770 O O . ALA B 1 120 ? -4.445 -25.25 -2.439 1 91.5 120 ALA B O 1
ATOM 2771 N N . ALA B 1 121 ? -2.508 -24.812 -1.447 1 87.56 121 ALA B N 1
ATOM 2772 C CA . ALA B 1 121 ? -3.148 -24.422 -0.196 1 87.56 121 ALA B CA 1
ATOM 2773 C C . ALA B 1 121 ? -4.023 -23.188 -0.397 1 87.56 121 ALA B C 1
ATOM 2775 O O . ALA B 1 121 ? -5.16 -23.141 0.082 1 87.56 121 ALA B O 1
ATOM 2776 N N . ALA B 1 122 ? -3.539 -22.203 -1.136 1 90 122 ALA B N 1
ATOM 2777 C CA . ALA B 1 122 ? -4.258 -20.953 -1.367 1 90 122 ALA B CA 1
ATOM 2778 C C . ALA B 1 122 ? -5.543 -21.188 -2.15 1 90 122 ALA B C 1
ATOM 2780 O O . ALA B 1 122 ? -6.555 -20.531 -1.92 1 90 122 ALA B O 1
ATOM 2781 N N . LEU B 1 123 ? -5.465 -22.203 -3.014 1 95.69 123 LEU B N 1
ATOM 2782 C CA . LEU B 1 123 ? -6.594 -22.438 -3.908 1 95.69 123 LEU B CA 1
ATOM 2783 C C . LEU B 1 123 ? -7.461 -23.578 -3.396 1 95.69 123 LEU B C 1
ATOM 2785 O O . LEU B 1 123 ? -8.508 -23.875 -3.973 1 95.69 123 LEU B O 1
ATOM 2789 N N . GLY B 1 124 ? -7.039 -24.203 -2.334 1 92.94 124 GLY B N 1
ATOM 2790 C CA . GLY B 1 124 ? -7.77 -25.344 -1.807 1 92.94 124 GLY B CA 1
ATOM 2791 C C . GLY B 1 124 ? -7.777 -26.531 -2.748 1 92.94 124 GLY B C 1
ATOM 2792 O O . GLY B 1 124 ? -8.812 -27.172 -2.93 1 92.94 124 GLY B O 1
ATOM 2793 N N . LEU B 1 125 ? -6.688 -26.75 -3.371 1 94.44 125 LEU B N 1
ATOM 2794 C CA . LEU B 1 125 ? -6.57 -27.828 -4.348 1 94.44 125 LEU B CA 1
ATOM 2795 C C . LEU B 1 125 ? -5.691 -28.953 -3.812 1 94.44 125 LEU B C 1
ATOM 2797 O O . LEU B 1 125 ? -4.793 -28.719 -3.006 1 94.44 125 LEU B O 1
ATOM 2801 N N . PRO B 1 126 ? -5.973 -30.172 -4.277 1 93.56 126 PRO B N 1
ATOM 2802 C CA . PRO B 1 126 ? -4.961 -31.219 -4.047 1 93.56 126 PRO B CA 1
ATOM 2803 C C . PRO B 1 126 ? -3.67 -30.953 -4.82 1 93.56 126 PRO B C 1
ATOM 2805 O O . PRO B 1 126 ? -3.691 -30.312 -5.871 1 93.56 126 PRO B O 1
ATOM 2808 N N . PRO B 1 127 ? -2.629 -31.406 -4.34 1 88.31 127 PRO B N 1
ATOM 2809 C CA . PRO B 1 127 ? -1.336 -31.156 -4.98 1 88.31 127 PRO B CA 1
ATOM 2810 C C . PRO B 1 127 ? -1.261 -31.719 -6.398 1 88.31 127 PRO B C 1
ATOM 2812 O O . PRO B 1 127 ? -0.399 -31.312 -7.184 1 88.31 127 PRO B O 1
ATOM 2815 N N . THR B 1 128 ? -2.1 -32.594 -6.723 1 93.19 128 THR B N 1
ATOM 2816 C CA . THR B 1 128 ? -2.047 -33.25 -8.031 1 93.19 128 THR B CA 1
ATOM 2817 C C . THR B 1 128 ? -2.922 -32.531 -9.039 1 93.19 128 THR B C 1
ATOM 2819 O O . THR B 1 128 ? -2.896 -32.812 -10.234 1 93.19 128 THR B O 1
ATOM 2822 N N . ALA B 1 129 ? -3.641 -31.578 -8.594 1 94.69 129 ALA B N 1
ATOM 2823 C CA . ALA B 1 129 ? -4.527 -30.859 -9.492 1 94.69 129 ALA B CA 1
ATOM 2824 C C . ALA B 1 129 ? -3.73 -29.984 -10.453 1 94.69 129 ALA B C 1
ATOM 2826 O O . ALA B 1 129 ? -2.736 -29.359 -10.062 1 94.69 129 ALA B O 1
ATOM 2827 N N . ARG B 1 130 ? -4.199 -29.891 -11.672 1 96.25 130 ARG B N 1
ATOM 2828 C CA . ARG B 1 130 ? -3.537 -29.031 -12.656 1 96.25 130 ARG B CA 1
ATOM 2829 C C . ARG B 1 130 ? -4.004 -27.594 -12.531 1 96.25 130 ARG B C 1
ATOM 2831 O O . ARG B 1 130 ? -5.176 -27.328 -12.25 1 96.25 130 ARG B O 1
ATOM 2838 N N . VAL B 1 131 ? -3.031 -26.688 -12.781 1 97.31 131 VAL B N 1
ATOM 2839 C CA . VAL B 1 131 ? -3.361 -25.266 -12.766 1 97.31 131 VAL B CA 1
ATOM 2840 C C . VAL B 1 131 ? -2.828 -24.594 -14.031 1 97.31 131 VAL B C 1
ATOM 2842 O O . VAL B 1 131 ? -1.913 -25.109 -14.672 1 97.31 131 VAL B O 1
ATOM 2845 N N . ALA B 1 132 ? -3.514 -23.562 -14.453 1 97.12 132 ALA B N 1
ATOM 2846 C CA . ALA B 1 132 ? -2.965 -22.641 -15.445 1 97.12 132 ALA B CA 1
ATOM 2847 C C . ALA B 1 132 ? -2.102 -21.578 -14.773 1 97.12 132 ALA B C 1
ATOM 2849 O O . ALA B 1 132 ? -2.539 -20.922 -13.828 1 97.12 132 ALA B O 1
ATOM 2850 N N . ARG B 1 133 ? -0.898 -21.422 -15.211 1 95.88 133 ARG B N 1
ATOM 2851 C CA . ARG B 1 133 ? 0.035 -20.406 -14.734 1 95.88 133 ARG B CA 1
ATOM 2852 C C . ARG B 1 133 ? 0.225 -19.312 -15.773 1 95.88 133 ARG B C 1
ATOM 2854 O O . ARG B 1 133 ? 0.604 -19.578 -16.906 1 95.88 133 ARG B O 1
ATOM 2861 N N . LEU B 1 134 ? -0.065 -18.156 -15.297 1 96.69 134 LEU B N 1
ATOM 2862 C CA . LEU B 1 134 ? 0.007 -17.016 -16.203 1 96.69 134 LEU B CA 1
ATOM 2863 C C . LEU B 1 134 ? 0.979 -15.969 -15.664 1 96.69 134 LEU B C 1
ATOM 2865 O O . LEU B 1 134 ? 0.897 -15.57 -14.5 1 96.69 134 LEU B O 1
ATOM 2869 N N . GLY B 1 135 ? 1.934 -15.562 -16.391 1 96.38 135 GLY B N 1
ATOM 2870 C CA . GLY B 1 135 ? 2.83 -14.445 -16.109 1 96.38 135 GLY B CA 1
ATOM 2871 C C . GLY B 1 135 ? 2.789 -13.367 -17.172 1 96.38 135 GLY B C 1
ATOM 2872 O O . GLY B 1 135 ? 2.904 -13.656 -18.375 1 96.38 135 GLY B O 1
ATOM 2873 N N . ARG B 1 136 ? 2.633 -12.094 -16.766 1 97.5 136 ARG B N 1
ATOM 2874 C CA . ARG B 1 136 ? 2.516 -11.047 -17.766 1 97.5 136 ARG B CA 1
ATOM 2875 C C . ARG B 1 136 ? 2.928 -9.695 -17.203 1 97.5 136 ARG B C 1
ATOM 2877 O O . ARG B 1 136 ? 2.877 -9.477 -15.984 1 97.5 136 ARG B O 1
ATOM 2884 N N . VAL B 1 137 ? 3.381 -8.836 -18.047 1 97.88 137 VAL B N 1
ATOM 2885 C CA . VAL B 1 137 ? 3.6 -7.426 -17.75 1 97.88 137 VAL B CA 1
ATOM 2886 C C . VAL B 1 137 ? 2.4 -6.609 -18.219 1 97.88 137 VAL B C 1
ATOM 2888 O O . VAL B 1 137 ? 1.955 -6.75 -19.359 1 97.88 137 VAL B O 1
ATOM 2891 N N . ARG B 1 138 ? 1.867 -5.918 -17.375 1 97.56 138 ARG B N 1
ATOM 2892 C CA . ARG B 1 138 ? 0.729 -5.066 -17.703 1 97.56 138 ARG B CA 1
ATOM 2893 C C . ARG B 1 138 ? 1.188 -3.68 -18.141 1 97.56 138 ARG B C 1
ATOM 2895 O O . ARG B 1 138 ? 2.02 -3.059 -17.484 1 97.56 138 ARG B O 1
ATOM 2902 N N . LEU B 1 139 ? 0.587 -3.232 -19.203 1 95.19 139 LEU B N 1
ATOM 2903 C CA . LEU B 1 139 ? 0.979 -1.951 -19.781 1 95.19 139 LEU B CA 1
ATOM 2904 C C . LEU B 1 139 ? -0.213 -1.002 -19.859 1 95.19 139 LEU B C 1
ATOM 2906 O O . LEU B 1 139 ? -1.359 -1.445 -19.953 1 95.19 139 LEU B O 1
ATOM 2910 N N . ALA B 1 140 ? 0.043 0.216 -19.781 1 90.5 140 ALA B N 1
ATOM 2911 C CA . ALA B 1 140 ? -0.873 1.286 -20.156 1 90.5 140 ALA B CA 1
ATOM 2912 C C . ALA B 1 140 ? -0.161 2.342 -21 1 90.5 140 ALA B C 1
ATOM 2914 O O . ALA B 1 140 ? 0.867 2.885 -20.594 1 90.5 140 ALA B O 1
ATOM 2915 N N . GLY B 1 141 ? -0.696 2.598 -22.234 1 86.06 141 GLY B N 1
ATOM 2916 C CA . GLY B 1 141 ? -0.014 3.514 -23.141 1 86.06 141 GLY B CA 1
ATOM 2917 C C . GLY B 1 141 ? 1.405 3.084 -23.453 1 86.06 141 GLY B C 1
ATOM 2918 O O . GLY B 1 141 ? 2.312 3.916 -23.516 1 86.06 141 GLY B O 1
ATOM 2919 N N . GLY B 1 142 ? 1.592 1.826 -23.359 1 89.5 142 GLY B N 1
ATOM 2920 C CA . GLY B 1 142 ? 2.898 1.287 -23.703 1 89.5 142 GLY B CA 1
ATOM 2921 C C . GLY B 1 142 ? 3.861 1.271 -22.531 1 89.5 142 GLY B C 1
ATOM 2922 O O . GLY B 1 142 ? 4.957 0.715 -22.625 1 89.5 142 GLY B O 1
ATOM 2923 N N . GLU B 1 143 ? 3.5 1.887 -21.469 1 90.5 143 GLU B N 1
ATOM 2924 C CA . GLU B 1 143 ? 4.352 1.937 -20.281 1 90.5 143 GLU B CA 1
ATOM 2925 C C . GLU B 1 143 ? 4.098 0.737 -19.375 1 90.5 143 GLU B C 1
ATOM 2927 O O . GLU B 1 143 ? 2.953 0.44 -19.031 1 90.5 143 GLU B O 1
ATOM 2932 N N . PRO B 1 144 ? 5.172 -0.002 -19 1 96.25 144 PRO B N 1
ATOM 2933 C CA . PRO B 1 144 ? 4.961 -1.065 -18.016 1 96.25 144 PRO B CA 1
ATOM 2934 C C . PRO B 1 144 ? 4.531 -0.53 -16.641 1 96.25 144 PRO B C 1
ATOM 2936 O O . PRO B 1 144 ? 5.16 0.391 -16.109 1 96.25 144 PRO B O 1
ATOM 2939 N N . LEU B 1 145 ? 3.52 -1.129 -16.109 1 95.81 145 LEU B N 1
ATOM 2940 C CA . LEU B 1 145 ? 2.971 -0.604 -14.859 1 95.81 145 LEU B CA 1
ATOM 2941 C C . LEU B 1 145 ? 2.982 -1.67 -13.766 1 95.81 145 LEU B C 1
ATOM 2943 O O . LEU B 1 145 ? 3.039 -1.348 -12.578 1 95.81 145 LEU B O 1
ATOM 2947 N N . ALA B 1 146 ? 2.928 -2.949 -14.18 1 97.88 146 ALA B N 1
ATOM 2948 C CA . ALA B 1 146 ? 2.834 -4.023 -13.195 1 97.88 146 ALA B CA 1
ATOM 2949 C C . ALA B 1 146 ? 3.287 -5.352 -13.789 1 97.88 146 ALA B C 1
ATOM 2951 O O . ALA B 1 146 ? 3.287 -5.527 -15.008 1 97.88 146 ALA B O 1
ATOM 2952 N N . ILE B 1 147 ? 3.707 -6.207 -12.953 1 97.44 147 ILE B N 1
ATOM 2953 C CA . ILE B 1 147 ? 3.955 -7.613 -13.258 1 97.44 147 ILE B CA 1
ATOM 2954 C C . ILE B 1 147 ? 2.949 -8.484 -12.516 1 97.44 147 ILE B C 1
ATOM 2956 O O . ILE B 1 147 ? 2.742 -8.32 -11.312 1 97.44 147 ILE B O 1
ATOM 2960 N N . GLU B 1 148 ? 2.389 -9.414 -13.211 1 97.31 148 GLU B N 1
ATOM 2961 C CA . GLU B 1 148 ? 1.357 -10.25 -12.609 1 97.31 148 GLU B CA 1
ATOM 2962 C C . GLU B 1 148 ? 1.66 -11.734 -12.812 1 97.31 148 GLU B C 1
ATOM 2964 O O . GLU B 1 148 ? 2.023 -12.148 -13.914 1 97.31 148 GLU B O 1
ATOM 2969 N N . HIS B 1 149 ? 1.547 -12.461 -11.766 1 95.19 149 HIS B N 1
ATOM 2970 C CA . HIS B 1 149 ? 1.582 -13.922 -11.781 1 95.19 149 HIS B CA 1
ATOM 2971 C C . HIS B 1 149 ? 0.282 -14.508 -11.242 1 95.19 149 HIS B C 1
ATOM 2973 O O . HIS B 1 149 ? 0.012 -14.438 -10.039 1 95.19 149 HIS B O 1
ATOM 2979 N N . ALA B 1 150 ? -0.434 -15.109 -12.109 1 97.19 150 ALA B N 1
ATOM 2980 C CA . ALA B 1 150 ? -1.728 -15.656 -11.719 1 97.19 150 ALA B CA 1
ATOM 2981 C C . ALA B 1 150 ? -1.731 -17.188 -11.836 1 97.19 150 ALA B C 1
ATOM 2983 O O . ALA B 1 150 ? -1.17 -17.734 -12.781 1 97.19 150 ALA B O 1
ATOM 2984 N N . VAL B 1 151 ? -2.322 -17.781 -10.898 1 97.06 151 VAL B N 1
ATOM 2985 C CA . VAL B 1 151 ? -2.553 -19.234 -10.891 1 97.06 151 VAL B CA 1
ATOM 2986 C C . VAL B 1 151 ? -4.051 -19.516 -10.82 1 97.06 151 VAL B C 1
ATOM 2988 O O . VAL B 1 151 ? -4.734 -19.031 -9.906 1 97.06 151 VAL B O 1
ATOM 2991 N N . ILE B 1 152 ? -4.492 -20.297 -11.805 1 97.25 152 ILE B N 1
ATOM 2992 C CA . ILE B 1 152 ? -5.91 -20.609 -11.945 1 97.25 152 ILE B CA 1
ATOM 2993 C C . ILE B 1 152 ? -6.098 -22.125 -12.047 1 97.25 152 ILE B C 1
ATOM 2995 O O . ILE B 1 152 ? -5.41 -22.781 -12.828 1 97.25 152 ILE B O 1
ATOM 2999 N N . PRO B 1 153 ? -7.047 -22.625 -11.219 1 97.25 153 PRO B N 1
ATOM 3000 C CA . PRO B 1 153 ? -7.355 -24.016 -11.508 1 97.25 153 PRO B CA 1
ATOM 3001 C C . PRO B 1 153 ? -7.66 -24.266 -12.984 1 97.25 153 PRO B C 1
ATOM 3003 O O . PRO B 1 153 ? -8.453 -23.547 -13.586 1 97.25 153 PRO B O 1
ATOM 3006 N N . ALA B 1 154 ? -7.055 -25.312 -13.484 1 96.31 154 ALA B N 1
ATOM 3007 C CA . ALA B 1 154 ? -7.141 -25.562 -14.922 1 96.31 154 ALA B CA 1
ATOM 3008 C C . ALA B 1 154 ? -8.586 -25.75 -15.367 1 96.31 154 ALA B C 1
ATOM 3010 O O . ALA B 1 154 ? -8.953 -25.391 -16.484 1 96.31 154 ALA B O 1
ATOM 3011 N N . GLU B 1 155 ? -9.391 -26.281 -14.539 1 94.62 155 GLU B N 1
ATOM 3012 C CA . GLU B 1 155 ? -10.789 -26.547 -14.867 1 94.62 155 GLU B CA 1
ATOM 3013 C C . GLU B 1 155 ? -11.523 -25.266 -15.227 1 94.62 155 GLU B C 1
ATOM 3015 O O . GLU B 1 155 ? -12.5 -25.281 -15.977 1 94.62 155 GLU B O 1
ATOM 3020 N N . PHE B 1 156 ? -11.062 -24.125 -14.75 1 94.94 156 PHE B N 1
ATOM 3021 C CA . PHE B 1 156 ? -11.727 -22.859 -15.016 1 94.94 156 PHE B CA 1
ATOM 3022 C C . PHE B 1 156 ? -11.172 -22.219 -16.281 1 94.94 156 PHE B C 1
ATOM 3024 O O . PHE B 1 156 ? -11.734 -21.25 -16.797 1 94.94 156 PHE B O 1
ATOM 3031 N N . MET B 1 157 ? -10.062 -22.688 -16.703 1 92.62 157 MET B N 1
ATOM 3032 C CA . MET B 1 157 ? -9.398 -22.156 -17.891 1 92.62 157 MET B CA 1
ATOM 3033 C C . MET B 1 157 ? -8.906 -23.297 -18.781 1 92.62 157 MET B C 1
ATOM 3035 O O . MET B 1 157 ? -7.699 -23.453 -18.984 1 92.62 157 MET B O 1
ATOM 3039 N N . PRO B 1 158 ? -9.734 -23.969 -19.438 1 89.44 158 PRO B N 1
ATOM 3040 C CA . PRO B 1 158 ? -9.344 -25.188 -20.156 1 89.44 158 PRO B CA 1
ATOM 3041 C C . PRO B 1 158 ? -8.602 -24.891 -21.453 1 89.44 158 PRO B C 1
ATOM 3043 O O . PRO B 1 158 ? -7.953 -25.766 -22.016 1 89.44 158 PRO B O 1
ATOM 3046 N N . ASP B 1 159 ? -8.734 -23.641 -22 1 89.94 159 ASP B N 1
ATOM 3047 C CA . ASP B 1 159 ? -8.055 -23.312 -23.25 1 89.94 159 ASP B CA 1
ATOM 3048 C C . ASP B 1 159 ? -7.219 -22.047 -23.094 1 89.94 159 ASP B C 1
ATOM 3050 O O . ASP B 1 159 ? -7.73 -20.938 -23.266 1 89.94 159 ASP B O 1
ATOM 3054 N N . LEU B 1 160 ? -5.926 -22.203 -22.922 1 91.31 160 LEU B N 1
ATOM 3055 C CA . LEU B 1 160 ? -5.039 -21.062 -22.703 1 91.31 160 LEU B CA 1
ATOM 3056 C C . LEU B 1 160 ? -4.809 -20.297 -24 1 91.31 160 LEU B C 1
ATOM 3058 O O . LEU B 1 160 ? -4.508 -19.094 -23.969 1 91.31 160 LEU B O 1
ATOM 3062 N N . GLU B 1 161 ? -4.938 -20.938 -25.109 1 87.75 161 GLU B N 1
ATOM 3063 C CA . GLU B 1 161 ? -4.68 -20.312 -26.406 1 87.75 161 GLU B CA 1
ATOM 3064 C C . GLU B 1 161 ? -5.707 -19.219 -26.719 1 87.75 161 GLU B C 1
ATOM 3066 O O . GLU B 1 161 ? -5.398 -18.234 -27.391 1 87.75 161 GLU B O 1
ATOM 3071 N N . SER B 1 162 ? -6.824 -19.422 -26.172 1 86.62 162 SER B N 1
ATOM 3072 C CA . SER B 1 162 ? -7.895 -18.469 -26.438 1 86.62 162 SER B CA 1
ATOM 3073 C C . SER B 1 162 ? -7.887 -17.328 -25.422 1 86.62 162 SER B C 1
ATOM 3075 O O . SER B 1 162 ? -8.688 -16.391 -25.531 1 86.62 162 SER B O 1
ATOM 3077 N N . LEU B 1 163 ? -6.996 -17.406 -24.5 1 90.81 163 LEU B N 1
ATOM 3078 C CA . LEU B 1 163 ? -6.926 -16.375 -23.484 1 90.81 163 LEU B CA 1
ATOM 3079 C C . LEU B 1 163 ? -6.434 -15.055 -24.078 1 90.81 163 LEU B C 1
ATOM 3081 O O . LEU B 1 163 ? -5.324 -14.984 -24.609 1 90.81 163 LEU B O 1
ATOM 3085 N N . GLY B 1 164 ? -7.273 -14.07 -24.062 1 90 164 GLY B N 1
ATOM 3086 C CA . GLY B 1 164 ? -6.883 -12.719 -24.438 1 90 164 GLY B CA 1
ATOM 3087 C C . GLY B 1 164 ? -6.129 -11.984 -23.344 1 90 164 GLY B C 1
ATOM 3088 O O . GLY B 1 164 ? -5.434 -12.609 -22.547 1 90 164 GLY B O 1
ATOM 3089 N N . ASP B 1 165 ? -6.32 -10.656 -23.297 1 90.25 165 ASP B N 1
ATOM 3090 C CA . ASP B 1 165 ? -5.516 -9.828 -22.406 1 90.25 165 ASP B CA 1
ATOM 3091 C C . ASP B 1 165 ? -6.156 -9.727 -21.031 1 90.25 165 ASP B C 1
ATOM 3093 O O . ASP B 1 165 ? -5.477 -9.438 -20.031 1 90.25 165 ASP B O 1
ATOM 3097 N N . SER B 1 166 ? -7.422 -9.977 -21.047 1 91.94 166 SER B N 1
ATOM 3098 C CA . SER B 1 166 ? -8.133 -9.836 -19.781 1 91.94 166 SER B CA 1
ATOM 3099 C C . SER B 1 166 ? -8.461 -11.195 -19.172 1 91.94 166 SER B C 1
ATOM 3101 O O . SER B 1 166 ? -9.266 -11.953 -19.734 1 91.94 166 SER B O 1
ATOM 3103 N N . LEU B 1 167 ? -7.926 -11.453 -18.016 1 93.69 167 LEU B N 1
ATOM 3104 C CA . LEU B 1 167 ? -8.203 -12.695 -17.297 1 93.69 167 LEU B CA 1
ATOM 3105 C C . LEU B 1 167 ? -9.672 -12.781 -16.906 1 93.69 167 LEU B C 1
ATOM 3107 O O . LEU B 1 167 ? -10.312 -13.82 -17.094 1 93.69 167 LEU B O 1
ATOM 3111 N N . TYR B 1 168 ? -10.211 -11.719 -16.438 1 92.94 168 TYR B N 1
ATOM 3112 C CA . TYR B 1 168 ? -11.578 -11.75 -15.922 1 92.94 168 TYR B CA 1
ATOM 3113 C C . TYR B 1 168 ? -12.578 -11.93 -17.062 1 92.94 168 TYR B C 1
ATOM 3115 O O . TYR B 1 168 ? -13.594 -12.617 -16.891 1 92.94 168 TYR B O 1
ATOM 3123 N N . GLN B 1 169 ? -12.297 -11.32 -18.172 1 91.69 169 GLN B N 1
ATOM 3124 C CA . GLN B 1 169 ? -13.148 -11.57 -19.328 1 91.69 169 GLN B CA 1
ATOM 3125 C C . GLN B 1 169 ? -13.086 -13.039 -19.75 1 91.69 169 GLN B C 1
ATOM 3127 O O . GLN B 1 169 ? -14.109 -13.633 -20.109 1 91.69 169 GLN B O 1
ATOM 3132 N N . ALA B 1 170 ? -11.93 -13.578 -19.75 1 93.38 170 ALA B N 1
ATOM 3133 C CA . ALA B 1 170 ? -11.766 -14.984 -20.109 1 93.38 170 ALA B CA 1
ATOM 3134 C C . ALA B 1 170 ? -12.516 -15.891 -19.141 1 93.38 170 ALA B C 1
ATOM 3136 O O . ALA B 1 170 ? -13.188 -16.844 -19.547 1 93.38 170 ALA B O 1
ATOM 3137 N N . LEU B 1 171 ? -12.383 -15.602 -17.844 1 93.56 171 LEU B N 1
ATOM 3138 C CA . LEU B 1 171 ? -13.078 -16.391 -16.844 1 93.56 171 LEU B CA 1
ATOM 3139 C C . LEU B 1 171 ? -14.594 -16.25 -17 1 93.56 171 LEU B C 1
ATOM 3141 O O . LEU B 1 171 ? -15.328 -17.219 -16.812 1 93.56 171 LEU B O 1
ATOM 3145 N N . GLU B 1 172 ? -14.992 -15.078 -17.344 1 91.75 172 GLU B N 1
ATOM 3146 C CA . GLU B 1 172 ? -16.406 -14.812 -17.547 1 91.75 172 GLU B CA 1
ATOM 3147 C C . GLU B 1 172 ? -16.969 -15.664 -18.672 1 91.75 172 GLU B C 1
ATOM 3149 O O . GLU B 1 172 ? -18.094 -16.172 -18.578 1 91.75 172 GLU B O 1
ATOM 3154 N N . ARG B 1 173 ? -16.219 -15.852 -19.719 1 91.06 173 ARG B N 1
ATOM 3155 C CA . ARG B 1 173 ? -16.641 -16.641 -20.875 1 91.06 173 ARG B CA 1
ATOM 3156 C C . ARG B 1 173 ? -16.922 -18.078 -20.469 1 91.06 173 ARG B C 1
ATOM 3158 O O . ARG B 1 173 ? -17.766 -18.734 -21.094 1 91.06 173 ARG B O 1
ATOM 3165 N N . HIS B 1 174 ? -16.312 -18.5 -19.469 1 89.38 174 HIS B N 1
ATOM 3166 C CA . HIS B 1 174 ? -16.516 -19.875 -19.016 1 89.38 174 HIS B CA 1
ATOM 3167 C C . HIS B 1 174 ? -17.422 -19.922 -17.781 1 89.38 174 HIS B C 1
ATOM 3169 O O . HIS B 1 174 ? -17.531 -20.969 -17.141 1 89.38 174 HIS B O 1
ATOM 3175 N N . GLY B 1 175 ? -17.984 -18.75 -17.375 1 90.44 175 GLY B N 1
ATOM 3176 C CA . GLY B 1 175 ? -18.922 -18.688 -16.281 1 90.44 175 GLY B CA 1
ATOM 3177 C C . GLY B 1 175 ? -18.25 -18.688 -14.914 1 90.44 175 GLY B C 1
ATOM 3178 O O . GLY B 1 175 ? -18.875 -19.047 -13.914 1 90.44 175 GLY B O 1
ATOM 3179 N N . ASN B 1 176 ? -16.984 -18.312 -14.859 1 93.06 176 ASN B N 1
ATOM 3180 C CA . ASN B 1 176 ? -16.219 -18.422 -13.617 1 93.06 176 ASN B CA 1
ATOM 3181 C C . ASN B 1 176 ? -15.672 -17.062 -13.188 1 93.06 176 ASN B C 1
ATOM 3183 O O . ASN B 1 176 ? -14.594 -17 -12.586 1 93.06 176 ASN B O 1
ATOM 3187 N N . ARG B 1 177 ? -16.297 -15.992 -13.562 1 93.25 177 ARG B N 1
ATOM 3188 C CA . ARG B 1 177 ? -15.844 -14.68 -13.109 1 93.25 177 ARG B CA 1
ATOM 3189 C C . ARG B 1 177 ? -15.93 -14.555 -11.594 1 93.25 177 ARG B C 1
ATOM 3191 O O . ARG B 1 177 ? -16.969 -14.875 -11 1 93.25 177 ARG B O 1
ATOM 3198 N N . PRO B 1 178 ? -14.844 -14.148 -10.984 1 95.5 178 PRO B N 1
ATOM 3199 C CA . PRO B 1 178 ? -14.906 -14.016 -9.523 1 95.5 178 PRO B CA 1
ATOM 3200 C C . PRO B 1 178 ? -15.859 -12.914 -9.07 1 95.5 178 PRO B C 1
ATOM 3202 O O . PRO B 1 178 ? -16.047 -11.914 -9.773 1 95.5 178 PRO B O 1
ATOM 3205 N N . THR B 1 179 ? -16.453 -13.117 -7.875 1 94.75 179 THR B N 1
ATOM 3206 C CA . THR B 1 179 ? -17.375 -12.125 -7.348 1 94.75 179 THR B CA 1
ATOM 3207 C C . THR B 1 179 ? -16.922 -11.617 -5.988 1 94.75 179 THR B C 1
ATOM 3209 O O . THR B 1 179 ? -17.453 -10.625 -5.477 1 94.75 179 THR B O 1
ATOM 3212 N N . SER B 1 180 ? -16.047 -12.273 -5.391 1 95.81 180 SER B N 1
ATOM 3213 C CA . SER B 1 180 ? -15.484 -11.852 -4.109 1 95.81 180 SER B CA 1
ATOM 3214 C C . SER B 1 180 ? -14.039 -12.312 -3.955 1 95.81 180 SER B C 1
ATOM 3216 O O . SER B 1 180 ? -13.531 -13.078 -4.781 1 95.81 180 SER B O 1
ATOM 3218 N N . GLY B 1 181 ? -13.414 -11.805 -2.908 1 96.19 181 GLY B N 1
ATOM 3219 C CA . GLY B 1 181 ? -12.047 -12.219 -2.65 1 96.19 181 GLY B CA 1
ATOM 3220 C C . GLY B 1 181 ? -11.383 -11.422 -1.543 1 96.19 181 GLY B C 1
ATOM 3221 O O . GLY B 1 181 ? -12.039 -10.641 -0.85 1 96.19 181 GLY B O 1
ATOM 3222 N N . THR B 1 182 ? -10.164 -11.75 -1.333 1 95.5 182 THR B N 1
ATOM 3223 C CA . THR B 1 182 ? -9.32 -11.039 -0.386 1 95.5 182 THR B CA 1
ATOM 3224 C C . THR B 1 182 ? -8.062 -10.508 -1.074 1 95.5 182 THR B C 1
ATOM 3226 O O . THR B 1 182 ? -7.512 -11.164 -1.963 1 95.5 182 THR B O 1
ATOM 3229 N N . GLN B 1 183 ? -7.699 -9.344 -0.667 1 95.88 183 GLN B N 1
ATOM 3230 C CA . GLN B 1 183 ? -6.5 -8.719 -1.212 1 95.88 183 GLN B CA 1
ATOM 3231 C C . GLN B 1 183 ? -5.57 -8.242 -0.096 1 95.88 183 GLN B C 1
ATOM 3233 O O . GLN B 1 183 ? -6.02 -7.648 0.883 1 95.88 183 GLN B O 1
ATOM 3238 N N . ARG B 1 184 ? -4.324 -8.602 -0.224 1 93.81 184 ARG B N 1
ATOM 3239 C CA . ARG B 1 184 ? -3.273 -8.141 0.673 1 93.81 184 ARG B CA 1
ATOM 3240 C C . ARG B 1 184 ? -2.322 -7.188 -0.044 1 93.81 184 ARG B C 1
ATOM 3242 O O . ARG B 1 184 ? -1.853 -7.48 -1.146 1 93.81 184 ARG B O 1
ATOM 3249 N N . VAL B 1 185 ? -2.045 -6.031 0.562 1 95.44 185 VAL B N 1
ATOM 3250 C CA . VAL B 1 185 ? -1.189 -5.016 -0.038 1 95.44 185 VAL B CA 1
ATOM 3251 C C . VAL B 1 185 ? -0.027 -4.699 0.9 1 95.44 185 VAL B C 1
ATOM 3253 O O . VAL B 1 185 ? -0.232 -4.453 2.092 1 95.44 185 VAL B O 1
ATOM 3256 N N . ARG B 1 186 ? 1.101 -4.711 0.423 1 93.56 186 ARG B N 1
ATOM 3257 C CA . ARG B 1 186 ? 2.271 -4.324 1.203 1 93.56 186 ARG B CA 1
ATOM 3258 C C . ARG B 1 186 ? 3.254 -3.525 0.354 1 93.56 186 ARG B C 1
ATOM 3260 O O . ARG B 1 186 ? 3.236 -3.613 -0.875 1 93.56 186 ARG B O 1
ATOM 3267 N N . ALA B 1 187 ? 4.066 -2.746 1.065 1 93.25 187 ALA B N 1
ATOM 3268 C CA . ALA B 1 187 ? 5.16 -2.047 0.394 1 93.25 187 ALA B CA 1
ATOM 3269 C C . ALA B 1 187 ? 6.391 -2.941 0.278 1 93.25 187 ALA B C 1
ATOM 3271 O O . ALA B 1 187 ? 6.652 -3.768 1.156 1 93.25 187 ALA B O 1
ATOM 3272 N N . SER B 1 188 ? 7.09 -2.762 -0.802 1 91.12 188 SER B N 1
ATOM 3273 C CA . SER B 1 188 ? 8.336 -3.494 -1.035 1 91.12 188 SER B CA 1
ATOM 3274 C C . SER B 1 188 ? 9.281 -2.703 -1.932 1 91.12 188 SER B C 1
ATOM 3276 O O . SER B 1 188 ? 9.008 -1.549 -2.266 1 91.12 188 SER B O 1
ATOM 3278 N N . LEU B 1 189 ? 10.461 -3.303 -2.088 1 88.44 189 LEU B N 1
ATOM 3279 C CA . LEU B 1 189 ? 11.453 -2.781 -3.023 1 88.44 189 LEU B CA 1
ATOM 3280 C C . LEU B 1 189 ? 11.578 -3.686 -4.246 1 88.44 189 LEU B C 1
ATOM 3282 O O . LEU B 1 189 ? 11.57 -4.914 -4.117 1 88.44 189 LEU B O 1
ATOM 3286 N N . ALA B 1 190 ? 11.688 -3.033 -5.441 1 89.94 190 ALA B N 1
ATOM 3287 C CA . ALA B 1 190 ? 11.812 -3.803 -6.676 1 89.94 190 ALA B CA 1
ATOM 3288 C C . ALA B 1 190 ? 13.117 -4.594 -6.695 1 89.94 190 ALA B C 1
ATOM 3290 O O . ALA B 1 190 ? 14.195 -4.043 -6.449 1 89.94 190 ALA B O 1
ATOM 3291 N N . THR B 1 191 ? 12.969 -5.891 -7.016 1 84.38 191 THR B N 1
ATOM 3292 C CA . THR B 1 191 ? 14.164 -6.684 -7.289 1 84.38 191 THR B CA 1
ATOM 3293 C C . THR B 1 191 ? 14.828 -6.23 -8.586 1 84.38 191 THR B C 1
ATOM 3295 O O . THR B 1 191 ? 14.219 -5.52 -9.383 1 84.38 191 THR B O 1
ATOM 3298 N N . PRO B 1 192 ? 16.062 -6.637 -8.758 1 86.25 192 PRO B N 1
ATOM 3299 C CA . PRO B 1 192 ? 16.719 -6.246 -10.008 1 86.25 192 PRO B CA 1
ATOM 3300 C C . PRO B 1 192 ? 15.93 -6.672 -11.25 1 86.25 192 PRO B C 1
ATOM 3302 O O . PRO B 1 192 ? 15.789 -5.895 -12.195 1 86.25 192 PRO B O 1
ATOM 3305 N N . THR B 1 193 ? 15.391 -7.879 -11.227 1 87.44 193 THR B N 1
ATOM 3306 C CA . THR B 1 193 ? 14.609 -8.375 -12.352 1 87.44 193 THR B CA 1
ATOM 3307 C C . THR B 1 193 ? 13.336 -7.551 -12.531 1 87.44 193 THR B C 1
ATOM 3309 O O . THR B 1 193 ? 13.016 -7.129 -13.648 1 87.44 193 THR B O 1
ATOM 3312 N N . GLU B 1 194 ? 12.648 -7.289 -11.492 1 91.56 194 GLU B N 1
ATOM 3313 C CA . GLU B 1 194 ? 11.43 -6.488 -11.555 1 91.56 194 GLU B CA 1
ATOM 3314 C C . GLU B 1 194 ? 11.727 -5.074 -12.047 1 91.56 194 GLU B C 1
ATOM 3316 O O . GLU B 1 194 ? 10.984 -4.535 -12.875 1 91.56 194 GLU B O 1
ATOM 3321 N N . ALA B 1 195 ? 12.773 -4.5 -11.523 1 91.75 195 ALA B N 1
ATOM 3322 C CA . ALA B 1 195 ? 13.172 -3.15 -11.914 1 91.75 195 ALA B CA 1
ATOM 3323 C C . ALA B 1 195 ? 13.438 -3.072 -13.422 1 91.75 195 ALA B C 1
ATOM 3325 O O . ALA B 1 195 ? 13.023 -2.117 -14.078 1 91.75 195 ALA B O 1
ATOM 3326 N N . GLY B 1 196 ? 14.117 -4.059 -13.898 1 92.25 196 GLY B N 1
ATOM 3327 C CA . GLY B 1 196 ? 14.359 -4.117 -15.328 1 92.25 196 GLY B CA 1
ATOM 3328 C C . GLY B 1 196 ? 13.086 -4.203 -16.141 1 92.25 196 GLY B C 1
ATOM 3329 O O . GLY B 1 196 ? 12.906 -3.457 -17.109 1 92.25 196 GLY B O 1
ATOM 3330 N N . ILE B 1 197 ? 12.188 -5.074 -15.719 1 94.38 197 ILE B N 1
ATOM 3331 C CA . ILE B 1 197 ? 10.945 -5.301 -16.438 1 94.38 197 ILE B CA 1
ATOM 3332 C C . ILE B 1 197 ? 10.086 -4.039 -16.391 1 94.38 197 ILE B C 1
ATOM 3334 O O . ILE B 1 197 ? 9.469 -3.664 -17.406 1 94.38 197 ILE B O 1
ATOM 3338 N N . LEU B 1 198 ? 10.062 -3.365 -15.289 1 95.06 198 LEU B N 1
ATOM 3339 C CA . LEU B 1 198 ? 9.195 -2.209 -15.086 1 95.06 198 LEU B CA 1
ATOM 3340 C C . LEU B 1 198 ? 9.891 -0.924 -15.523 1 95.06 198 LEU B C 1
ATOM 3342 O O . LEU B 1 198 ? 9.289 0.153 -15.484 1 95.06 198 LEU B O 1
ATOM 3346 N N . SER B 1 199 ? 11.164 -1.04 -15.922 1 92.38 199 SER B N 1
ATOM 3347 C CA . SER B 1 199 ? 11.969 0.094 -16.359 1 92.38 199 SER B CA 1
ATOM 3348 C C . SER B 1 199 ? 12.07 1.157 -15.266 1 92.38 199 SER B C 1
ATOM 3350 O O . SER B 1 199 ? 11.836 2.34 -15.523 1 92.38 199 SER B O 1
ATOM 3352 N N . VAL B 1 200 ? 12.344 0.715 -14.07 1 88.44 200 VAL B N 1
ATOM 3353 C CA . VAL B 1 200 ? 12.594 1.604 -12.945 1 88.44 200 VAL B CA 1
ATOM 3354 C C . VAL B 1 200 ? 13.953 1.288 -12.328 1 88.44 200 VAL B C 1
ATOM 3356 O O . VAL B 1 200 ? 14.586 0.291 -12.688 1 88.44 200 VAL B O 1
ATOM 3359 N N . GLN B 1 201 ? 14.391 2.146 -11.445 1 86.62 2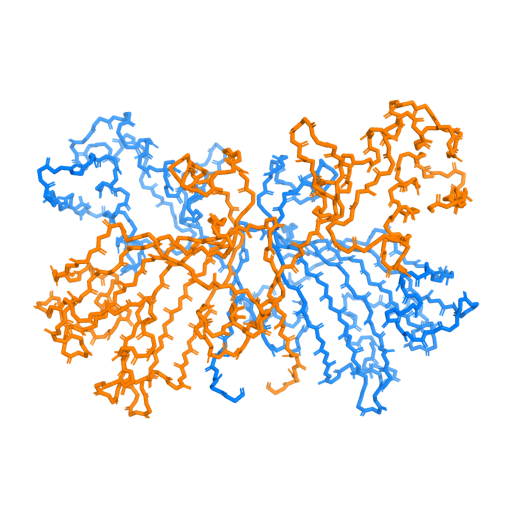01 GLN B N 1
ATOM 3360 C CA . GLN B 1 201 ? 15.664 1.91 -10.773 1 86.62 201 GLN B CA 1
ATOM 3361 C C . GLN B 1 201 ? 15.562 0.729 -9.812 1 86.62 201 GLN B C 1
ATOM 3363 O O . GLN B 1 201 ? 14.516 0.494 -9.211 1 86.62 201 GLN B O 1
ATOM 3368 N N . GLN B 1 202 ? 16.641 0.079 -9.672 1 87.44 202 GLN B N 1
ATOM 3369 C CA . GLN B 1 202 ? 16.703 -0.962 -8.648 1 87.44 202 GLN B CA 1
ATOM 3370 C C . GLN B 1 202 ? 16.359 -0.401 -7.273 1 87.44 202 GLN B C 1
ATOM 3372 O O . GLN B 1 202 ? 16.781 0.71 -6.93 1 87.44 202 GLN B O 1
ATOM 3377 N N . ASN B 1 203 ? 15.555 -1.178 -6.539 1 86.19 203 ASN B N 1
ATOM 3378 C CA . ASN B 1 203 ? 15.156 -0.834 -5.18 1 86.19 203 ASN B CA 1
ATOM 3379 C C . ASN B 1 203 ? 14.148 0.317 -5.164 1 86.19 203 ASN B C 1
ATOM 3381 O O . ASN B 1 203 ? 13.961 0.971 -4.137 1 86.19 203 ASN B O 1
ATOM 3385 N N . SER B 1 204 ? 13.539 0.549 -6.316 1 88 204 SER B N 1
ATOM 3386 C CA . SER B 1 204 ? 12.414 1.478 -6.32 1 88 204 SER B CA 1
ATOM 3387 C C . SER B 1 204 ? 11.234 0.924 -5.523 1 88 204 SER B C 1
ATOM 3389 O O . SER B 1 204 ? 11.102 -0.292 -5.367 1 88 204 SER B O 1
ATOM 3391 N N . GLU B 1 205 ? 10.453 1.827 -5.008 1 90.25 205 GLU B N 1
ATOM 3392 C CA . GLU B 1 205 ? 9.266 1.428 -4.254 1 90.25 205 GLU B CA 1
ATOM 3393 C C . GLU B 1 205 ? 8.25 0.727 -5.152 1 90.25 205 GLU B C 1
ATOM 3395 O O . GLU B 1 205 ? 8.023 1.151 -6.289 1 90.25 205 GLU B O 1
ATOM 3400 N N . VAL B 1 206 ? 7.68 -0.344 -4.645 1 94.19 206 VAL B N 1
ATOM 3401 C CA . VAL B 1 206 ? 6.609 -1.039 -5.348 1 94.19 206 VAL B CA 1
ATOM 3402 C C . VAL B 1 206 ? 5.531 -1.477 -4.355 1 94.19 206 VAL B C 1
ATOM 3404 O O . VAL B 1 206 ? 5.781 -1.544 -3.15 1 94.19 206 VAL B O 1
ATOM 3407 N N . LEU B 1 207 ? 4.359 -1.683 -4.836 1 95.88 207 LEU B N 1
ATOM 3408 C CA . LEU B 1 207 ? 3.293 -2.348 -4.094 1 95.88 207 LEU B CA 1
ATOM 3409 C C . LEU B 1 207 ? 3.201 -3.82 -4.477 1 95.88 207 LEU B C 1
ATOM 3411 O O . LEU B 1 207 ? 3.066 -4.152 -5.656 1 95.88 207 LEU B O 1
ATOM 3415 N N . ARG B 1 208 ? 3.379 -4.637 -3.488 1 94.19 208 ARG B N 1
ATOM 3416 C CA . ARG B 1 208 ? 3.139 -6.062 -3.688 1 94.19 208 ARG B CA 1
ATOM 3417 C C . ARG B 1 208 ? 1.727 -6.445 -3.258 1 94.19 208 ARG B C 1
ATOM 3419 O O . ARG B 1 208 ? 1.33 -6.195 -2.117 1 94.19 208 ARG B O 1
ATOM 3426 N N . ILE B 1 209 ? 1.026 -7.062 -4.188 1 95.69 209 ILE B N 1
ATOM 3427 C CA . ILE B 1 209 ? -0.38 -7.371 -3.953 1 95.69 209 ILE B CA 1
ATOM 3428 C C . ILE B 1 209 ? -0.622 -8.867 -4.16 1 95.69 209 ILE B C 1
ATOM 3430 O O . ILE B 1 209 ? -0.133 -9.453 -5.129 1 95.69 209 ILE B O 1
ATOM 3434 N N . GLU B 1 210 ? -1.232 -9.469 -3.234 1 93.62 210 GLU B N 1
ATOM 3435 C CA . GLU B 1 210 ? -1.735 -10.828 -3.355 1 93.62 210 GLU B CA 1
ATOM 3436 C C . GLU B 1 210 ? -3.262 -10.859 -3.338 1 93.62 210 GLU B C 1
ATOM 3438 O O . GLU B 1 210 ? -3.889 -10.305 -2.434 1 93.62 210 GLU B O 1
ATOM 3443 N N . ARG B 1 211 ? -3.783 -11.445 -4.336 1 96.31 211 ARG B N 1
ATOM 3444 C CA . ARG B 1 211 ? -5.234 -11.523 -4.453 1 96.31 211 ARG B CA 1
ATOM 3445 C C . ARG B 1 211 ? -5.699 -12.969 -4.535 1 96.31 211 ARG B C 1
ATOM 3447 O O . ARG B 1 211 ? -5.094 -13.789 -5.234 1 96.31 211 ARG B O 1
ATOM 3454 N N . ARG B 1 212 ? -6.668 -13.305 -3.771 1 96.44 212 ARG B N 1
ATOM 3455 C CA . ARG B 1 212 ? -7.398 -14.562 -3.838 1 96.44 212 ARG B CA 1
ATOM 3456 C C . ARG B 1 212 ? -8.891 -14.32 -4.047 1 96.44 212 ARG B C 1
ATOM 3458 O O . ARG B 1 212 ? -9.531 -13.633 -3.25 1 96.44 212 ARG B O 1
ATOM 3465 N N . THR B 1 213 ? -9.367 -14.914 -5.109 1 97.19 213 THR B N 1
ATOM 3466 C CA . THR B 1 213 ? -10.758 -14.602 -5.422 1 97.19 213 THR B CA 1
ATOM 3467 C C . THR B 1 213 ? -11.594 -15.867 -5.512 1 97.19 213 THR B C 1
ATOM 3469 O O . THR B 1 213 ? -11.055 -16.969 -5.621 1 97.19 213 THR B O 1
ATOM 3472 N N . ARG B 1 214 ? -12.898 -15.609 -5.457 1 96.69 214 ARG B N 1
ATOM 3473 C CA . ARG B 1 214 ? -13.836 -16.719 -5.434 1 96.69 214 ARG B CA 1
ATOM 3474 C C . ARG B 1 214 ? -15.016 -16.469 -6.375 1 96.69 214 ARG B C 1
ATOM 3476 O O . ARG B 1 214 ? -15.383 -15.32 -6.613 1 96.69 214 ARG B O 1
ATOM 3483 N N . THR B 1 215 ? -15.523 -17.625 -6.863 1 94.19 215 THR B N 1
ATOM 3484 C CA . THR B 1 215 ? -16.797 -17.578 -7.586 1 94.19 215 THR B CA 1
ATOM 3485 C C . THR B 1 215 ? -17.969 -17.438 -6.617 1 94.19 215 THR B C 1
ATOM 3487 O O . THR B 1 215 ? -17.781 -17.562 -5.402 1 94.19 215 THR B O 1
ATOM 3490 N N . PRO B 1 216 ? -19.141 -17.172 -7.172 1 91 216 PRO B N 1
ATOM 3491 C CA . PRO B 1 216 ? -20.297 -17.047 -6.301 1 91 216 PRO B CA 1
ATOM 3492 C C . PRO B 1 216 ? -20.562 -18.297 -5.473 1 91 216 PRO B C 1
ATOM 3494 O O . PRO B 1 216 ? -21.078 -18.219 -4.359 1 91 216 PRO B O 1
ATOM 3497 N N . ASP B 1 217 ? -20.172 -19.406 -5.98 1 91.75 217 ASP B N 1
ATOM 3498 C CA . ASP B 1 217 ? -20.406 -20.656 -5.273 1 91.75 217 ASP B CA 1
ATOM 3499 C C . ASP B 1 217 ? -19.312 -20.922 -4.25 1 91.75 217 ASP B C 1
ATOM 3501 O O . ASP B 1 217 ? -19.297 -21.984 -3.605 1 91.75 217 ASP B O 1
ATOM 3505 N N . GLY B 1 218 ? -18.375 -20.078 -4.129 1 92.81 218 GLY B N 1
ATOM 3506 C CA . GLY B 1 218 ? -17.406 -20.125 -3.039 1 92.81 218 GLY B CA 1
ATOM 3507 C C . GLY B 1 218 ? -16.109 -20.828 -3.42 1 92.81 218 GLY B C 1
ATOM 3508 O O . GLY B 1 218 ? -15.227 -21.016 -2.58 1 92.81 218 GLY B O 1
ATOM 3509 N N . ARG B 1 219 ? -15.992 -21.203 -4.66 1 94.06 219 ARG B N 1
ATOM 3510 C CA . ARG B 1 219 ? -14.766 -21.859 -5.105 1 94.06 219 ARG B CA 1
ATOM 3511 C C . ARG B 1 219 ? -13.688 -20.828 -5.445 1 94.06 219 ARG B C 1
ATOM 3513 O O . ARG B 1 219 ? -13.977 -19.812 -6.078 1 94.06 219 ARG B O 1
ATOM 3520 N N . PHE B 1 220 ? -12.484 -21.156 -5.004 1 96.88 220 PHE B N 1
ATOM 3521 C CA . PHE B 1 220 ? -11.391 -20.266 -5.352 1 96.88 220 PHE B CA 1
ATOM 3522 C C . PHE B 1 220 ? -11.062 -20.359 -6.836 1 96.88 220 PHE B C 1
ATOM 3524 O O . PHE B 1 220 ? -10.898 -21.453 -7.375 1 96.88 220 PHE B O 1
ATOM 3531 N N . VAL B 1 221 ? -10.953 -19.266 -7.465 1 96.06 221 VAL B N 1
ATOM 3532 C CA . VAL B 1 221 ? -10.82 -19.266 -8.914 1 96.06 221 VAL B CA 1
ATOM 3533 C C . VAL B 1 221 ? -9.453 -18.719 -9.312 1 96.06 221 VAL B C 1
ATOM 3535 O O . VAL B 1 221 ? -8.938 -19.047 -10.383 1 96.06 221 VAL B O 1
ATOM 3538 N N . GLU B 1 222 ? -8.883 -17.922 -8.383 1 96 222 GLU B N 1
ATOM 3539 C CA . GLU B 1 222 ? -7.621 -17.297 -8.758 1 96 222 GLU B CA 1
ATOM 3540 C C . GLU B 1 222 ? -6.762 -17.016 -7.531 1 96 222 GLU B C 1
ATOM 3542 O O . GLU B 1 222 ? -7.277 -16.641 -6.48 1 96 222 GLU B O 1
ATOM 3547 N N . PHE B 1 223 ? -5.52 -17.281 -7.68 1 96.81 223 PHE B N 1
ATOM 3548 C CA . PHE B 1 223 ? -4.473 -16.781 -6.793 1 96.81 223 PHE B CA 1
ATOM 3549 C C . PHE B 1 223 ? -3.439 -15.977 -7.566 1 96.81 223 PHE B C 1
ATOM 3551 O O . PHE B 1 223 ? -2.666 -16.531 -8.344 1 96.81 223 PHE B O 1
ATOM 3558 N N . THR B 1 224 ? -3.438 -14.68 -7.344 1 96.62 224 THR B N 1
ATOM 3559 C CA . THR B 1 224 ? -2.602 -13.789 -8.148 1 96.62 224 THR B CA 1
ATOM 3560 C C . THR B 1 224 ? -1.652 -12.992 -7.262 1 96.62 224 THR B C 1
ATOM 3562 O O . THR B 1 224 ? -2.064 -12.445 -6.238 1 96.62 224 THR B O 1
ATOM 3565 N N . ARG B 1 225 ? -0.439 -12.953 -7.602 1 94.38 225 ARG B N 1
ATOM 3566 C CA . ARG B 1 225 ? 0.57 -12.078 -7.016 1 94.38 225 ARG B CA 1
ATOM 3567 C C . ARG B 1 225 ? 1.052 -11.039 -8.031 1 94.38 225 ARG B C 1
ATOM 3569 O O . ARG B 1 225 ? 1.41 -11.391 -9.156 1 94.38 225 ARG B O 1
ATOM 3576 N N . SER B 1 226 ? 1.028 -9.828 -7.594 1 96.56 226 SER B N 1
ATOM 3577 C CA . SER B 1 226 ? 1.391 -8.742 -8.508 1 96.56 226 SER B CA 1
ATOM 3578 C C . SER B 1 226 ? 2.369 -7.773 -7.852 1 96.56 226 SER B C 1
ATOM 3580 O O . SER B 1 226 ? 2.389 -7.633 -6.629 1 96.56 226 SER B O 1
ATOM 3582 N N . VAL B 1 227 ? 3.105 -7.164 -8.695 1 96.19 227 VAL B N 1
ATOM 3583 C CA . VAL B 1 227 ? 3.963 -6.043 -8.32 1 96.19 227 VAL B CA 1
ATOM 3584 C C . VAL B 1 227 ? 3.594 -4.816 -9.148 1 96.19 227 VAL B C 1
ATOM 3586 O O . VAL B 1 227 ? 3.674 -4.836 -10.383 1 96.19 227 VAL B O 1
ATOM 3589 N N . TYR B 1 228 ? 3.182 -3.762 -8.523 1 96.62 228 TYR B N 1
ATOM 3590 C CA . TYR B 1 228 ? 2.809 -2.51 -9.172 1 96.62 228 TYR B CA 1
ATOM 3591 C C . TYR B 1 228 ? 3.865 -1.438 -8.938 1 96.62 228 TYR B C 1
ATOM 3593 O O . TYR B 1 228 ? 4.406 -1.317 -7.836 1 96.62 228 TYR B O 1
ATOM 3601 N N . ARG B 1 229 ? 4.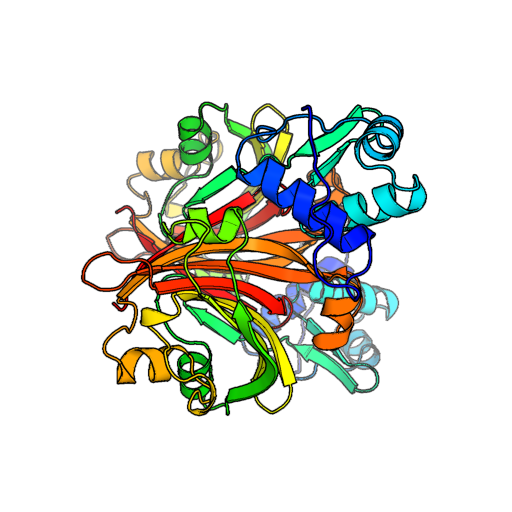043 -0.675 -9.969 1 94.06 229 ARG B N 1
ATOM 3602 C CA . ARG B 1 229 ? 4.91 0.485 -9.805 1 94.06 229 ARG B CA 1
ATOM 3603 C C . ARG B 1 229 ? 4.387 1.411 -8.711 1 94.06 229 ARG B C 1
ATOM 3605 O O . ARG B 1 229 ? 3.27 1.923 -8.805 1 94.06 229 ARG B O 1
ATOM 3612 N N . GLY B 1 230 ? 5.301 1.615 -7.762 1 91.31 230 GLY B N 1
ATOM 3613 C CA . GLY B 1 230 ? 4.906 2.451 -6.641 1 91.31 230 GLY B CA 1
ATOM 3614 C C . GLY B 1 230 ? 4.836 3.926 -6.992 1 91.31 230 GLY B C 1
ATOM 3615 O O . GLY B 1 230 ? 4.086 4.684 -6.371 1 91.31 230 GLY B O 1
ATOM 3616 N N . ASP B 1 231 ? 5.586 4.359 -7.922 1 85.31 231 ASP B N 1
ATOM 3617 C CA . ASP B 1 231 ? 5.613 5.766 -8.312 1 85.31 231 ASP B CA 1
ATOM 3618 C C . ASP B 1 231 ? 4.422 6.109 -9.203 1 85.31 231 ASP B C 1
ATOM 3620 O O . ASP B 1 231 ? 4.195 7.277 -9.531 1 85.31 231 ASP B O 1
ATOM 3624 N N . ARG B 1 232 ? 3.609 5.121 -9.539 1 88.94 232 ARG B N 1
ATOM 3625 C CA . ARG B 1 232 ? 2.521 5.355 -10.484 1 88.94 232 ARG B CA 1
ATOM 3626 C C . ARG B 1 232 ? 1.169 5.078 -9.836 1 88.94 232 ARG B C 1
ATOM 3628 O O . ARG B 1 232 ? 0.166 5.699 -10.195 1 88.94 232 ARG B O 1
ATOM 3635 N N . TYR B 1 233 ? 1.193 4.199 -8.852 1 92.44 233 TYR B N 1
ATOM 3636 C CA . TYR B 1 233 ? -0.109 3.732 -8.391 1 92.44 233 TYR B CA 1
ATOM 3637 C C . TYR B 1 233 ? -0.378 4.195 -6.965 1 92.44 233 TYR B C 1
ATOM 3639 O O . TYR B 1 233 ? 0.524 4.195 -6.125 1 92.44 233 TYR B O 1
ATOM 3647 N N . GLU B 1 234 ? -1.581 4.48 -6.699 1 92.5 234 GLU B N 1
ATOM 3648 C CA . GLU B 1 234 ? -2.172 4.582 -5.367 1 92.5 234 GLU B CA 1
ATOM 3649 C C . GLU B 1 234 ? -3.516 3.865 -5.301 1 92.5 234 GLU B C 1
ATOM 3651 O O . GLU B 1 234 ? -4.309 3.93 -6.246 1 92.5 234 GLU B O 1
ATOM 3656 N N . PHE B 1 235 ? -3.758 3.176 -4.234 1 93.62 235 PHE B N 1
ATOM 3657 C CA . PHE B 1 235 ? -5.02 2.467 -4.047 1 93.62 235 PHE B CA 1
ATOM 3658 C C . PHE B 1 235 ? -5.938 3.232 -3.1 1 93.62 235 PHE B C 1
ATOM 3660 O O . PHE B 1 235 ? -5.531 3.588 -1.99 1 93.62 235 PHE B O 1
ATOM 3667 N N . VAL B 1 236 ? -7.137 3.467 -3.537 1 93.94 236 VAL B N 1
ATOM 3668 C CA . VAL B 1 236 ? -8.109 4.262 -2.795 1 93.94 236 VAL B CA 1
ATOM 3669 C C . VAL B 1 236 ? -9.242 3.365 -2.295 1 93.94 236 VAL B C 1
ATOM 3671 O O . VAL B 1 236 ? -9.828 2.607 -3.07 1 93.94 236 VAL B O 1
ATOM 3674 N N . THR B 1 237 ? -9.516 3.424 -1.046 1 94.94 237 THR B N 1
ATOM 3675 C CA . THR B 1 237 ? -10.555 2.609 -0.428 1 94.94 237 THR B CA 1
ATOM 3676 C C . THR B 1 237 ? -11.492 3.477 0.403 1 94.94 237 THR B C 1
ATOM 3678 O O . THR B 1 237 ? -11.055 4.375 1.12 1 94.94 237 THR B O 1
ATOM 3681 N N . ASP B 1 238 ? -12.742 3.236 0.277 1 93.12 238 ASP B N 1
ATOM 3682 C CA . ASP B 1 238 ? -13.711 3.816 1.204 1 93.12 238 ASP B CA 1
ATOM 3683 C C . ASP B 1 238 ? -13.703 3.074 2.539 1 93.12 238 ASP B C 1
ATOM 3685 O O . ASP B 1 238 ? -13.641 1.844 2.57 1 93.12 238 ASP B O 1
ATOM 3689 N N . LEU B 1 239 ? -13.703 3.848 3.592 1 92.38 239 LEU B N 1
ATOM 3690 C CA . LEU B 1 239 ? -13.672 3.275 4.934 1 92.38 239 LEU B CA 1
ATOM 3691 C C . LEU B 1 239 ? -15.039 3.371 5.594 1 92.38 239 LEU B C 1
ATOM 3693 O O . LEU B 1 239 ? -15.75 4.371 5.43 1 92.38 239 LEU B O 1
ATOM 3697 N N . ASP B 1 240 ? -15.352 2.295 6.32 1 90.69 240 ASP B N 1
ATOM 3698 C CA . ASP B 1 240 ? -16.562 2.293 7.141 1 90.69 240 ASP B CA 1
ATOM 3699 C C . ASP B 1 240 ? -16.344 1.526 8.445 1 90.69 240 ASP B C 1
ATOM 3701 O O . ASP B 1 240 ? -15.352 0.808 8.586 1 90.69 240 ASP B O 1
ATOM 3705 N N . VAL B 1 241 ? -17.172 1.861 9.5 1 83.81 241 VAL B N 1
ATOM 3706 C CA . VAL B 1 241 ? -17.047 1.222 10.812 1 83.81 241 VAL B CA 1
ATOM 3707 C C . VAL B 1 241 ? -17.484 -0.237 10.719 1 83.81 241 VAL B C 1
ATOM 3709 O O . VAL B 1 241 ? -17.219 -1.029 11.625 1 83.81 241 VAL B O 1
ATOM 3712 N N . VAL B 1 242 ? -18.203 -0.606 9.57 1 68.56 242 VAL B N 1
ATOM 3713 C CA . VAL B 1 242 ? -18.719 -1.967 9.469 1 68.56 242 VAL B CA 1
ATOM 3714 C C . VAL B 1 242 ? -17.781 -2.812 8.609 1 68.56 242 VAL B C 1
ATOM 3716 O O . VAL B 1 242 ? -17.125 -2.293 7.715 1 68.56 242 VAL B O 1
#

Radius of gyration: 23.75 Å; Cα contacts (8 Å, |Δi|>4): 1043; chains: 2; bounding box: 50×67×54 Å

Organism: NCBI:txid2759526

Nearest PDB structures (foldseek):
  4u0w-assembly1_A  TM=6.965E-01  e=4.935E-25  Bacillus subtilis subsp. subtilis str. 168
  4wwc-assembly1_B  TM=5.968E-01  e=9.588E-22  Bacillus subtilis subsp. subtilis str. 168
  3f8l-assembly2_D  TM=9.202E-01  e=1.465E-14  Mycolicibacterium smegmatis MC2 155
  2p19-assembly2_B-2  TM=9.228E-01  e=3.198E-11  Corynebacterium glutamicum
  2pkh-assembly2_F  TM=8.742E-01  e=1.679E-09  Pseudomonas syringae pv. tomato str. DC3000

InterPro domains:
  IPR000524 Transcription regulator HTH, GntR [PF00392] (15-78)
  IPR000524 Transcription regulator HTH, GntR [PR00035] (38-52)
  IPR000524 Transcription regulator HTH, GntR [PR00035] (52-68)
  IPR000524 Transcription regulator HTH, GntR [PS50949] (13-81)
  IPR000524 Transcription regulator HTH, GntR [SM00345] (19-78)
  IPR000524 Transcription regulator HTH, GntR [cd07377] (14-79)
  IPR011663 UbiC transcription regulator-associated [PF07702] (99-234)
  IPR011663 UbiC transcription regulator-associated [SM00866] (98-234)
  IPR028978 Chorismate pyruvate-lyase/UbiC transcription regulator-associated domain superfamily [G3DSA:3.40.1410.10] (85-241)
  IPR028978 Chorismate pyruvate-lyase/UbiC transcription regulator-associated domain superfamily [SSF64288] (66-240)
  IPR036388 Winged helix-like DNA-binding domain superfamily [G3DSA:1.10.10.10] (3-84)
  IPR036390 Winged helix DNA-binding domain superfamily [SSF46785] (11-81)
  IPR050679 Bacterial HTH-type transcriptional regulator [PTHR44846] (11-240)

Secondary structure (DSSP, 8-state):
---------STTS-HHHHHHHHHHHHHHTTSS-TTPBPPPHHHHHHHHT--HHHHHHHHHHHHHTTSEEEETTTEEEE---EEEESSB---HHHHHHHTTPPEEEEEEEEEEEPPPHHHHHHHT--TT--EEEEEEEEEETTEEEEEEEEEEEGGG---GGG--S-HHHHHHHTT----EEEEEEEEEE--HHHHHHHT--TT-EEEEEEEEEE-TTS-EEEEEEEEEETTTEEEEEEEE--/---------STTS-HHHHHHHHHHHHHHTTSS-TTPBPPPHHHHHHHHT--HHHHHHHHHHHHHTTSEEEETTTEEEE---EEEESSB---HHHHHHHTTPPEEEEEEEEEEEPPPHHHHHHHT--TT--EEEEEEEEEETTEEEEEEEEEEEGGG---GGG--S-HHHHHHHTT----EEEEEEEEEE--HHHHHHHT--TT-EEEEEEEEEE-TTS-EEEEEEEEEETTTEEEEEEEE--

Foldseek 3Di:
DAQLPQPPPDPDDDSLCSSLVSVLVCAVVPVADAFGADPALVVSCVRHVHDSVSSVSNLVVCVVVLQWDADVPPHIGGQAAQEAADADDDWPQVSLVVVVWHKDKDWPDWDKDFDDPVRCVLQVHDRPFIWIWTWIFMDTPRATFKIKIKIFGCVQPVDRPPDDDTPQVNSVVSPWRFDAWDKDKDKFFDDPVRCVSNVHDGGAIWIWMWIWTGHPVGGTGMTMIMIGHPSHYDHDYDDDPD/DAQLEQPPPDPPDDSLCSSLVSVLVCAVVPVADAFGADPALVVSCVRHVHDSVSSVSNLVVCVVVLQWDADVPPHIGGQAAQEAADADPDWPQVSLVVVVWHKDKDWPDWDKDFDDPVRCVLQVHDRPFIWIWTWIFMDTPRATFKIKIKIFGCVQPVDRPPDDDTPQVNSVVSPWRFDAWDKDKDKFFDDPVRCVSNVHDGGAIWIWMWIWTGHPVGGTGMTMIMIGHPSHYDHDYDDDPD

Solvent-accessible surface area (backbone atoms only — not comparable to full-atom values): 25019 Å² total; per-residue (Å²): 128,73,81,62,62,62,64,77,64,70,102,77,62,58,65,30,59,40,44,32,50,38,51,49,38,38,38,70,72,55,69,44,48,70,58,31,72,52,73,52,61,69,54,46,13,65,66,53,72,43,52,56,67,42,42,48,51,12,51,48,51,32,34,52,69,50,52,28,40,76,41,89,95,77,46,45,24,31,35,52,62,46,80,39,67,52,39,45,58,70,50,72,50,58,56,33,44,74,70,74,41,54,59,44,72,47,76,73,45,78,42,74,41,67,48,53,69,51,52,15,61,76,47,72,44,61,68,82,44,55,22,32,40,38,31,33,37,36,22,47,78,81,40,53,45,32,40,41,39,36,40,26,50,24,88,63,52,81,57,70,86,74,51,67,89,42,66,58,62,49,20,41,75,67,73,49,41,64,46,34,33,42,35,39,40,28,25,28,41,31,47,67,68,53,9,60,70,47,70,48,57,69,54,34,36,16,31,40,35,40,37,39,28,17,26,88,88,66,47,54,48,37,44,32,44,33,41,33,43,14,76,37,41,31,33,39,23,66,26,25,71,110,129,75,82,61,62,62,65,79,64,70,100,78,61,57,65,31,59,41,45,32,50,40,49,48,35,38,37,71,71,53,69,42,50,69,58,31,73,52,72,50,61,68,52,46,14,64,66,52,72,45,51,57,66,40,41,48,51,12,49,48,51,32,34,51,70,50,53,29,40,75,40,89,96,76,46,46,24,30,36,52,62,46,80,39,66,54,38,44,58,68,50,72,51,59,56,32,44,75,70,75,40,52,60,43,72,48,76,72,46,77,44,76,42,67,48,53,71,54,52,15,62,74,46,72,45,60,68,82,44,54,22,32,40,38,31,32,36,35,22,47,78,82,38,53,45,31,41,38,38,36,39,25,50,24,88,64,51,80,57,70,87,74,52,67,88,41,66,56,62,48,21,42,74,66,73,50,41,62,47,35,35,42,36,38,40,29,27,28,41,31,46,67,68,52,9,61,71,48,70,48,58,69,54,35,35,16,32,39,35,41,39,40,29,16,27,87,87,67,46,53,48,38,43,32,42,33,40,33,42,14,77,36,40,31,32,39,23,68,26,25,71,109

Sequence (484 aa):
MRDIALTRSGEGTPLYLQLARSLRDHISGGGIHPGGALPSERDLSEMAGLSRVTVRKGIKQLIDEGVLVRKQGSGTFVARRIEAPGAKLSSFSDDTRSRGEDPGVVWIYKSYALPTEEEAAALGLPPTARVARLGRVRLAGGEPLAIEHAVIPAEFMPDLESLGDSLYQALERHGNRPTSGTQRVRASLATPTEAGILSVQQNSEVLRIERRTRTPDGRFVEFTRSVYRGDRYEFVTDLDVVMRDIALTRSGEGTPLYLQLARSLRDHISGGGIHPGGALPSERDLSEMAGLSRVTVRKGIKQLIDEGVLVRKQGSGTFVARRIEAPGAKLSSFSDDTRSRGEDPGVVWIYKSYALPTEEEAAALGLPPTARVARLGRVRLAGGEPLAIEHAVIPAEFMPDLESLGDSLYQALERHGNRPTSGTQRVRASLATPTEAGILSVQQNSEVLRIERRTRTPDGRFVEFTRSVYRGDRYEFVTDLDVV